Protein AF-0000000078945580 (afdb_homodimer)

Solvent-accessible surface area (backbone atoms only — not comparable to full-atom values): 31959 Å² total; per-residue (Å²): 120,59,42,53,68,61,49,52,55,48,54,72,73,44,35,87,46,32,37,34,31,37,18,29,51,44,17,38,30,28,21,43,17,33,43,37,29,49,50,49,49,42,44,70,73,56,29,78,47,58,38,35,28,25,7,77,36,70,24,44,37,22,55,63,51,59,79,64,41,88,48,59,77,36,67,51,47,82,75,78,47,52,29,39,38,32,28,56,48,57,49,68,75,39,26,43,85,40,63,80,66,86,88,50,48,29,32,34,37,22,18,62,74,82,55,96,75,50,62,89,47,82,40,52,38,56,44,56,89,40,71,23,31,12,53,54,52,50,54,47,26,58,73,68,72,54,85,51,67,66,34,47,51,28,22,50,31,2,38,36,60,58,14,60,68,45,38,63,38,50,32,67,50,27,38,51,52,14,54,50,28,67,76,39,86,64,57,38,49,59,39,55,58,45,42,42,67,55,56,54,69,61,58,40,45,51,50,23,49,32,40,49,45,24,28,36,48,33,40,81,43,77,55,88,92,40,36,35,36,34,31,50,35,76,51,62,35,60,58,40,18,53,50,41,39,72,53,51,29,42,29,16,38,17,32,24,68,61,95,28,24,40,38,22,34,31,41,40,66,72,49,32,75,71,62,46,42,42,10,63,53,21,42,66,36,7,67,64,15,66,40,45,31,28,61,38,45,41,46,20,32,30,43,28,59,44,50,60,68,61,36,51,52,51,52,49,51,56,49,48,53,46,41,70,76,68,98,120,58,42,52,68,60,48,52,56,48,54,71,72,43,37,88,46,32,38,34,31,38,18,29,52,44,16,37,30,28,22,43,16,33,44,36,29,48,50,51,50,42,44,71,74,57,28,79,47,57,39,35,28,25,7,78,36,69,24,44,35,23,55,63,51,60,78,66,40,88,48,60,77,35,69,53,48,81,73,78,47,51,30,38,37,30,28,56,47,58,47,68,78,40,27,42,86,40,63,81,65,88,90,50,47,30,34,32,36,23,16,62,73,82,57,96,74,52,62,90,45,82,40,51,37,57,44,56,90,40,69,22,32,11,55,53,50,50,53,48,27,59,73,67,72,52,86,50,68,65,34,48,51,28,21,49,30,3,37,35,60,58,15,61,69,47,38,62,38,50,33,67,51,28,38,51,51,14,54,48,28,67,76,38,86,64,56,39,49,59,40,54,58,45,42,42,66,54,58,54,68,63,58,40,46,52,50,23,48,32,39,51,45,24,28,36,47,34,41,83,43,77,58,88,93,40,38,36,36,36,32,48,33,74,50,62,35,62,57,39,18,52,49,40,39,72,49,51,29,42,29,16,38,18,32,24,68,60,96,26,22,38,38,23,37,32,41,40,67,72,49,33,75,70,61,47,41,41,9,63,56,20,42,65,36,7,68,63,16,66,41,44,32,28,62,38,45,41,46,20,32,32,43,27,60,43,49,60,67,59,37,52,52,50,52,50,50,56,49,50,53,47,42,70,76,67,100

Organism: Thermococcus gammatolerans (strain DSM 15229 / JCM 11827 / EJ3) (NCBI:txid593117)

Sequence (654 aa):
MKGKLKLKRFLQRSRDKSYLLLCHHNADPDSLGSAIAFARYLRFIGVESVRIGVAQSVSSYAKRLLTLSPVPVEKNPTVEEDVVVIFDTSSLEQLEPIEIPRGKTVIVIDHHVEKEKPIKAEISVVDSSRTSTAEIVWELFKYFSFADEESARALLAGIVTDTANFRFANAKTFKAVSEILERFPLQMGEIFSLVAPVSDENTDNAKRMAVLKACQRLEIRKFRRYIIAISKVSAYESYACKVFLQLGADIAIVGSEKKGVRISARAKESLVKKGLHLGKIMEKVGPVIEGSGGGHAGAAGANGKANLDKAIKLILKEIENFLRENGMKGKLKLKRFLQRSRDKSYLLLCHHNADPDSLGSAIAFARYLRFIGVESVRIGVAQSVSSYAKRLLTLSPVPVEKNPTVEEDVVVIFDTSSLEQLEPIEIPRGKTVIVIDHHVEKEKPIKAEISVVDSSRTSTAEIVWELFKYFSFADEESARALLAGIVTDTANFRFANAKTFKAVSEILERFPLQMGEIFSLVAPVSDENTDNAKRMAVLKACQRLEIRKFRRYIIAISKVSAYESYACKVFLQLGADIAIVGSEKKGVRISARAKESLVKKGLHLGKIMEKVGPVIEGSGGGHAGAAGANGKANLDKAIKLILKEIENFLRENG

Secondary structure (DSSP, 8-state):
-TTHHHHHHHHHH-TTS-EEEEE-TTB-HHHHHHHHHHHHHHHHTT---EEEEESS-B-TTTGGGGGG-SS-EEES----SSEEEEES---GGGGTT----TT-EEEEEE-SPPPSS----SEEEE-TTSS-HHHHHHHHHHHHT---HHHHHHHHHHHHHHTTTTTT--HHHHHHHHHHHHHS---HHHHHHHTS----HHHHHHHHHHHHHHHHT-EEEEETTEEEEEEE-SS-HHHHHHHHHHHT-SEEEEEE-TTSEEEEEEE-HHHHHTT--HHHHHHHHHHHTTSEEEE-SSEEEEEESS-HHHHHHHHHHHHHHHHHHH-/-TTHHHHHHHHHH-TTS-EEEEE-TTB-HHHHHHHHHHHHHHHHTT---EEEEESS-B-TTTGGGGGG-SS-EEES----SSEEEEES---GGGGTT----TT-EEEEEE-SPPPSS----SEEEE-TTSS-HHHHHHHHHHHHT---HHHHHHHHHHHHHHTTTTTT--HHHHHHHHHHHHHS---HHHHHHHTS----HHHHHHHHHHHHHHHHT-EEEEETTEEEEEEE-SS-HHHHHHHHHHHT-SEEEEEE-TTSEEEEEEE-HHHHHTT--HHHHHHHHHHHTTSEEEE-SSEEEEEESS-HHHHHHHHHHHHHHHHHHH-

pLDDT: mean 92.55, std 7.7, range [52.72, 98.88]

Structure (mmCIF, N/CA/C/O backbone):
data_AF-0000000078945580-model_v1
#
loop_
_entity.id
_entity.type
_entity.pdbx_description
1 polymer 'Phosphoesterase, recJ-like, containing a DHHA1 domain'
#
loop_
_atom_site.group_PDB
_atom_site.id
_atom_site.type_symbol
_atom_site.label_atom_id
_atom_site.label_alt_id
_atom_site.label_comp_id
_atom_site.label_asym_id
_atom_site.label_entity_id
_atom_site.label_seq_id
_atom_site.pdbx_PDB_ins_code
_atom_site.Cartn_x
_atom_site.Cartn_y
_atom_site.Cartn_z
_atom_site.occupancy
_atom_site.B_iso_or_equiv
_atom_site.auth_seq_id
_atom_site.auth_comp_id
_atom_site.auth_asym_id
_atom_site.auth_atom_id
_atom_site.pdbx_PDB_model_num
ATOM 1 N N . MET A 1 1 ? -27.469 9.57 8.766 1 83.56 1 MET A N 1
ATOM 2 C CA . MET A 1 1 ? -26.422 10.438 9.281 1 83.56 1 MET A CA 1
ATOM 3 C C . MET A 1 1 ? -27.016 11.594 10.078 1 83.56 1 MET A C 1
ATOM 5 O O . MET A 1 1 ? -27.688 12.461 9.508 1 83.56 1 MET A O 1
ATOM 9 N N . LYS A 1 2 ? -26.828 11.531 11.398 1 86.88 2 LYS A N 1
ATOM 10 C CA . LYS A 1 2 ? -27.406 12.523 12.305 1 86.88 2 LYS A CA 1
ATOM 11 C C . LYS A 1 2 ? -26.844 13.914 12.023 1 86.88 2 LYS A C 1
ATOM 13 O O . LYS A 1 2 ? -25.641 14.07 11.789 1 86.88 2 LYS A O 1
ATOM 18 N N . GLY A 1 3 ? -27.688 14.891 11.812 1 93.62 3 GLY A N 1
ATOM 19 C CA . GLY A 1 3 ? -27.281 16.281 11.703 1 93.62 3 GLY A CA 1
ATOM 20 C C . GLY A 1 3 ? -27.266 16.797 10.281 1 93.62 3 GLY A C 1
ATOM 21 O O . GLY A 1 3 ? -27.141 18 10.047 1 93.62 3 GLY A O 1
ATOM 22 N N . LYS A 1 4 ? -27.438 15.914 9.289 1 95.25 4 LYS A N 1
ATOM 23 C CA . LYS A 1 4 ? -27.266 16.297 7.895 1 95.25 4 LYS A CA 1
ATOM 24 C C . LYS A 1 4 ? -28.359 17.266 7.461 1 95.25 4 LYS A C 1
ATOM 26 O O . LYS A 1 4 ? -28.109 18.219 6.723 1 95.25 4 LYS A O 1
ATOM 31 N N . LEU A 1 5 ? -29.609 17.031 7.93 1 96.19 5 LEU A N 1
ATOM 32 C CA . LEU A 1 5 ? -30.719 17.906 7.559 1 96.19 5 LEU A CA 1
ATOM 33 C C . LEU A 1 5 ? -30.547 19.297 8.18 1 96.19 5 LEU A C 1
ATOM 35 O O . LEU A 1 5 ? -30.75 20.312 7.512 1 96.19 5 LEU A O 1
ATOM 39 N N . LYS A 1 6 ? -30.203 19.297 9.406 1 97.19 6 LYS A N 1
ATOM 40 C CA . LYS A 1 6 ? -29.969 20.547 10.109 1 97.19 6 LYS A CA 1
ATOM 41 C C . LYS A 1 6 ? -28.844 21.344 9.445 1 97.19 6 LYS A C 1
ATOM 43 O O . LYS A 1 6 ? -28.922 22.562 9.312 1 97.19 6 LYS A O 1
ATOM 48 N N . LEU A 1 7 ? -27.781 20.672 9.078 1 98.25 7 LEU A N 1
ATOM 49 C CA . LEU A 1 7 ? -26.656 21.297 8.414 1 98.25 7 LEU A CA 1
ATOM 50 C C . LEU A 1 7 ? -27.062 21.922 7.09 1 98.25 7 LEU A C 1
ATOM 52 O O . LEU A 1 7 ? -26.734 23.078 6.805 1 98.25 7 LEU A O 1
ATOM 56 N N . LYS A 1 8 ? -27.828 21.188 6.289 1 97.06 8 LYS A N 1
ATOM 57 C CA . LYS A 1 8 ? -28.266 21.688 4.992 1 97.06 8 LYS A CA 1
ATOM 58 C C . LYS A 1 8 ? -29.078 22.969 5.145 1 97.06 8 LYS A C 1
ATOM 60 O O . LYS A 1 8 ? -28.859 23.938 4.43 1 97.06 8 LYS A O 1
ATOM 65 N N . ARG A 1 9 ? -30.016 22.969 6.055 1 97.12 9 ARG A N 1
ATOM 66 C CA . ARG A 1 9 ? -30.875 24.125 6.285 1 97.12 9 ARG A CA 1
ATOM 67 C C . ARG A 1 9 ? -30.062 25.328 6.742 1 97.12 9 ARG A C 1
ATOM 69 O O . ARG A 1 9 ? -30.297 26.453 6.281 1 97.12 9 ARG A O 1
ATOM 76 N N . PHE A 1 10 ? -29.172 25.031 7.613 1 98 10 PHE A N 1
ATOM 77 C CA . PHE A 1 10 ? -28.344 26.109 8.133 1 98 10 PHE A CA 1
ATOM 78 C C . PHE A 1 10 ? -27.531 26.75 7.016 1 98 10 PHE A C 1
ATOM 80 O O . PHE A 1 10 ? -27.484 27.984 6.895 1 98 10 PHE A O 1
ATOM 87 N N . LEU A 1 11 ? -26.859 25.938 6.207 1 97.81 11 LEU A N 1
ATOM 88 C CA . LEU A 1 11 ? -25.984 26.438 5.152 1 97.81 11 LEU A CA 1
ATOM 89 C C . LEU A 1 11 ? -26.766 27.234 4.121 1 97.81 11 LEU A C 1
ATOM 91 O O . LEU A 1 11 ? -26.281 28.234 3.594 1 97.81 11 LEU A O 1
ATOM 95 N N . GLN A 1 12 ? -27.984 26.828 3.879 1 95.12 12 GLN A N 1
ATOM 96 C CA . GLN A 1 12 ? -28.828 27.5 2.908 1 95.12 12 GLN A CA 1
ATOM 97 C C . GLN A 1 12 ? -29.25 28.891 3.414 1 95.12 12 GLN A C 1
ATOM 99 O O . GLN A 1 12 ? -29.406 29.828 2.629 1 95.12 12 GLN A O 1
ATOM 104 N N . ARG A 1 13 ? -29.266 29.016 4.703 1 96.44 13 ARG A N 1
ATOM 105 C CA . ARG A 1 13 ? -29.766 30.25 5.301 1 96.44 13 ARG A CA 1
ATOM 106 C C . ARG A 1 13 ? -28.609 31.156 5.699 1 96.44 13 ARG A C 1
ATOM 108 O O . ARG A 1 13 ? -28.828 32.312 6.102 1 96.44 13 ARG A O 1
ATOM 115 N N . SER A 1 14 ? -27.406 30.656 5.574 1 97 14 SER A N 1
ATOM 116 C CA . SER A 1 14 ? -26.281 31.406 6.141 1 97 14 SER A CA 1
ATOM 117 C C . SER A 1 14 ? -25.203 31.656 5.094 1 97 14 SER A C 1
ATOM 119 O O . SER A 1 14 ? -24.016 31.609 5.406 1 97 14 SER A O 1
ATOM 121 N N . ARG A 1 15 ? -25.609 31.891 3.896 1 96.19 15 ARG A N 1
ATOM 122 C CA . ARG A 1 15 ? -24.688 32.094 2.795 1 96.19 15 ARG A CA 1
ATOM 123 C C . ARG A 1 15 ? -24 33.438 2.895 1 96.19 15 ARG A C 1
ATOM 125 O O . ARG A 1 15 ? -22.953 33.656 2.283 1 96.19 15 ARG A O 1
ATOM 132 N N . ASP A 1 16 ? -24.578 34.312 3.625 1 96.56 16 ASP A N 1
ATOM 133 C CA . ASP A 1 16 ? -24.047 35.656 3.777 1 96.56 16 ASP A CA 1
ATOM 134 C C . ASP A 1 16 ? -23.062 35.719 4.934 1 96.56 16 ASP A C 1
ATOM 136 O O . ASP A 1 16 ? -22.391 36.75 5.117 1 96.56 16 ASP A O 1
ATOM 140 N N . LYS A 1 17 ? -22.891 34.656 5.637 1 97.38 17 LYS A N 1
ATOM 141 C CA . LYS A 1 17 ? -21.984 34.594 6.785 1 97.38 17 LYS A CA 1
ATOM 142 C C . LYS A 1 17 ? -20.562 34.25 6.352 1 97.38 17 LYS A C 1
ATOM 144 O O . LYS A 1 17 ? -20.344 33.781 5.23 1 97.38 17 LYS A O 1
ATOM 149 N N . SER A 1 18 ? -19.641 34.594 7.262 1 98.19 18 SER A N 1
ATOM 150 C CA . SER A 1 18 ? -18.25 34.188 7.055 1 98.19 18 SER A CA 1
ATOM 151 C C . SER A 1 18 ? -17.922 32.875 7.738 1 98.19 18 SER A C 1
ATOM 153 O O . SER A 1 18 ? -18.453 32.594 8.812 1 98.19 18 SER A O 1
ATOM 155 N N . TYR A 1 19 ? -17.109 32.062 7.043 1 98.69 19 TYR A N 1
ATOM 156 C CA . TYR A 1 19 ? -16.828 30.719 7.523 1 98.69 19 TYR A CA 1
ATOM 157 C C . TYR A 1 19 ? -15.328 30.5 7.711 1 98.69 19 TYR A C 1
ATOM 159 O O . TYR A 1 19 ? -14.523 30.922 6.875 1 98.69 19 TYR A O 1
ATOM 167 N N . LEU A 1 20 ? -14.922 29.922 8.82 1 98.75 20 LEU A N 1
ATOM 168 C CA . LEU A 1 20 ? -13.594 29.359 9.039 1 98.75 20 LEU A CA 1
ATOM 169 C C . LEU A 1 20 ? -13.648 27.859 9.219 1 98.75 20 LEU A C 1
ATOM 171 O O . LEU A 1 20 ? -14.359 27.359 10.094 1 98.75 20 LEU A O 1
ATOM 175 N N . LEU A 1 21 ? -12.984 27.172 8.312 1 98.81 21 LEU A N 1
ATOM 176 C CA . LEU A 1 21 ? -12.891 25.719 8.398 1 98.81 21 LEU A CA 1
ATOM 177 C C . LEU A 1 21 ? -11.609 25.297 9.094 1 98.81 21 LEU A C 1
ATOM 179 O O . LEU A 1 21 ? -10.508 25.625 8.641 1 98.81 21 LEU A O 1
ATOM 183 N N . LEU A 1 22 ? -11.734 24.547 10.195 1 98.38 22 LEU A N 1
ATOM 184 C CA . LEU A 1 22 ? -10.562 24.25 11.023 1 98.38 22 LEU A CA 1
ATOM 185 C C . LEU A 1 22 ? -10.172 22.781 10.922 1 98.38 22 LEU A C 1
ATOM 187 O O . LEU A 1 22 ? -11.039 21.906 10.914 1 98.38 22 LEU A O 1
ATOM 191 N N . CYS A 1 23 ? -8.898 22.609 10.836 1 97.31 23 CYS A N 1
ATOM 192 C CA . CYS A 1 23 ? -8.281 21.281 10.859 1 97.31 23 CYS A CA 1
ATOM 193 C C . CYS A 1 23 ? -7.449 21.094 12.117 1 97.31 23 CYS A C 1
ATOM 195 O O . CYS A 1 23 ? -6.914 22.062 12.664 1 97.31 23 CYS A O 1
ATOM 197 N N . HIS A 1 24 ? -7.316 19.875 12.539 1 89.94 24 HIS A N 1
ATOM 198 C CA . HIS A 1 24 ? -6.594 19.562 13.773 1 89.94 24 HIS A CA 1
ATOM 199 C C . HIS A 1 24 ? -5.09 19.719 13.578 1 89.94 24 HIS A C 1
ATOM 201 O O . HIS A 1 24 ? -4.625 19.984 12.469 1 89.94 24 HIS A O 1
ATOM 207 N N . HIS A 1 25 ? -4.375 19.5 14.695 1 85.31 25 HIS A N 1
ATOM 208 C CA . HIS A 1 25 ? -2.916 19.547 14.711 1 85.31 25 HIS A CA 1
ATOM 209 C C . HIS A 1 25 ? -2.318 18.594 13.688 1 85.31 25 HIS A C 1
ATOM 211 O O . HIS A 1 25 ? -2.732 17.438 13.602 1 85.31 25 HIS A O 1
ATOM 217 N N . ASN A 1 26 ? -1.326 19.156 12.898 1 83.38 26 ASN A N 1
ATOM 218 C CA . ASN A 1 26 ? -0.699 18.312 11.883 1 83.38 26 ASN A CA 1
ATOM 219 C C . ASN A 1 26 ? -1.732 17.719 10.938 1 83.38 26 ASN A C 1
ATOM 221 O O . ASN A 1 26 ? -1.789 16.5 10.766 1 83.38 26 ASN A O 1
ATOM 225 N N . ALA A 1 27 ? -2.449 18.672 10.391 1 92.75 27 ALA A N 1
ATOM 226 C CA . ALA A 1 27 ? -3.596 18.328 9.555 1 92.75 27 ALA A CA 1
ATOM 227 C C . ALA A 1 27 ? -3.225 17.25 8.531 1 92.75 27 ALA A C 1
ATOM 229 O O . ALA A 1 27 ? -2.342 17.469 7.695 1 92.75 27 ALA A O 1
ATOM 230 N N . ASP A 1 28 ? -3.871 16.109 8.695 1 91.56 28 ASP A N 1
ATOM 231 C CA . ASP A 1 28 ? -3.635 15.023 7.754 1 91.56 28 ASP A CA 1
ATOM 232 C C . ASP A 1 28 ? -4.578 15.117 6.555 1 91.56 28 ASP A C 1
ATOM 234 O O . ASP A 1 28 ? -5.398 16.031 6.473 1 91.56 28 ASP A O 1
ATOM 238 N N . PRO A 1 29 ? -4.441 14.25 5.609 1 97.62 29 PRO A N 1
ATOM 239 C CA . PRO A 1 29 ? -5.25 14.367 4.391 1 97.62 29 PRO A CA 1
ATOM 240 C C . PRO A 1 29 ? -6.746 14.242 4.664 1 97.62 29 PRO A C 1
ATOM 242 O O . PRO A 1 29 ? -7.559 14.836 3.955 1 97.62 29 PRO A O 1
ATOM 245 N N . ASP A 1 30 ? -7.121 13.5 5.676 1 97.62 30 ASP A N 1
ATOM 246 C CA . ASP A 1 30 ? -8.539 13.375 5.984 1 97.62 30 ASP A CA 1
ATOM 247 C C . ASP A 1 30 ? -9.117 14.695 6.484 1 97.62 30 ASP A C 1
ATOM 249 O O . ASP A 1 30 ? -10.164 15.148 6.008 1 97.62 30 ASP A O 1
ATOM 253 N N . SER A 1 31 ? -8.406 15.297 7.383 1 97.75 31 SER A N 1
ATOM 254 C CA . SER A 1 31 ? -8.836 16.578 7.93 1 97.75 31 SER A CA 1
ATOM 255 C C . SER A 1 31 ? -8.773 17.688 6.879 1 97.75 31 SER A C 1
ATOM 257 O O . SER A 1 31 ? -9.781 18.328 6.578 1 97.75 31 SER A O 1
ATOM 259 N N . LEU A 1 32 ? -7.641 17.875 6.289 1 98.56 32 LEU A N 1
ATOM 260 C CA . LEU A 1 32 ? -7.418 18.953 5.324 1 98.56 32 LEU A CA 1
ATOM 261 C C . LEU A 1 32 ? -8.227 18.703 4.055 1 98.56 32 LEU A C 1
ATOM 263 O O . LEU A 1 32 ? -8.797 19.641 3.492 1 98.56 32 LEU A O 1
ATOM 267 N N . GLY A 1 33 ? -8.227 17.453 3.611 1 98.81 33 GLY A N 1
ATOM 268 C CA . GLY A 1 33 ? -9.008 17.141 2.428 1 98.81 33 GLY A CA 1
ATOM 269 C C . GLY A 1 33 ? -10.492 17.406 2.602 1 98.81 33 GLY A C 1
ATOM 270 O O . GLY A 1 33 ? -11.141 17.938 1.692 1 98.81 33 GLY A O 1
ATOM 271 N N . SER A 1 34 ? -11.008 17.078 3.711 1 98.81 34 SER A N 1
ATOM 272 C CA . SER A 1 34 ? -12.414 17.344 4.016 1 98.81 34 SER A CA 1
ATOM 273 C C . SER A 1 34 ? -12.695 18.844 4.055 1 98.81 34 SER A C 1
ATOM 275 O O . SER A 1 34 ? -13.703 19.297 3.506 1 98.81 34 SER A O 1
ATOM 277 N N . ALA A 1 35 ? -11.812 19.594 4.672 1 98.88 35 ALA A N 1
ATOM 278 C CA . ALA A 1 35 ? -11.969 21.047 4.75 1 98.88 35 ALA A CA 1
ATOM 279 C C . ALA A 1 35 ? -11.922 21.672 3.363 1 98.88 35 ALA A C 1
ATOM 281 O O . ALA A 1 35 ? -12.742 22.547 3.039 1 98.88 35 ALA A O 1
ATOM 282 N N . ILE A 1 36 ? -10.984 21.234 2.564 1 98.88 36 ILE A N 1
ATOM 283 C CA . ILE A 1 36 ? -10.82 21.766 1.214 1 98.88 36 ILE A CA 1
ATOM 284 C C . ILE A 1 36 ? -12.07 21.484 0.388 1 98.88 36 ILE A C 1
ATOM 286 O O . ILE A 1 36 ? -12.602 22.375 -0.269 1 98.88 36 ILE A O 1
ATOM 290 N N . ALA A 1 37 ? -12.547 20.25 0.438 1 98.88 37 ALA A N 1
ATOM 291 C CA . ALA A 1 37 ? -13.758 19.891 -0.294 1 98.88 37 ALA A CA 1
ATOM 292 C C . ALA A 1 37 ? -14.953 20.719 0.163 1 98.88 37 ALA A C 1
ATOM 294 O O . ALA A 1 37 ? -15.727 21.203 -0.662 1 98.88 37 ALA A O 1
ATOM 295 N N . PHE A 1 38 ? -15.055 20.906 1.439 1 98.88 38 PHE A N 1
ATOM 296 C CA . PHE A 1 38 ? -16.188 21.656 1.988 1 98.88 38 PHE A CA 1
ATOM 297 C C . PHE A 1 38 ? -16.094 23.125 1.605 1 98.88 38 PHE A C 1
ATOM 299 O O . PHE A 1 38 ? -17.125 23.766 1.336 1 98.88 38 PHE A O 1
ATOM 306 N N . ALA A 1 39 ? -14.891 23.672 1.593 1 98.88 39 ALA A N 1
ATOM 307 C CA . ALA A 1 39 ? -14.695 25.047 1.136 1 98.88 39 ALA A CA 1
ATOM 308 C C . ALA A 1 39 ? -15.188 25.234 -0.298 1 98.88 39 ALA A C 1
ATOM 310 O O . ALA A 1 39 ? -15.805 26.234 -0.627 1 98.88 39 ALA A O 1
ATOM 311 N N . ARG A 1 40 ? -14.922 24.266 -1.087 1 98.62 40 ARG A N 1
ATOM 312 C CA . ARG A 1 40 ? -15.359 24.312 -2.479 1 98.62 40 ARG A CA 1
ATOM 313 C C . ARG A 1 40 ? -16.875 24.297 -2.578 1 98.62 40 ARG A C 1
ATOM 315 O O . ARG A 1 40 ? -17.469 25.016 -3.402 1 98.62 40 ARG A O 1
ATOM 322 N N . TYR A 1 41 ? -17.484 23.516 -1.721 1 98.62 41 TYR A N 1
ATOM 323 C CA . TYR A 1 41 ? -18.938 23.5 -1.684 1 98.62 41 TYR A CA 1
ATOM 324 C C . TYR A 1 41 ? -19.5 24.844 -1.25 1 98.62 41 TYR A C 1
ATOM 326 O O . TYR A 1 41 ? -20.438 25.359 -1.86 1 98.62 41 TYR A O 1
ATOM 334 N N . LEU A 1 42 ? -18.906 25.422 -0.181 1 98.69 42 LEU A N 1
ATOM 335 C CA . LEU A 1 42 ? -19.375 26.719 0.311 1 98.69 42 LEU A CA 1
ATOM 336 C C . LEU A 1 42 ? -19.266 27.781 -0.773 1 98.69 42 LEU A C 1
ATOM 338 O O . LEU A 1 42 ? -20.203 28.562 -0.969 1 98.69 42 LEU A O 1
ATOM 342 N N . ARG A 1 43 ? -18.172 27.766 -1.458 1 98.06 43 ARG A N 1
ATOM 343 C CA . ARG A 1 43 ? -18.016 28.703 -2.559 1 98.06 43 ARG A CA 1
ATOM 344 C C . ARG A 1 43 ? -19.047 28.453 -3.646 1 98.06 43 ARG A C 1
ATOM 346 O O . ARG A 1 43 ? -19.578 29.406 -4.234 1 98.06 43 ARG A O 1
ATOM 353 N N . PHE A 1 44 ? -19.344 27.25 -3.916 1 97.62 44 PHE A N 1
ATOM 354 C CA . PHE A 1 44 ? -20.312 26.859 -4.938 1 97.62 44 PHE A CA 1
ATOM 355 C C . PHE A 1 44 ? -21.688 27.422 -4.625 1 97.62 44 PHE A C 1
ATOM 357 O O . PHE A 1 44 ? -22.406 27.859 -5.523 1 97.62 44 PHE A O 1
ATOM 364 N N . ILE A 1 45 ? -22.062 27.422 -3.355 1 97.44 45 ILE A N 1
ATOM 365 C CA . ILE A 1 45 ? -23.422 27.844 -3.008 1 97.44 45 ILE A CA 1
ATOM 366 C C . ILE A 1 45 ? -23.438 29.359 -2.783 1 97.44 45 ILE A C 1
ATOM 368 O O . ILE A 1 45 ? -24.469 29.922 -2.396 1 97.44 45 ILE A O 1
ATOM 372 N N . GLY A 1 46 ? -22.25 30.016 -2.908 1 97.19 46 GLY A N 1
ATOM 373 C CA . GLY A 1 46 ? -22.266 31.469 -2.963 1 97.19 46 GLY A CA 1
ATOM 374 C C . GLY A 1 46 ? -21.656 32.125 -1.729 1 97.19 46 GLY A C 1
ATOM 375 O O . GLY A 1 46 ? -21.734 33.344 -1.562 1 97.19 46 GLY A O 1
ATOM 376 N N . VAL A 1 47 ? -21.062 31.312 -0.857 1 97.75 47 VAL A N 1
ATOM 377 C CA . VAL A 1 47 ? -20.391 31.906 0.297 1 97.75 47 VAL A CA 1
ATOM 378 C C . VAL A 1 47 ? -19.094 32.594 -0.15 1 97.75 47 VAL A C 1
ATOM 380 O O . VAL A 1 47 ? -18.234 31.953 -0.768 1 97.75 47 VAL A O 1
ATOM 383 N N . GLU A 1 48 ? -18.906 33.781 0.16 1 95.69 48 GLU A N 1
ATOM 384 C CA . GLU A 1 48 ? -17.781 34.562 -0.344 1 95.69 48 GLU A CA 1
ATOM 385 C C . GLU A 1 48 ? -16.594 34.5 0.612 1 95.69 48 GLU A C 1
ATOM 387 O O . GLU A 1 48 ? -15.445 34.469 0.176 1 95.69 48 GLU A O 1
ATOM 392 N N . SER A 1 49 ? -16.922 34.531 1.902 1 97.44 49 SER A N 1
ATOM 393 C CA . SER A 1 49 ? -15.867 34.594 2.904 1 97.44 49 SER A CA 1
ATOM 394 C C . SER A 1 49 ? -15.625 33.25 3.547 1 97.44 49 SER A C 1
ATOM 396 O O . SER A 1 49 ? -16.281 32.875 4.531 1 97.44 49 SER A O 1
ATOM 398 N N . VAL A 1 50 ? -14.695 32.562 3.006 1 98.31 50 VAL A N 1
ATOM 399 C CA . VAL A 1 50 ? -14.312 31.25 3.514 1 98.31 50 VAL A CA 1
ATOM 400 C C . VAL A 1 50 ? -12.797 31.172 3.645 1 98.31 50 VAL A C 1
ATOM 402 O O . VAL A 1 50 ? -12.062 31.562 2.738 1 98.31 50 VAL A O 1
ATOM 405 N N . ARG A 1 51 ? -12.297 30.688 4.82 1 98.12 51 ARG A N 1
ATOM 406 C CA . ARG A 1 51 ? -10.891 30.391 5.047 1 98.12 51 ARG A CA 1
ATOM 407 C C . ARG A 1 51 ? -10.719 29 5.668 1 98.12 51 ARG A C 1
ATOM 409 O O . ARG A 1 51 ? -11.648 28.469 6.27 1 98.12 51 ARG A O 1
ATOM 416 N N . ILE A 1 52 ? -9.562 28.484 5.395 1 98.69 52 ILE A N 1
ATOM 417 C CA . ILE A 1 52 ? -9.195 27.234 6.059 1 98.69 52 ILE A CA 1
ATOM 418 C C . ILE A 1 52 ? -8.062 27.484 7.047 1 98.69 52 ILE A C 1
ATOM 420 O O . ILE A 1 52 ? -7.102 28.203 6.734 1 98.69 52 ILE A O 1
ATOM 424 N N . GLY A 1 53 ? -8.219 27.031 8.266 1 98.44 53 GLY A N 1
ATOM 425 C CA . GLY A 1 53 ? -7.191 27.125 9.289 1 98.44 53 GLY A CA 1
ATOM 426 C C . GLY A 1 53 ? -6.66 25.781 9.734 1 98.44 53 GLY A C 1
ATOM 427 O O . GLY A 1 53 ? -7.438 24.844 9.969 1 98.44 53 GLY A O 1
ATOM 428 N N . VAL A 1 54 ? -5.359 25.672 9.812 1 96.88 54 VAL A N 1
ATOM 429 C CA . VAL A 1 54 ? -4.723 24.469 10.32 1 96.88 54 VAL A CA 1
ATOM 430 C C . VAL A 1 54 ? -4.016 24.766 11.641 1 96.88 54 VAL A C 1
ATOM 432 O O . VAL A 1 54 ? -3.344 25.797 11.773 1 96.88 54 VAL A O 1
ATOM 435 N N . ALA A 1 55 ? -4.289 23.906 12.648 1 92.12 55 ALA A N 1
ATOM 436 C CA . ALA A 1 55 ? -3.613 24.062 13.93 1 92.12 55 ALA A CA 1
ATOM 437 C C . ALA A 1 55 ? -2.174 23.562 13.859 1 92.12 55 ALA A C 1
ATOM 439 O O . ALA A 1 55 ? -1.933 22.391 13.539 1 92.12 55 ALA A O 1
ATOM 440 N N . GLN A 1 56 ? -1.216 24.359 14.031 1 86.25 56 GLN A N 1
ATOM 441 C CA . GLN A 1 56 ? 0.216 24.094 14.156 1 86.25 56 GLN A CA 1
ATOM 442 C C . GLN A 1 56 ? 0.851 23.828 12.797 1 86.25 56 GLN A C 1
ATOM 444 O O . GLN A 1 56 ? 1.765 24.547 12.383 1 86.25 56 GLN A O 1
ATOM 449 N N . SER A 1 57 ? 0.414 22.703 12.062 1 88.12 57 SER A N 1
ATOM 450 C CA . SER A 1 57 ? 1.099 22.391 10.812 1 88.12 57 SER A CA 1
ATOM 451 C C . SER A 1 57 ? 0.252 21.484 9.93 1 88.12 57 SER A C 1
ATOM 453 O O . SER A 1 57 ? -0.779 20.969 10.367 1 88.12 57 SER A O 1
ATOM 455 N N . VAL A 1 58 ? 0.699 21.469 8.688 1 91.88 58 VAL A N 1
ATOM 456 C CA . VAL A 1 58 ? 0.174 20.5 7.734 1 91.88 58 VAL A CA 1
ATOM 457 C C . VAL A 1 58 ? 1.108 19.297 7.652 1 91.88 58 VAL A C 1
ATOM 459 O O . VAL A 1 58 ? 2.326 19.453 7.539 1 91.88 58 VAL A O 1
ATOM 462 N N . SER A 1 59 ? 0.51 18.109 7.824 1 86.25 59 SER A N 1
ATOM 463 C CA . SER A 1 59 ? 1.332 16.906 7.762 1 86.25 59 SER A CA 1
ATOM 464 C C . SER A 1 59 ? 2.012 16.781 6.402 1 86.25 59 SER A C 1
ATOM 466 O O . SER A 1 59 ? 1.52 17.297 5.402 1 86.25 59 SER A O 1
ATOM 468 N N . SER A 1 60 ? 3.117 16.031 6.34 1 83.75 60 SER A N 1
ATOM 469 C CA . SER A 1 60 ? 3.871 15.828 5.105 1 83.75 60 SER A CA 1
ATOM 470 C C . SER A 1 60 ? 3.027 15.109 4.059 1 83.75 60 SER A C 1
ATOM 472 O O . SER A 1 60 ? 3.221 15.305 2.857 1 83.75 60 SER A O 1
ATOM 474 N N . TYR A 1 61 ? 2.09 14.336 4.523 1 87.38 61 TYR A N 1
ATOM 475 C CA . TYR A 1 61 ? 1.233 13.555 3.637 1 87.38 61 TYR A CA 1
ATOM 476 C C . TYR A 1 61 ? 0.14 14.43 3.031 1 87.38 61 TYR A C 1
ATOM 478 O O . TYR A 1 61 ? -0.498 14.039 2.049 1 87.38 61 TYR A O 1
ATOM 486 N N . ALA A 1 62 ? -0.069 15.656 3.594 1 94.88 62 ALA A N 1
ATOM 487 C CA . ALA A 1 62 ? -1.209 16.484 3.186 1 94.88 62 ALA A CA 1
ATOM 488 C C . ALA A 1 62 ? -0.752 17.703 2.398 1 94.88 62 ALA A C 1
ATOM 490 O O . ALA A 1 62 ? -1.575 18.438 1.85 1 94.88 62 ALA A O 1
ATOM 491 N N . LYS A 1 63 ? 0.559 17.859 2.266 1 92.88 63 LYS A N 1
ATOM 492 C CA . LYS A 1 63 ? 1.102 19.094 1.714 1 92.88 63 LYS A CA 1
ATOM 493 C C . LYS A 1 63 ? 0.658 19.297 0.267 1 92.88 63 LYS A C 1
ATOM 495 O O . LYS A 1 63 ? 0.35 20.406 -0.146 1 92.88 63 LYS A O 1
ATOM 500 N N . ARG A 1 64 ? 0.595 18.266 -0.495 1 93.31 64 ARG A N 1
ATOM 501 C CA . ARG A 1 64 ? 0.232 18.375 -1.904 1 93.31 64 ARG A CA 1
ATOM 502 C C . ARG A 1 64 ? -1.24 18.734 -2.064 1 93.31 64 ARG A C 1
ATOM 504 O O . ARG A 1 64 ? -1.65 19.25 -3.107 1 93.31 64 ARG A O 1
ATOM 511 N N . LEU A 1 65 ? -2.053 18.516 -1.053 1 97.31 65 LEU A N 1
ATOM 512 C CA . LEU A 1 65 ? -3.477 18.828 -1.107 1 97.31 65 LEU A CA 1
ATOM 513 C C . LEU A 1 65 ? -3.695 20.344 -1.129 1 97.31 65 LEU A C 1
ATOM 515 O O . LEU A 1 65 ? -4.754 20.812 -1.554 1 97.31 65 LEU A O 1
ATOM 519 N N . LEU A 1 66 ? -2.668 21.047 -0.666 1 96.81 66 LEU A N 1
ATOM 520 C CA . LEU A 1 66 ? -2.789 22.5 -0.581 1 96.81 66 LEU A CA 1
ATOM 521 C C . LEU A 1 66 ? -3.07 23.109 -1.953 1 96.81 66 LEU A C 1
ATOM 523 O O . LEU A 1 66 ? -3.76 24.125 -2.059 1 96.81 66 LEU A O 1
ATOM 527 N N . THR A 1 67 ? -2.617 22.422 -2.988 1 95.81 67 THR A N 1
ATOM 528 C CA . THR A 1 67 ? -2.793 22.922 -4.348 1 95.81 67 THR A CA 1
ATOM 529 C C . THR A 1 67 ? -4.254 22.828 -4.773 1 95.81 67 THR A C 1
ATOM 531 O O . THR A 1 67 ? -4.672 23.5 -5.73 1 95.81 67 THR A O 1
ATOM 534 N N . LEU A 1 68 ? -5.09 22.125 -4.035 1 97.5 68 LEU A N 1
ATOM 535 C CA . LEU A 1 68 ? -6.488 21.906 -4.398 1 97.5 68 LEU A CA 1
ATOM 536 C C . LEU A 1 68 ? -7.391 22.922 -3.723 1 97.5 68 LEU A C 1
ATOM 538 O O . LEU A 1 68 ? -8.57 23.031 -4.062 1 97.5 68 LEU A O 1
ATOM 542 N N . SER A 1 69 ? -6.855 23.703 -2.789 1 98.31 69 SER A N 1
ATOM 543 C CA . SER A 1 69 ? -7.684 24.609 -2.012 1 98.31 69 SER A CA 1
ATOM 544 C C . SER A 1 69 ? -8.094 25.828 -2.836 1 98.31 69 SER A C 1
ATOM 546 O O . SER A 1 69 ? -7.25 26.469 -3.475 1 98.31 69 SER A O 1
ATOM 548 N N . PRO A 1 70 ? -9.414 26.141 -2.775 1 97.19 70 PRO A N 1
ATOM 549 C CA . PRO A 1 70 ? -9.883 27.344 -3.479 1 97.19 70 PRO A CA 1
ATOM 550 C C . PRO A 1 70 ? -9.742 28.609 -2.637 1 97.19 70 PRO A C 1
ATOM 552 O O . PRO A 1 70 ? -10.047 29.703 -3.111 1 97.19 70 PRO A O 1
ATOM 555 N N . VAL A 1 71 ? -9.32 28.453 -1.389 1 97.44 71 VAL A N 1
ATOM 556 C CA . VAL A 1 71 ? -9.266 29.562 -0.444 1 97.44 71 VAL A CA 1
ATOM 557 C C . VAL A 1 71 ? -7.941 29.531 0.318 1 97.44 71 VAL A C 1
ATOM 559 O O . VAL A 1 71 ? -7.215 28.531 0.266 1 97.44 71 VAL A O 1
ATOM 562 N N . PRO A 1 72 ? -7.609 30.531 1.009 1 95.31 72 PRO A N 1
ATOM 563 C CA . PRO A 1 72 ? -6.367 30.531 1.785 1 95.31 72 PRO A CA 1
ATOM 564 C C . PRO A 1 72 ? -6.363 29.5 2.904 1 95.31 72 PRO A C 1
ATOM 566 O O . PRO A 1 72 ? -7.387 29.297 3.566 1 95.31 72 PRO A O 1
ATOM 569 N N . VAL A 1 73 ? -5.266 28.844 2.988 1 97.69 73 VAL A N 1
ATOM 570 C CA . VAL A 1 73 ? -5.008 27.953 4.117 1 97.69 73 VAL A CA 1
ATOM 571 C C . VAL A 1 73 ? -3.994 28.594 5.059 1 97.69 73 VAL A C 1
ATOM 573 O O . VAL A 1 73 ? -2.859 28.875 4.664 1 97.69 73 VAL A O 1
ATOM 576 N N . GLU A 1 74 ? -4.445 28.812 6.316 1 97.44 74 GLU A N 1
ATOM 577 C CA . GLU A 1 74 ? -3.605 29.578 7.238 1 97.44 74 GLU A CA 1
ATOM 578 C C . GLU A 1 74 ? -3.23 28.734 8.461 1 97.44 74 GLU A C 1
ATOM 580 O O . GLU A 1 74 ? -4.055 27.984 8.984 1 97.44 74 GLU A O 1
ATOM 585 N N . LYS A 1 75 ? -1.997 28.922 8.898 1 96.75 75 LYS A N 1
ATOM 586 C CA . LYS A 1 75 ? -1.522 28.297 10.133 1 96.75 75 LYS A CA 1
ATOM 587 C C . LYS A 1 75 ? -1.917 29.109 11.352 1 96.75 75 LYS A C 1
ATOM 589 O O . LYS A 1 75 ? -1.662 30.312 11.406 1 96.75 75 LYS A O 1
ATOM 594 N N . ASN A 1 76 ? -2.535 28.484 12.273 1 97.31 76 ASN A N 1
ATOM 595 C CA . ASN A 1 76 ? -2.898 29.078 13.562 1 97.31 76 ASN A CA 1
ATOM 596 C C . ASN A 1 76 ? -3.613 30.406 13.383 1 97.31 76 ASN A C 1
ATOM 598 O O . ASN A 1 76 ? -3.223 31.406 13.977 1 97.31 76 ASN A O 1
ATOM 602 N N . PRO A 1 77 ? -4.707 30.406 12.656 1 97.06 77 PRO A N 1
ATOM 603 C CA . PRO A 1 77 ? -5.395 31.688 12.438 1 97.06 77 PRO A CA 1
ATOM 604 C C . PRO A 1 77 ? -6.164 32.156 13.664 1 97.06 77 PRO A C 1
ATOM 606 O O . PRO A 1 77 ? -6.547 31.344 14.508 1 97.06 77 PRO A O 1
ATOM 609 N N . THR A 1 78 ? -6.371 33.469 13.672 1 97.19 78 THR A N 1
ATOM 610 C CA . THR A 1 78 ? -7.367 34 14.594 1 97.19 78 THR A CA 1
ATOM 611 C C . THR A 1 78 ? -8.773 33.781 14.047 1 97.19 78 THR A C 1
ATOM 613 O O . THR A 1 78 ? -9.016 33.938 12.844 1 97.19 78 THR A O 1
ATOM 616 N N . VAL A 1 79 ? -9.695 33.5 14.969 1 97.06 79 VAL A N 1
ATOM 617 C CA . VAL A 1 79 ? -11.07 33.25 14.562 1 97.06 79 VAL A CA 1
ATOM 618 C C . VAL A 1 79 ? -11.844 34.562 14.523 1 97.06 79 VAL A C 1
ATOM 620 O O . VAL A 1 79 ? -12.164 35.156 15.562 1 97.06 79 VAL A O 1
ATOM 623 N N . GLU A 1 80 ? -12.219 34.969 13.352 1 96.25 80 GLU A N 1
ATOM 624 C CA . GLU A 1 80 ? -12.977 36.188 13.164 1 96.25 80 GLU A CA 1
ATOM 625 C C . GLU A 1 80 ? -14.336 35.906 12.523 1 96.25 80 GLU A C 1
ATOM 627 O O . GLU A 1 80 ? -15.242 36.75 12.609 1 96.25 80 GLU A O 1
ATOM 632 N N . GLU A 1 81 ? -14.508 34.75 12.023 1 96.81 81 GLU A N 1
ATOM 633 C CA . GLU A 1 81 ? -15.672 34.375 11.219 1 96.81 81 GLU A CA 1
ATOM 634 C C . GLU A 1 81 ? -16.891 34.125 12.102 1 96.81 81 GLU A C 1
ATOM 636 O O . GLU A 1 81 ? -16.75 33.812 13.289 1 96.81 81 GLU A O 1
ATOM 641 N N . ASP A 1 82 ? -18.062 34.188 11.477 1 97.62 82 ASP A N 1
ATOM 642 C CA . ASP A 1 82 ? -19.328 33.938 12.164 1 97.62 82 ASP A CA 1
ATOM 643 C C . ASP A 1 82 ? -19.484 32.438 12.484 1 97.62 82 ASP A C 1
ATOM 645 O O . ASP A 1 82 ? -20.062 32.094 13.516 1 97.62 82 ASP A O 1
ATOM 649 N N . VAL A 1 83 ? -19.047 31.672 11.547 1 98.44 83 VAL A N 1
ATOM 650 C CA . VAL A 1 83 ? -19.266 30.234 11.633 1 98.44 83 VAL A CA 1
ATOM 651 C C . VAL A 1 83 ? -17.922 29.5 11.594 1 98.44 83 VAL A C 1
ATOM 653 O O . VAL A 1 83 ? -17.062 29.812 10.766 1 98.44 83 VAL A O 1
ATOM 656 N N . VAL A 1 84 ? -17.734 28.594 12.539 1 98.44 84 VAL A N 1
ATOM 657 C CA . VAL A 1 84 ? -16.562 27.734 12.578 1 98.44 84 VAL A CA 1
ATOM 658 C C . VAL A 1 84 ? -16.953 26.281 12.328 1 98.44 84 VAL A C 1
ATOM 660 O O . VAL A 1 84 ? -17.812 25.75 13.023 1 98.44 84 VAL A O 1
ATOM 663 N N . VAL A 1 85 ? -16.406 25.719 11.281 1 98.69 85 VAL A N 1
ATOM 664 C CA . VAL A 1 85 ? -16.625 24.297 10.992 1 98.69 85 VAL A CA 1
ATOM 665 C C . VAL A 1 85 ? -15.359 23.5 11.305 1 98.69 85 VAL A C 1
ATOM 667 O O . VAL A 1 85 ? -14.281 23.797 10.789 1 98.69 85 VAL A O 1
ATOM 670 N N . ILE A 1 86 ? -15.5 22.5 12.125 1 97.75 86 ILE A N 1
ATOM 671 C CA . ILE A 1 86 ? -14.367 21.703 12.562 1 97.75 86 ILE A CA 1
ATOM 672 C C . ILE A 1 86 ? -14.43 20.312 11.914 1 97.75 86 ILE A C 1
ATOM 674 O O . ILE A 1 86 ? -15.461 19.641 11.969 1 97.75 86 ILE A O 1
ATOM 678 N N . PHE A 1 87 ? -13.297 19.969 11.352 1 97.75 87 PHE A N 1
ATOM 679 C CA . PHE A 1 87 ? -13.234 18.688 10.648 1 97.75 87 PHE A CA 1
ATOM 680 C C . PHE A 1 87 ? -12.328 17.703 11.383 1 97.75 87 PHE A C 1
ATOM 682 O O . PHE A 1 87 ? -11.219 18.062 11.781 1 97.75 87 PHE A O 1
ATOM 689 N N . ASP A 1 88 ? -12.758 16.469 11.555 1 95.44 88 ASP A N 1
ATOM 690 C CA . ASP A 1 88 ? -11.961 15.273 11.859 1 95.44 88 ASP A CA 1
ATOM 691 C C . ASP A 1 88 ? -11.43 15.328 13.297 1 95.44 88 ASP A C 1
ATOM 693 O O . ASP A 1 88 ? -10.352 14.805 13.578 1 95.44 88 ASP A O 1
ATOM 697 N N . THR A 1 89 ? -12.039 16.094 14.102 1 89.19 89 THR A N 1
ATOM 698 C CA . THR A 1 89 ? -11.742 16.094 15.531 1 89.19 89 THR A CA 1
ATOM 699 C C . THR A 1 89 ? -12.898 16.688 16.328 1 89.19 89 THR A C 1
ATOM 701 O O . THR A 1 89 ? -13.625 17.547 15.836 1 89.19 89 THR A O 1
ATOM 704 N N . SER A 1 90 ? -13.031 16.094 17.5 1 83.94 90 SER A N 1
ATOM 705 C CA . SER A 1 90 ? -14.016 16.641 18.438 1 83.94 90 SER A CA 1
ATOM 706 C C . SER A 1 90 ? -13.359 17.109 19.719 1 83.94 90 SER A C 1
ATOM 708 O O . SER A 1 90 ? -14.016 17.234 20.75 1 83.94 90 SER A O 1
ATOM 710 N N . SER A 1 91 ? -12.07 17.312 19.609 1 82.31 91 SER A N 1
ATOM 711 C CA . SER A 1 91 ? -11.297 17.75 20.766 1 82.31 91 SER A CA 1
ATOM 712 C C . SER A 1 91 ? -10.688 19.125 20.547 1 82.31 91 SER A C 1
ATOM 714 O O . SER A 1 91 ? -9.93 19.328 19.594 1 82.31 91 SER A O 1
ATOM 716 N N . LEU A 1 92 ? -10.977 20.031 21.484 1 86.56 92 LEU A N 1
ATOM 717 C CA . LEU A 1 92 ? -10.438 21.375 21.375 1 86.56 92 LEU A CA 1
ATOM 718 C C . LEU A 1 92 ? -8.922 21.375 21.531 1 86.56 92 LEU A C 1
ATOM 720 O O . LEU A 1 92 ? -8.234 22.219 20.938 1 86.56 92 LEU A O 1
ATOM 724 N N . GLU A 1 93 ? -8.391 20.359 22.203 1 82.12 93 GLU A N 1
ATOM 725 C CA . GLU A 1 93 ? -6.953 20.234 22.391 1 82.12 93 GLU A CA 1
ATOM 726 C C . GLU A 1 93 ? -6.23 20.062 21.062 1 82.12 93 GLU A C 1
ATOM 728 O O . GLU A 1 93 ? -5.105 20.531 20.891 1 82.12 93 GLU A O 1
ATOM 733 N N . GLN A 1 94 ? -6.859 19.469 20.141 1 86 94 GLN A N 1
ATOM 734 C CA . GLN A 1 94 ? -6.266 19.188 18.844 1 86 94 GLN A CA 1
ATOM 735 C C . GLN A 1 94 ? -6.293 20.422 17.953 1 86 94 GLN A C 1
ATOM 737 O O . GLN A 1 94 ? -5.684 20.422 16.875 1 86 94 GLN A O 1
ATOM 742 N N . LEU A 1 95 ? -6.969 21.5 18.484 1 91.88 95 LEU A N 1
ATOM 743 C CA . LEU A 1 95 ? -7.051 22.719 17.703 1 91.88 95 LEU A CA 1
ATOM 744 C C . LEU A 1 95 ? -6.105 23.781 18.25 1 91.88 95 LEU A C 1
ATOM 746 O O . LEU A 1 95 ? -5.941 24.844 17.656 1 91.88 95 LEU A O 1
ATOM 750 N N . GLU A 1 96 ? -5.465 23.406 19.375 1 89.06 96 GLU A N 1
ATOM 751 C CA . GLU A 1 96 ? -4.516 24.359 19.953 1 89.06 96 GLU A CA 1
ATOM 752 C C . GLU A 1 96 ? -3.432 24.719 18.938 1 89.06 96 GLU A C 1
ATOM 754 O O . GLU A 1 96 ? -2.969 23.875 18.172 1 89.06 96 GLU A O 1
ATOM 759 N N . PRO A 1 97 ? -3.068 26.031 18.875 1 93.75 97 PRO A N 1
ATOM 760 C CA . PRO A 1 97 ? -3.352 27.125 19.812 1 93.75 97 PRO A CA 1
ATOM 761 C C . PRO A 1 97 ? -4.57 27.938 19.406 1 93.75 97 PRO A C 1
ATOM 763 O O . PRO A 1 97 ? -4.797 29.031 19.953 1 93.75 97 PRO A O 1
ATOM 766 N N . ILE A 1 98 ? -5.328 27.484 18.438 1 94.31 98 ILE A N 1
ATOM 767 C CA . ILE A 1 98 ? -6.48 28.234 17.953 1 94.31 98 ILE A CA 1
ATOM 768 C C . ILE A 1 98 ? -7.578 28.25 19.016 1 94.31 98 ILE A C 1
ATOM 770 O O . ILE A 1 98 ? -7.992 27.188 19.484 1 94.31 98 ILE A O 1
ATOM 774 N N . GLU A 1 99 ? -8.055 29.406 19.328 1 94.31 99 GLU A N 1
ATOM 775 C CA . GLU A 1 99 ? -9.148 29.562 20.281 1 94.31 99 GLU A CA 1
ATOM 776 C C . GLU A 1 99 ? -10.43 30.016 19.594 1 94.31 99 GLU A C 1
ATOM 778 O O . GLU A 1 99 ? -10.414 30.953 18.797 1 94.31 99 GLU A O 1
ATOM 783 N N . ILE A 1 100 ? -11.484 29.359 19.922 1 94.94 100 ILE A N 1
ATOM 784 C CA . ILE A 1 100 ? -12.781 29.719 19.375 1 94.94 100 ILE A CA 1
ATOM 785 C C . ILE A 1 100 ? -13.531 30.609 20.359 1 94.94 100 ILE A C 1
ATOM 787 O O . ILE A 1 100 ? -13.969 30.141 21.422 1 94.94 100 ILE A O 1
ATOM 791 N N . PRO A 1 101 ? -13.688 31.844 20 1 94.69 101 PRO A N 1
ATOM 792 C CA . PRO A 1 101 ? -14.406 32.75 20.906 1 94.69 101 PRO A CA 1
ATOM 793 C C . PRO A 1 101 ? -15.844 32.312 21.156 1 94.69 101 PRO A C 1
ATOM 795 O O . PRO A 1 101 ? -16.438 31.625 20.312 1 94.69 101 PRO A O 1
ATOM 798 N N . ARG A 1 102 ? -16.453 32.781 22.266 1 91.62 102 ARG A N 1
ATOM 799 C CA . ARG A 1 102 ? -17.859 32.531 22.562 1 91.62 102 ARG A CA 1
ATOM 800 C C . ARG A 1 102 ? -18.781 33.25 21.578 1 91.62 102 ARG A C 1
ATOM 802 O O . ARG A 1 102 ? -18.438 34.312 21.078 1 91.62 102 ARG A O 1
ATOM 809 N N . GLY A 1 103 ? -19.859 32.656 21.281 1 91.94 103 GLY A N 1
ATOM 810 C CA . GLY A 1 103 ? -20.859 33.312 20.469 1 91.94 103 GLY A CA 1
ATOM 811 C C . GLY A 1 103 ? -20.781 32.906 19 1 91.94 103 GLY A C 1
ATOM 812 O O . GLY A 1 103 ? -21.672 33.25 18.219 1 91.94 103 GLY A O 1
ATOM 813 N N . LYS A 1 104 ? -19.781 32.188 18.641 1 94.44 104 LYS A N 1
ATOM 814 C CA . LYS A 1 104 ? -19.672 31.703 17.266 1 94.44 104 LYS A CA 1
ATOM 815 C C . LYS A 1 104 ? -20.531 30.469 17.047 1 94.44 104 LYS A C 1
ATOM 817 O O . LYS A 1 104 ? -20.781 29.703 17.984 1 94.44 104 LYS A O 1
ATOM 822 N N . THR A 1 105 ? -21.047 30.328 15.852 1 97.25 105 THR A N 1
ATOM 823 C CA . THR A 1 105 ? -21.703 29.078 15.492 1 97.25 105 THR A CA 1
ATOM 824 C C . THR A 1 105 ? -20.672 28 15.164 1 97.25 105 THR A C 1
ATOM 826 O O . THR A 1 105 ? -19.859 28.172 14.25 1 97.25 105 THR A O 1
ATOM 829 N N . VAL A 1 106 ? -20.75 26.922 15.93 1 97.56 106 VAL A N 1
ATOM 830 C CA . VAL A 1 106 ? -19.766 25.859 15.75 1 97.56 106 VAL A CA 1
ATOM 831 C C . VAL A 1 106 ? -20.438 24.641 15.133 1 97.56 106 VAL A C 1
ATOM 833 O O . VAL A 1 106 ? -21.5 24.203 15.594 1 97.56 106 VAL A O 1
ATOM 836 N N . ILE A 1 107 ? -19.859 24.141 14.047 1 98.12 107 ILE A N 1
ATOM 837 C CA . ILE A 1 107 ? -20.281 22.906 13.375 1 98.12 107 ILE A CA 1
ATOM 838 C C . ILE A 1 107 ? -19.141 21.891 13.422 1 98.12 107 ILE A C 1
ATOM 840 O O . ILE A 1 107 ? -17.984 22.219 13.164 1 98.12 107 ILE A O 1
ATOM 844 N N . VAL A 1 108 ? -19.484 20.625 13.75 1 97.06 108 VAL A N 1
ATOM 845 C CA . VAL A 1 108 ? -18.469 19.578 13.82 1 97.06 108 VAL A CA 1
ATOM 846 C C . VAL A 1 108 ? -18.812 18.453 12.844 1 97.06 108 VAL A C 1
ATOM 848 O O . VAL A 1 108 ? -19.953 17.984 12.805 1 97.06 108 VAL A O 1
ATOM 851 N N . ILE A 1 109 ? -17.891 18.094 12.016 1 97.81 109 ILE A N 1
ATOM 852 C CA . ILE A 1 109 ? -17.953 16.922 11.141 1 97.81 109 ILE A CA 1
ATOM 853 C C . ILE A 1 109 ? -16.812 15.977 11.445 1 97.81 109 ILE A C 1
ATOM 855 O O . ILE A 1 109 ? -15.641 16.328 11.258 1 97.81 109 ILE A O 1
ATOM 859 N N . ASP A 1 110 ? -17.125 14.805 11.938 1 94.31 110 ASP A N 1
ATOM 860 C CA . ASP A 1 110 ? -16.094 13.914 12.477 1 94.31 110 ASP A CA 1
ATOM 861 C C . ASP A 1 110 ? -16.531 12.453 12.398 1 94.31 110 ASP A C 1
ATOM 863 O O . ASP A 1 110 ? -17.734 12.164 12.367 1 94.31 110 ASP A O 1
ATOM 867 N N . HIS A 1 111 ? -15.5 11.617 12.289 1 94.25 111 HIS A N 1
ATOM 868 C CA . HIS A 1 111 ? -15.844 10.203 12.242 1 94.25 111 HIS A CA 1
ATOM 869 C C . HIS A 1 111 ? -15.391 9.484 13.508 1 94.25 111 HIS A C 1
ATOM 871 O O . HIS A 1 111 ? -15.719 8.312 13.711 1 94.25 111 HIS A O 1
ATOM 877 N N . HIS A 1 112 ? -14.789 10.141 14.367 1 85.56 112 HIS A N 1
ATOM 878 C CA . HIS A 1 112 ? -14.305 9.516 15.594 1 85.56 112 HIS A CA 1
ATOM 879 C C . HIS A 1 112 ? -15.438 9.32 16.594 1 85.56 112 HIS A C 1
ATOM 881 O O . HIS A 1 112 ? -16.438 10.047 16.562 1 85.56 112 HIS A O 1
ATOM 887 N N . VAL A 1 113 ? -15.156 8.375 17.422 1 78.12 113 VAL A N 1
ATOM 888 C CA . VAL A 1 113 ? -16.109 8.172 18.5 1 78.12 113 VAL A CA 1
ATOM 889 C C . VAL A 1 113 ? -16.125 9.383 19.438 1 78.12 113 VAL A C 1
ATOM 891 O O . VAL A 1 113 ? -15.07 9.945 19.734 1 78.12 113 VAL A O 1
ATOM 894 N N . GLU A 1 114 ? -17.312 9.797 19.734 1 70.38 114 GLU A N 1
ATOM 895 C CA . GLU A 1 114 ? -17.453 10.977 20.578 1 70.38 114 GLU A CA 1
ATOM 896 C C . GLU A 1 114 ? -16.766 10.773 21.922 1 70.38 114 GLU A C 1
ATOM 898 O O . GLU A 1 114 ? -16.797 9.68 22.484 1 70.38 114 GLU A O 1
ATOM 903 N N . LYS A 1 115 ? -16.094 11.773 22.25 1 67.88 115 LYS A N 1
ATOM 904 C CA . LYS A 1 115 ? -15.391 11.75 23.531 1 67.88 115 LYS A CA 1
ATOM 905 C C . LYS A 1 115 ? -16.297 12.172 24.672 1 67.88 115 LYS A C 1
ATOM 907 O O . LYS A 1 115 ? -17.438 12.594 24.453 1 67.88 115 LYS A O 1
ATOM 912 N N . GLU A 1 116 ? -15.75 11.898 25.828 1 60.81 116 GLU A N 1
ATOM 913 C CA . GLU A 1 116 ? -16.484 12.25 27.047 1 60.81 116 GLU A CA 1
ATOM 914 C C . GLU A 1 116 ? -16.797 13.742 27.078 1 60.81 116 GLU A C 1
ATOM 916 O O . GLU A 1 116 ? -17.891 14.141 27.484 1 60.81 116 GLU A O 1
ATOM 921 N N . LYS A 1 117 ? -15.906 14.648 26.719 1 69.06 117 LYS A N 1
ATOM 922 C CA . LYS A 1 117 ? -16.141 16.094 26.656 1 69.06 117 LYS A CA 1
ATOM 923 C C . LYS A 1 117 ? -16.094 16.594 25.234 1 69.06 117 LYS A C 1
ATOM 925 O O . LYS A 1 117 ? -15.102 17.203 24.797 1 69.06 117 LYS A O 1
ATOM 930 N N . PRO A 1 118 ? -17.188 16.422 24.516 1 73.06 118 PRO A N 1
ATOM 931 C CA . PRO A 1 118 ? -17.172 16.844 23.109 1 73.06 118 PRO A CA 1
ATOM 932 C C . PRO A 1 118 ? -17.25 18.359 22.953 1 73.06 118 PRO A C 1
ATOM 934 O O . PRO A 1 118 ? -17.656 19.062 23.891 1 73.06 118 PRO A O 1
ATOM 937 N N . ILE A 1 119 ? -16.766 18.844 21.875 1 82.31 119 ILE A N 1
ATOM 938 C CA . ILE A 1 119 ? -16.906 20.25 21.516 1 82.31 119 ILE A CA 1
ATOM 939 C C . ILE A 1 119 ? -18.391 20.625 21.5 1 82.31 119 ILE A C 1
ATOM 941 O O . ILE A 1 119 ? -19.219 19.875 20.953 1 82.31 119 ILE A O 1
ATOM 945 N N . LYS A 1 120 ? -18.781 21.656 22.234 1 87.81 120 LYS A N 1
ATOM 946 C CA . LYS A 1 120 ? -20.156 22.156 22.172 1 87.81 120 LYS A CA 1
ATOM 947 C C . LYS A 1 120 ? -20.453 22.75 20.797 1 87.81 120 LYS A C 1
ATOM 949 O O . LYS A 1 120 ? -20.094 23.906 20.531 1 87.81 120 LYS A O 1
ATOM 954 N N . ALA A 1 121 ? -21.078 22.031 19.969 1 93.56 121 ALA A N 1
ATOM 955 C CA . ALA A 1 121 ? -21.375 22.453 18.594 1 93.56 121 ALA A CA 1
ATOM 956 C C . ALA A 1 121 ? -22.891 22.656 18.406 1 93.56 121 ALA A C 1
ATOM 958 O O . ALA A 1 121 ? -23.688 21.922 19 1 93.56 121 ALA A O 1
ATOM 959 N N . GLU A 1 122 ? -23.25 23.625 17.656 1 95.38 122 GLU A N 1
ATOM 960 C CA . GLU A 1 122 ? -24.641 23.812 17.281 1 95.38 122 GLU A CA 1
ATOM 961 C C . GLU A 1 122 ? -25.125 22.703 16.359 1 95.38 122 GLU A C 1
ATOM 963 O O . GLU A 1 122 ? -26.281 22.281 16.438 1 95.38 122 GLU A O 1
ATOM 968 N N . ILE A 1 123 ? -24.266 22.281 15.477 1 96.94 123 ILE A N 1
ATOM 969 C CA . ILE A 1 123 ? -24.547 21.188 14.562 1 96.94 123 ILE A CA 1
ATOM 970 C C . ILE A 1 123 ? -23.391 20.188 14.586 1 96.94 123 ILE A C 1
ATOM 972 O O . ILE A 1 123 ? -22.234 20.578 14.469 1 96.94 123 ILE A O 1
ATOM 976 N N . SER A 1 124 ? -23.719 18.953 14.82 1 95.44 124 SER A N 1
ATOM 977 C CA . SER A 1 124 ? -22.719 17.891 14.781 1 95.44 124 SER A CA 1
ATOM 978 C C . SER A 1 124 ? -23.125 16.797 13.797 1 95.44 124 SER A C 1
ATOM 980 O O . SER A 1 124 ? -24.203 16.219 13.906 1 95.44 124 SER A O 1
ATOM 982 N N . VAL A 1 125 ? -22.312 16.562 12.828 1 96.88 125 VAL A N 1
ATOM 983 C CA . VAL A 1 125 ? -22.453 15.43 11.914 1 96.88 125 VAL A CA 1
ATOM 984 C C . VAL A 1 125 ? -21.344 14.414 12.195 1 96.88 125 VAL A C 1
ATOM 986 O O . VAL A 1 125 ? -20.266 14.477 11.594 1 96.88 125 VAL A O 1
ATOM 989 N N . VAL A 1 126 ? -21.656 13.523 13.102 1 93.94 126 VAL A N 1
ATOM 990 C CA . VAL A 1 126 ? -20.688 12.539 13.547 1 93.94 126 VAL A CA 1
ATOM 991 C C . VAL A 1 126 ? -21.188 11.133 13.219 1 93.94 126 VAL A C 1
ATOM 993 O O . VAL A 1 126 ? -22.344 10.797 13.492 1 93.94 126 VAL A O 1
ATOM 996 N N . ASP A 1 127 ? -20.359 10.344 12.539 1 95 127 ASP A N 1
ATOM 997 C CA . ASP A 1 127 ? -20.688 8.961 12.195 1 95 127 ASP A CA 1
ATOM 998 C C . ASP A 1 127 ? -19.453 8.062 12.336 1 95 127 ASP A C 1
ATOM 1000 O O . ASP A 1 127 ? -18.656 7.938 11.398 1 95 127 ASP A O 1
ATOM 1004 N N . SER A 1 128 ? -19.344 7.387 13.453 1 90.81 128 SER A N 1
ATOM 1005 C CA . SER A 1 128 ? -18.156 6.605 13.773 1 90.81 128 SER A CA 1
ATOM 1006 C C . SER A 1 128 ? -18.109 5.301 12.984 1 90.81 128 SER A C 1
ATOM 1008 O O . SER A 1 128 ? -17.109 4.578 13.016 1 90.81 128 SER A O 1
ATOM 1010 N N . SER A 1 129 ? -19.172 5.016 12.211 1 91.5 129 SER A N 1
ATOM 1011 C CA . SER A 1 129 ? -19.172 3.826 11.359 1 91.5 129 SER A CA 1
ATOM 1012 C C . SER A 1 129 ? -18.391 4.059 10.078 1 91.5 129 SER A C 1
ATOM 1014 O O . SER A 1 129 ? -18.062 3.109 9.359 1 91.5 129 SER A O 1
ATOM 1016 N N . ARG A 1 130 ? -18.125 5.344 9.852 1 95.06 130 ARG A N 1
ATOM 1017 C CA . ARG A 1 130 ? -17.297 5.688 8.703 1 95.06 130 ARG A CA 1
ATOM 1018 C C . ARG A 1 130 ? -15.812 5.656 9.062 1 95.06 130 ARG A C 1
ATOM 1020 O O . ARG A 1 130 ? -15.438 5.98 10.188 1 95.06 130 ARG A O 1
ATOM 1027 N N . THR A 1 131 ? -15.016 5.301 8.117 1 92.81 131 THR A N 1
ATOM 1028 C CA . THR A 1 131 ? -13.594 5.105 8.398 1 92.81 131 THR A CA 1
ATOM 1029 C C . THR A 1 131 ? -12.836 6.43 8.305 1 92.81 131 THR A C 1
ATOM 1031 O O . THR A 1 131 ? -11.695 6.527 8.742 1 92.81 131 THR A O 1
ATOM 1034 N N . SER A 1 132 ? -13.484 7.434 7.758 1 95.75 132 SER A N 1
ATOM 1035 C CA . SER A 1 132 ? -12.852 8.734 7.594 1 95.75 132 SER A CA 1
ATOM 1036 C C . SER A 1 132 ? -13.891 9.852 7.562 1 95.75 132 SER A C 1
ATOM 1038 O O . SER A 1 132 ? -15.062 9.617 7.254 1 95.75 132 SER A O 1
ATOM 1040 N N . THR A 1 133 ? -13.492 11.023 7.934 1 98 133 THR A N 1
ATOM 1041 C CA . THR A 1 133 ? -14.344 12.203 7.812 1 98 133 THR A CA 1
ATOM 1042 C C . THR A 1 133 ? -14.656 12.5 6.348 1 98 133 THR A C 1
ATOM 1044 O O . THR A 1 133 ? -15.758 12.945 6.02 1 98 133 THR A O 1
ATOM 1047 N N . ALA A 1 134 ? -13.719 12.188 5.48 1 98.69 134 ALA A N 1
ATOM 1048 C CA . ALA A 1 134 ? -13.883 12.367 4.043 1 98.69 134 ALA A CA 1
ATOM 1049 C C . ALA A 1 134 ? -15.109 11.609 3.535 1 98.69 134 ALA A C 1
ATOM 1051 O O . ALA A 1 134 ? -15.836 12.102 2.666 1 98.69 134 ALA A O 1
ATOM 1052 N N . GLU A 1 135 ? -15.375 10.453 4.082 1 98.31 135 GLU A N 1
ATOM 1053 C CA . GLU A 1 135 ? -16.547 9.688 3.695 1 98.31 135 GLU A CA 1
ATOM 1054 C C . GLU A 1 135 ? -17.844 10.398 4.105 1 98.31 135 GLU A C 1
ATOM 1056 O O . GLU A 1 135 ? -18.828 10.359 3.383 1 98.31 135 GLU A O 1
ATOM 1061 N N . ILE A 1 136 ? -17.797 10.969 5.262 1 98.38 136 ILE A N 1
ATOM 1062 C CA . ILE A 1 136 ? -18.953 11.711 5.754 1 98.38 136 ILE A CA 1
ATOM 1063 C C . ILE A 1 136 ? -19.219 12.906 4.848 1 98.38 136 ILE A C 1
ATOM 1065 O O . ILE A 1 136 ? -20.375 13.164 4.457 1 98.38 136 ILE A O 1
ATOM 1069 N N . VAL A 1 137 ? -18.188 13.609 4.469 1 98.75 137 VAL A N 1
ATOM 1070 C CA . VAL A 1 137 ? -18.328 14.773 3.592 1 98.75 137 VAL A CA 1
ATOM 1071 C C . VAL A 1 137 ? -18.875 14.336 2.236 1 98.75 137 VAL A C 1
ATOM 1073 O O . VAL A 1 137 ? -19.734 15.008 1.659 1 98.75 137 VAL A O 1
ATOM 1076 N N . TRP A 1 138 ? -18.422 13.188 1.735 1 98.5 138 TRP A N 1
ATOM 1077 C CA . TRP A 1 138 ? -18.938 12.672 0.471 1 98.5 138 TRP A CA 1
ATOM 1078 C C . TRP A 1 138 ? -20.438 12.406 0.568 1 98.5 138 TRP A C 1
ATOM 1080 O O . TRP A 1 138 ? -21.203 12.758 -0.338 1 98.5 138 TRP A O 1
ATOM 1090 N N . GLU A 1 139 ? -20.828 11.797 1.633 1 98 139 GLU A N 1
ATOM 1091 C CA . GLU A 1 139 ? -22.25 11.531 1.838 1 98 139 GLU A CA 1
ATOM 1092 C C . GLU A 1 139 ? -23.047 12.828 1.886 1 98 139 GLU A C 1
ATOM 1094 O O . GLU A 1 139 ? -24.172 12.891 1.359 1 98 139 GLU A O 1
ATOM 1099 N N . LEU A 1 140 ? -22.531 13.789 2.561 1 98.5 140 LEU A N 1
ATOM 1100 C CA . LEU A 1 140 ? -23.188 15.102 2.604 1 98.5 140 LEU A CA 1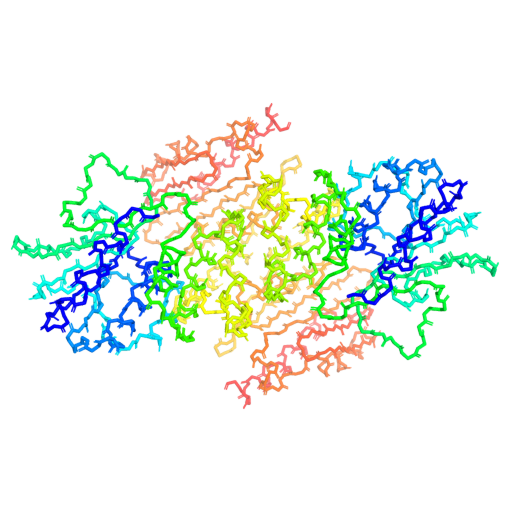
ATOM 1101 C C . LEU A 1 140 ? -23.312 15.688 1.202 1 98.5 140 LEU A C 1
ATOM 1103 O O . LEU A 1 140 ? -24.359 16.234 0.851 1 98.5 140 LEU A O 1
ATOM 1107 N N . PHE A 1 141 ? -22.25 15.578 0.421 1 98.38 141 PHE A N 1
ATOM 1108 C CA . PHE A 1 141 ? -22.266 16.141 -0.926 1 98.38 141 PHE A CA 1
ATOM 1109 C C . PHE A 1 141 ? -23.312 15.453 -1.789 1 98.38 141 PHE A C 1
ATOM 1111 O O . PHE A 1 141 ? -23.984 16.109 -2.598 1 98.38 141 PHE A O 1
ATOM 1118 N N . LYS A 1 142 ? -23.484 14.195 -1.613 1 97.25 142 LYS A N 1
ATOM 1119 C CA . LYS A 1 142 ? -24.562 13.5 -2.311 1 97.25 142 LYS A CA 1
ATOM 1120 C C . LYS A 1 142 ? -25.922 14.055 -1.916 1 97.25 142 LYS A C 1
ATOM 1122 O O . LYS A 1 142 ? -26.766 14.297 -2.775 1 97.25 142 LYS A O 1
ATOM 1127 N N . TYR A 1 143 ? -26 14.242 -0.656 1 97 143 TYR A N 1
ATOM 1128 C CA . TYR A 1 143 ? -27.25 14.781 -0.129 1 97 143 TYR A CA 1
ATOM 1129 C C . TYR A 1 143 ? -27.5 16.203 -0.624 1 97 143 TYR A C 1
ATOM 1131 O O . TYR A 1 143 ? -28.641 16.578 -0.9 1 97 143 TYR A O 1
ATOM 1139 N N . PHE A 1 144 ? -26.422 16.953 -0.744 1 97.5 144 PHE A N 1
ATOM 1140 C CA . PHE A 1 144 ? -26.484 18.344 -1.188 1 97.5 144 PHE A CA 1
ATOM 1141 C C . PHE A 1 144 ? -26.531 18.422 -2.709 1 97.5 144 PHE A C 1
ATOM 1143 O O . PHE A 1 144 ? -26.688 19.5 -3.275 1 97.5 144 PHE A O 1
ATOM 1150 N N . SER A 1 145 ? -26.391 17.297 -3.451 1 97.06 145 SER A N 1
ATOM 1151 C CA . SER A 1 145 ? -26.312 17.234 -4.906 1 97.06 145 SER A CA 1
ATOM 1152 C C . SER A 1 145 ? -25.156 18.062 -5.438 1 97.06 145 SER A C 1
ATOM 1154 O O . SER A 1 145 ? -25.312 18.844 -6.387 1 97.06 145 SER A O 1
ATOM 1156 N N . PHE A 1 146 ? -24.031 17.922 -4.727 1 97.56 146 PHE A N 1
ATOM 1157 C CA . PHE A 1 146 ? -22.812 18.625 -5.109 1 97.56 146 PHE A CA 1
ATOM 1158 C C . PHE A 1 146 ? -21.75 17.641 -5.594 1 97.56 146 PHE A C 1
ATOM 1160 O O . PHE A 1 146 ? -21.594 16.562 -5.02 1 97.56 146 PHE A O 1
ATOM 1167 N N . ALA A 1 147 ? -21.156 17.922 -6.75 1 94.56 147 ALA A N 1
ATOM 1168 C CA . ALA A 1 147 ? -20.078 17.109 -7.312 1 94.56 147 ALA A CA 1
ATOM 1169 C C . ALA A 1 147 ? -19 17.969 -7.945 1 94.56 147 ALA A C 1
ATOM 1171 O O . ALA A 1 147 ? -19.297 18.828 -8.781 1 94.56 147 ALA A O 1
ATOM 1172 N N . ASP A 1 148 ? -17.828 17.781 -7.52 1 97.69 148 ASP A N 1
ATOM 1173 C CA . ASP A 1 148 ? -16.656 18.516 -7.98 1 97.69 148 ASP A CA 1
ATOM 1174 C C . ASP A 1 148 ? -15.414 17.641 -7.977 1 97.69 148 ASP A C 1
ATOM 1176 O O . ASP A 1 148 ? -15.156 16.922 -7.008 1 97.69 148 ASP A O 1
ATOM 1180 N N . GLU A 1 149 ? -14.742 17.672 -9.086 1 98 149 GLU A N 1
ATOM 1181 C CA . GLU A 1 149 ? -13.648 16.734 -9.289 1 98 149 GLU A CA 1
ATOM 1182 C C . GLU A 1 149 ? -12.523 16.969 -8.281 1 98 149 GLU A C 1
ATOM 1184 O O . GLU A 1 149 ? -11.977 16.016 -7.723 1 98 149 GLU A O 1
ATOM 1189 N N . GLU A 1 150 ? -12.164 18.219 -8.055 1 98.19 150 GLU A N 1
ATOM 1190 C CA . GLU A 1 150 ? -11.094 18.516 -7.109 1 98.19 150 GLU A CA 1
ATOM 1191 C C . GLU A 1 150 ? -11.484 18.125 -5.688 1 98.19 150 GLU A C 1
ATOM 1193 O O . GLU A 1 150 ? -10.648 17.656 -4.914 1 98.19 150 GLU A O 1
ATOM 1198 N N . SER A 1 151 ? -12.789 18.328 -5.371 1 98.69 151 SER A N 1
ATOM 1199 C CA . SER A 1 151 ? -13.289 17.844 -4.086 1 98.69 151 SER A CA 1
ATOM 1200 C C . SER A 1 151 ? -13.164 16.328 -3.967 1 98.69 151 SER A C 1
ATOM 1202 O O . SER A 1 151 ? -12.773 15.812 -2.918 1 98.69 151 SER A O 1
ATOM 1204 N N . ALA A 1 152 ? -13.492 15.703 -5.102 1 98.62 152 ALA A N 1
ATOM 1205 C CA . ALA A 1 152 ? -13.398 14.25 -5.133 1 98.62 152 ALA A CA 1
ATOM 1206 C C . ALA A 1 152 ? -11.969 13.781 -4.867 1 98.62 152 ALA A C 1
ATOM 1208 O O . ALA A 1 152 ? -11.742 12.859 -4.086 1 98.62 152 ALA A O 1
ATOM 1209 N N . ARG A 1 153 ? -10.992 14.438 -5.461 1 98.38 153 ARG A N 1
ATOM 1210 C CA . ARG A 1 153 ? -9.586 14.117 -5.25 1 98.38 153 ARG A CA 1
ATOM 1211 C C . ARG A 1 153 ? -9.203 14.273 -3.779 1 98.38 153 ARG A C 1
ATOM 1213 O O . ARG A 1 153 ? -8.539 13.406 -3.211 1 98.38 153 ARG A O 1
ATOM 1220 N N . ALA A 1 154 ? -9.609 15.352 -3.207 1 98.69 154 ALA A N 1
ATOM 1221 C CA . ALA A 1 154 ? -9.281 15.648 -1.812 1 98.69 154 ALA A CA 1
ATOM 1222 C C . ALA A 1 154 ? -9.898 14.609 -0.876 1 98.69 154 ALA A C 1
ATOM 1224 O O . ALA A 1 154 ? -9.25 14.156 0.069 1 98.69 154 ALA A O 1
ATOM 1225 N N . LEU A 1 155 ? -11.141 14.273 -1.172 1 98.81 155 LEU A N 1
ATOM 1226 C CA . LEU A 1 155 ? -11.836 13.32 -0.319 1 98.81 155 LEU A CA 1
ATOM 1227 C C . LEU A 1 155 ? -11.227 11.93 -0.452 1 98.81 155 LEU A C 1
ATOM 1229 O O . LEU A 1 155 ? -11.055 11.219 0.544 1 98.81 155 LEU A O 1
ATOM 1233 N N . LEU A 1 156 ? -10.898 11.531 -1.685 1 98.69 156 LEU A N 1
ATOM 1234 C CA . LEU A 1 156 ? -10.242 10.242 -1.882 1 98.69 156 LEU A CA 1
ATOM 1235 C C . LEU A 1 156 ? -8.922 10.18 -1.121 1 98.69 156 LEU A C 1
ATOM 1237 O O . LEU A 1 156 ? -8.578 9.148 -0.54 1 98.69 156 LEU A O 1
ATOM 1241 N N . ALA A 1 157 ? -8.172 11.297 -1.115 1 98.12 157 ALA A N 1
ATOM 1242 C CA . ALA A 1 157 ? -6.918 11.375 -0.37 1 98.12 157 ALA A CA 1
ATOM 1243 C C . ALA A 1 157 ? -7.141 11.102 1.113 1 98.12 157 ALA A C 1
ATOM 1245 O O . ALA A 1 157 ? -6.379 10.359 1.735 1 98.12 157 ALA A O 1
ATOM 1246 N N . GLY A 1 158 ? -8.188 11.688 1.652 1 98.31 158 GLY A N 1
ATOM 1247 C CA . GLY A 1 158 ? -8.523 11.461 3.049 1 98.31 158 GLY A CA 1
ATOM 1248 C C . GLY A 1 158 ? -8.891 10.016 3.344 1 98.31 158 GLY A C 1
ATOM 1249 O O . GLY A 1 158 ? -8.414 9.438 4.324 1 98.31 158 GLY A O 1
ATOM 1250 N N . ILE A 1 159 ? -9.672 9.406 2.463 1 98.06 159 ILE A N 1
ATOM 1251 C CA . ILE A 1 159 ? -10.117 8.031 2.641 1 98.06 159 ILE A CA 1
ATOM 1252 C C . ILE A 1 159 ? -8.922 7.09 2.609 1 98.06 159 ILE A C 1
ATOM 1254 O O . ILE A 1 159 ? -8.766 6.246 3.492 1 98.06 159 ILE A O 1
ATOM 1258 N N . VAL A 1 160 ? -8.078 7.277 1.634 1 97 160 VAL A N 1
ATOM 1259 C CA . VAL A 1 160 ? -6.926 6.41 1.434 1 97 160 VAL A CA 1
ATOM 1260 C C . VAL A 1 160 ? -6.027 6.449 2.668 1 97 160 VAL A C 1
ATOM 1262 O O . VAL A 1 160 ? -5.625 5.402 3.184 1 97 160 VAL A O 1
ATOM 1265 N N . THR A 1 161 ? -5.762 7.629 3.197 1 93 161 THR A N 1
ATOM 1266 C CA . THR A 1 161 ? -4.793 7.781 4.273 1 93 161 THR A CA 1
ATOM 1267 C C . THR A 1 161 ? -5.379 7.305 5.602 1 93 161 THR A C 1
ATOM 1269 O O . THR A 1 161 ? -4.715 6.598 6.363 1 93 161 THR A O 1
ATOM 1272 N N . ASP A 1 162 ? -6.633 7.609 5.836 1 91.31 162 ASP A N 1
ATOM 1273 C CA . ASP A 1 162 ? -7.223 7.277 7.129 1 91.31 162 ASP A CA 1
ATOM 1274 C C . ASP A 1 162 ? -7.516 5.781 7.234 1 91.31 162 ASP A C 1
ATOM 1276 O O . ASP A 1 162 ? -7.719 5.258 8.328 1 91.31 162 ASP A O 1
ATOM 1280 N N . THR A 1 163 ? -7.582 5.109 6.102 1 91.75 163 THR A N 1
ATOM 1281 C CA . THR A 1 163 ? -7.785 3.666 6.117 1 91.75 163 THR A CA 1
ATOM 1282 C C . THR A 1 163 ? -6.461 2.928 5.945 1 91.75 163 THR A C 1
ATOM 1284 O O . THR A 1 163 ? -6.445 1.715 5.73 1 91.75 163 THR A O 1
ATOM 1287 N N . ALA A 1 164 ? -5.398 3.65 6 1 87 164 ALA A N 1
ATOM 1288 C CA . ALA A 1 164 ? -4.09 3.053 5.758 1 87 164 ALA A CA 1
ATOM 1289 C C . ALA A 1 164 ? -4.078 2.275 4.441 1 87 164 ALA A C 1
ATOM 1291 O O . ALA A 1 164 ? -3.727 1.093 4.418 1 87 164 ALA A O 1
ATOM 1292 N N . ASN A 1 165 ? -4.371 3.023 3.352 1 91.75 165 ASN A N 1
ATOM 1293 C CA . ASN A 1 165 ? -4.426 2.443 2.014 1 91.75 165 ASN A CA 1
ATOM 1294 C C . ASN A 1 165 ? -5.375 1.25 1.96 1 91.75 165 ASN A C 1
ATOM 1296 O O . ASN A 1 165 ? -4.996 0.172 1.498 1 91.75 165 ASN A O 1
ATOM 1300 N N . PHE A 1 166 ? -6.535 1.336 2.59 1 94.31 166 PHE A N 1
ATOM 1301 C CA . PHE A 1 166 ? -7.703 0.466 2.545 1 94.31 166 PHE A CA 1
ATOM 1302 C C . PHE A 1 166 ? -7.52 -0.739 3.459 1 94.31 166 PHE A C 1
ATOM 1304 O O . PHE A 1 166 ? -8.375 -1.621 3.516 1 94.31 166 PHE A O 1
ATOM 1311 N N . ARG A 1 167 ? -6.445 -0.78 4.246 1 87.94 167 ARG A N 1
ATOM 1312 C CA . ARG A 1 167 ? -6.223 -1.866 5.191 1 87.94 167 ARG A CA 1
ATOM 1313 C C . ARG A 1 167 ? -7.344 -1.934 6.223 1 87.94 167 ARG A C 1
ATOM 1315 O O . ARG A 1 167 ? -7.746 -3.021 6.645 1 87.94 167 ARG A O 1
ATOM 1322 N N . PHE A 1 168 ? -7.898 -0.751 6.555 1 87.12 168 PHE A N 1
ATOM 1323 C CA . PHE A 1 168 ? -8.938 -0.68 7.578 1 87.12 168 PHE A CA 1
ATOM 1324 C C . PHE A 1 168 ? -10.258 -0.232 6.977 1 87.12 168 PHE A C 1
ATOM 1326 O O . PHE A 1 168 ? -11.156 0.218 7.695 1 87.12 168 PHE A O 1
ATOM 1333 N N . ALA A 1 169 ? -10.32 -0.318 5.656 1 93.88 169 ALA A N 1
ATOM 1334 C CA . ALA A 1 169 ? -11.547 0.055 4.965 1 93.88 169 ALA A CA 1
ATOM 1335 C C . ALA A 1 169 ? -12.641 -0.996 5.18 1 93.88 169 ALA A C 1
ATOM 1337 O O . ALA A 1 169 ? -12.344 -2.15 5.496 1 93.88 169 ALA A O 1
ATOM 1338 N N . ASN A 1 170 ? -13.859 -0.574 5.105 1 93.31 170 ASN A N 1
ATOM 1339 C CA . ASN A 1 170 ? -15.008 -1.471 5.164 1 93.31 170 ASN A CA 1
ATOM 1340 C C . ASN A 1 170 ? -15.898 -1.325 3.934 1 93.31 170 ASN A C 1
ATOM 1342 O O . ASN A 1 170 ? -15.531 -0.639 2.979 1 93.31 170 ASN A O 1
ATOM 1346 N N . ALA A 1 171 ? -17.031 -2.053 3.938 1 96.44 171 ALA A N 1
ATOM 1347 C CA . ALA A 1 171 ? -17.922 -2.088 2.777 1 96.44 171 ALA A CA 1
ATOM 1348 C C . ALA A 1 171 ? -18.375 -0.683 2.395 1 96.44 171 ALA A C 1
ATOM 1350 O O . ALA A 1 171 ? -18.422 -0.338 1.212 1 96.44 171 ALA A O 1
ATOM 1351 N N . LYS A 1 172 ? -18.672 0.142 3.383 1 96.81 172 LYS A N 1
ATOM 1352 C CA . LYS A 1 172 ? -19.125 1.506 3.131 1 96.81 172 LYS A CA 1
ATOM 1353 C C . LYS A 1 172 ? -18.016 2.34 2.479 1 96.81 172 LYS A C 1
ATOM 1355 O O . LYS A 1 172 ? -18.297 3.158 1.598 1 96.81 172 LYS A O 1
ATOM 1360 N N . THR A 1 173 ? -16.797 2.1 2.951 1 97.56 173 THR A N 1
ATOM 1361 C CA . THR A 1 173 ? -15.641 2.801 2.395 1 97.56 173 THR A CA 1
ATOM 1362 C C . THR A 1 173 ? -15.5 2.51 0.904 1 97.56 173 THR A C 1
ATOM 1364 O O . THR A 1 173 ? -15.406 3.434 0.093 1 97.56 173 THR A O 1
ATOM 1367 N N . PHE A 1 174 ? -15.547 1.243 0.586 1 98.38 174 PHE A N 1
ATOM 1368 C CA . PHE A 1 174 ? -15.352 0.847 -0.803 1 98.38 174 PHE A CA 1
ATOM 1369 C C . PHE A 1 174 ? -16.516 1.311 -1.667 1 98.38 174 PHE A C 1
ATOM 1371 O O . PHE A 1 174 ? -16.344 1.644 -2.84 1 98.38 174 PHE A O 1
ATOM 1378 N N . LYS A 1 175 ? -17.688 1.33 -1.127 1 98.19 175 LYS A N 1
ATOM 1379 C CA . LYS A 1 175 ? -18.844 1.874 -1.84 1 98.19 175 LYS A CA 1
ATOM 1380 C C . LYS A 1 175 ? -18.641 3.354 -2.156 1 98.19 175 LYS A C 1
ATOM 1382 O O . LYS A 1 175 ? -18.875 3.789 -3.285 1 98.19 175 LYS A O 1
ATOM 1387 N N . ALA A 1 176 ? -18.234 4.086 -1.163 1 98.19 176 ALA A N 1
ATOM 1388 C CA . ALA A 1 176 ? -18 5.512 -1.356 1 98.19 176 ALA A CA 1
ATOM 1389 C C . ALA A 1 176 ? -16.984 5.754 -2.465 1 98.19 176 ALA A C 1
ATOM 1391 O O . ALA A 1 176 ? -17.203 6.582 -3.35 1 98.19 176 ALA A O 1
ATOM 1392 N N . VAL A 1 177 ? -15.867 5 -2.402 1 98.44 177 VAL A N 1
ATOM 1393 C CA . VAL A 1 177 ? -14.812 5.156 -3.398 1 98.44 177 VAL A CA 1
ATOM 1394 C C . VAL A 1 177 ? -15.352 4.797 -4.781 1 98.44 177 VAL A C 1
ATOM 1396 O O . VAL A 1 177 ? -15.078 5.492 -5.762 1 98.44 177 VAL A O 1
ATOM 1399 N N . SER A 1 178 ? -16.125 3.729 -4.852 1 98.44 178 SER A N 1
ATOM 1400 C CA . SER A 1 178 ? -16.75 3.334 -6.113 1 98.44 178 SER A CA 1
ATOM 1401 C C . SER A 1 178 ? -17.609 4.453 -6.68 1 98.44 178 SER A C 1
ATOM 1403 O O . SER A 1 178 ? -17.531 4.773 -7.867 1 98.44 178 SER A O 1
ATOM 1405 N N . GLU A 1 179 ? -18.406 5.051 -5.867 1 98.19 179 GLU A N 1
ATOM 1406 C CA . GLU A 1 179 ? -19.312 6.121 -6.273 1 98.19 179 GLU A CA 1
ATOM 1407 C C . GLU A 1 179 ? -18.531 7.336 -6.785 1 98.19 179 GLU A C 1
ATOM 1409 O O . GLU A 1 179 ? -18.906 7.934 -7.797 1 98.19 179 GLU A O 1
ATOM 1414 N N . ILE A 1 180 ? -17.516 7.652 -6.07 1 98.56 180 ILE A N 1
ATOM 1415 C CA . ILE A 1 180 ? -16.688 8.797 -6.453 1 98.56 180 ILE A CA 1
ATOM 1416 C C . ILE A 1 180 ? -16.078 8.555 -7.824 1 98.56 180 ILE A C 1
ATOM 1418 O O . ILE A 1 180 ? -16.156 9.414 -8.711 1 98.56 180 ILE A O 1
ATOM 1422 N N . LEU A 1 181 ? -15.562 7.387 -8 1 97 181 LEU A N 1
ATOM 1423 C CA . LEU A 1 181 ? -14.836 7.086 -9.227 1 97 181 LEU A CA 1
ATOM 1424 C C . LEU A 1 181 ? -15.797 6.914 -10.398 1 97 181 LEU A C 1
ATOM 1426 O O . LEU A 1 181 ? -15.43 7.16 -11.547 1 97 181 LEU A O 1
ATOM 1430 N N . GLU A 1 182 ? -17 6.453 -10.141 1 96.94 182 GLU A N 1
ATOM 1431 C CA . GLU A 1 182 ? -18 6.395 -11.188 1 96.94 182 GLU A CA 1
ATOM 1432 C C . GLU A 1 182 ? -18.328 7.789 -11.727 1 96.94 182 GLU A C 1
ATOM 1434 O O . GLU A 1 182 ? -18.547 7.965 -12.922 1 96.94 182 GLU A O 1
ATOM 1439 N N . ARG A 1 183 ? -18.359 8.711 -10.805 1 96.94 183 ARG A N 1
ATOM 1440 C CA . ARG A 1 183 ? -18.703 10.086 -11.172 1 96.94 183 ARG A CA 1
ATOM 1441 C C . ARG A 1 183 ? -17.5 10.797 -11.781 1 96.94 183 ARG A C 1
ATOM 1443 O O . ARG A 1 183 ? -17.656 11.609 -12.695 1 96.94 183 ARG A O 1
ATOM 1450 N N . PHE A 1 184 ? -16.359 10.508 -11.203 1 96.38 184 PHE A N 1
ATOM 1451 C CA . PHE A 1 184 ? -15.117 11.117 -11.641 1 96.38 184 PHE A CA 1
ATOM 1452 C C . PHE A 1 184 ? -14.07 10.055 -11.945 1 96.38 184 PHE A C 1
ATOM 1454 O O . PHE A 1 184 ? -13.5 9.453 -11.023 1 96.38 184 PHE A O 1
ATOM 1461 N N . PRO A 1 185 ? -13.758 9.758 -13.188 1 89.44 185 PRO A N 1
ATOM 1462 C CA . PRO A 1 185 ? -12.828 8.68 -13.539 1 89.44 185 PRO A CA 1
ATOM 1463 C C . PRO A 1 185 ? -11.383 9.016 -13.188 1 89.44 185 PRO A C 1
ATOM 1465 O O . PRO A 1 185 ? -10.523 9.07 -14.078 1 89.44 185 PRO A O 1
ATOM 1468 N N . LEU A 1 186 ? -11.141 9.164 -11.93 1 92.88 186 LEU A N 1
ATOM 1469 C CA . LEU A 1 186 ? -9.812 9.438 -11.391 1 92.88 186 LEU A CA 1
ATOM 1470 C C . LEU A 1 186 ? -9 8.148 -11.266 1 92.88 186 LEU A C 1
ATOM 1472 O O . LEU A 1 186 ? -9.57 7.074 -11.039 1 92.88 186 LEU A O 1
ATOM 1476 N N . GLN A 1 187 ? -7.73 8.266 -11.422 1 90.94 187 GLN A N 1
ATOM 1477 C CA . GLN A 1 187 ? -6.844 7.117 -11.227 1 90.94 187 GLN A CA 1
ATOM 1478 C C . GLN A 1 187 ? -6.332 7.062 -9.789 1 90.94 187 GLN A C 1
ATOM 1480 O O . GLN A 1 187 ? -5.77 8.039 -9.281 1 90.94 187 GLN A O 1
ATOM 1485 N N . MET A 1 188 ? -6.504 5.918 -9.18 1 92.94 188 MET A N 1
ATOM 1486 C CA . MET A 1 188 ? -6.109 5.785 -7.781 1 92.94 188 MET A CA 1
ATOM 1487 C C . MET A 1 188 ? -4.613 6.027 -7.617 1 92.94 188 MET A C 1
ATOM 1489 O O . MET A 1 188 ? -4.172 6.52 -6.578 1 92.94 188 MET A O 1
ATOM 1493 N N . GLY A 1 189 ? -3.838 5.656 -8.664 1 87.5 189 GLY A N 1
ATOM 1494 C CA . GLY A 1 189 ? -2.412 5.938 -8.617 1 87.5 189 GLY A CA 1
ATOM 1495 C C . GLY A 1 189 ? -2.102 7.402 -8.375 1 87.5 189 GLY A C 1
ATOM 1496 O O . GLY A 1 189 ? -1.159 7.73 -7.648 1 87.5 189 GLY A O 1
ATOM 1497 N N . GLU A 1 190 ? -2.848 8.281 -8.969 1 88.81 190 GLU A N 1
ATOM 1498 C CA . GLU A 1 190 ? -2.684 9.727 -8.781 1 88.81 190 GLU A CA 1
ATOM 1499 C C . GLU A 1 190 ? -3.012 10.133 -7.348 1 88.81 190 GLU A C 1
ATOM 1501 O O . GLU A 1 190 ? -2.359 11.008 -6.781 1 88.81 190 GLU A O 1
ATOM 1506 N N . ILE A 1 191 ? -4.012 9.469 -6.801 1 94.81 191 ILE A N 1
ATOM 1507 C CA . ILE A 1 191 ? -4.418 9.773 -5.434 1 94.81 191 ILE A CA 1
ATOM 1508 C C . ILE A 1 191 ? -3.322 9.336 -4.461 1 94.81 191 ILE A C 1
ATOM 1510 O O . ILE A 1 191 ? -2.982 10.07 -3.529 1 94.81 191 ILE A O 1
ATOM 1514 N N . PHE A 1 192 ? -2.779 8.148 -4.734 1 91.12 192 PHE A N 1
ATOM 1515 C CA . PHE A 1 192 ? -1.687 7.664 -3.898 1 91.12 192 PHE A CA 1
ATOM 1516 C C . PHE A 1 192 ? -0.497 8.617 -3.957 1 91.12 192 PHE A C 1
ATOM 1518 O O . PHE A 1 192 ? 0.149 8.875 -2.939 1 91.12 192 PHE A O 1
ATOM 1525 N N . SER A 1 193 ? -0.249 9.164 -5.098 1 85.94 193 SER A N 1
ATOM 1526 C CA . SER A 1 193 ? 0.835 10.133 -5.262 1 85.94 193 SER A CA 1
ATOM 1527 C C . SER A 1 193 ? 0.536 11.43 -4.52 1 85.94 193 SER A C 1
ATOM 1529 O O . SER A 1 193 ? 1.442 12.062 -3.977 1 85.94 193 SER A O 1
ATOM 1531 N N . LEU A 1 194 ? -0.693 11.773 -4.52 1 90.88 194 LEU A N 1
ATOM 1532 C CA . LEU A 1 194 ? -1.156 13 -3.873 1 90.88 194 LEU A CA 1
ATOM 1533 C C . LEU A 1 194 ? -0.903 12.953 -2.369 1 90.88 194 LEU A C 1
ATOM 1535 O O . LEU A 1 194 ? -0.653 13.984 -1.744 1 90.88 194 LEU A O 1
ATOM 1539 N N . VAL A 1 195 ? -0.869 11.734 -1.799 1 93.06 195 VAL A N 1
ATOM 1540 C CA . VAL A 1 195 ? -0.741 11.633 -0.349 1 93.06 195 VAL A CA 1
ATOM 1541 C C . VAL A 1 195 ? 0.631 11.062 0.009 1 93.06 195 VAL A C 1
ATOM 1543 O O . VAL A 1 195 ? 0.865 10.664 1.15 1 93.06 195 VAL A O 1
ATOM 1546 N N . ALA A 1 196 ? 1.481 10.992 -0.94 1 83.06 196 ALA A N 1
ATOM 1547 C CA . ALA A 1 196 ? 2.863 10.617 -0.646 1 83.06 196 ALA A CA 1
ATOM 1548 C C . ALA A 1 196 ? 3.557 11.688 0.185 1 83.06 196 ALA A C 1
ATOM 1550 O O . ALA A 1 196 ? 3.357 12.883 -0.044 1 83.06 196 ALA A O 1
ATOM 1551 N N . PRO A 1 197 ? 4.25 11.258 1.248 1 77.5 197 PRO A N 1
ATOM 1552 C CA . PRO A 1 197 ? 4.891 12.258 2.105 1 77.5 197 PRO A CA 1
ATOM 1553 C C . PRO A 1 197 ? 5.844 13.172 1.338 1 77.5 197 PRO A C 1
ATOM 1555 O O . PRO A 1 197 ? 6.637 12.695 0.521 1 77.5 197 PRO A O 1
ATOM 1558 N N . VAL A 1 198 ? 5.551 14.414 1.386 1 66.06 198 VAL A N 1
ATOM 1559 C CA . VAL A 1 198 ? 6.445 15.422 0.817 1 66.06 198 VAL A CA 1
ATOM 1560 C C . VAL A 1 198 ? 7.602 15.688 1.779 1 66.06 198 VAL A C 1
ATOM 1562 O O . VAL A 1 198 ? 7.383 15.891 2.977 1 66.06 198 VAL A O 1
ATOM 1565 N N . SER A 1 199 ? 8.648 15.141 1.604 1 58.69 199 SER A N 1
ATOM 1566 C CA . SER A 1 199 ? 9.797 15.445 2.445 1 58.69 199 SER A CA 1
ATOM 1567 C C . SER A 1 199 ? 10.562 16.656 1.921 1 58.69 199 SER A C 1
ATOM 1569 O O . SER A 1 199 ? 10.539 16.938 0.72 1 58.69 199 SER A O 1
ATOM 1571 N N . ASP A 1 200 ? 10.578 17.672 2.828 1 55.94 200 ASP A N 1
ATOM 1572 C CA . ASP A 1 200 ? 11.516 18.734 2.48 1 55.94 200 ASP A CA 1
ATOM 1573 C C . ASP A 1 200 ? 12.812 18.156 1.902 1 55.94 200 ASP A C 1
ATOM 1575 O O . ASP A 1 200 ? 13.32 17.156 2.396 1 55.94 200 ASP A O 1
ATOM 1579 N N . GLU A 1 201 ? 12.992 18.547 0.631 1 52.97 201 GLU A N 1
ATOM 1580 C CA . GLU A 1 201 ? 14.172 18.047 -0.074 1 52.97 201 GLU A CA 1
ATOM 1581 C C . GLU A 1 201 ? 15.359 17.906 0.873 1 52.97 201 GLU A C 1
ATOM 1583 O O . GLU A 1 201 ? 16.094 16.922 0.795 1 52.97 201 GLU A O 1
ATOM 1588 N N . ASN A 1 202 ? 15.406 18.906 1.7 1 52.88 202 ASN A N 1
ATOM 1589 C CA . ASN A 1 202 ? 16.547 18.875 2.619 1 52.88 202 ASN A CA 1
ATOM 1590 C C . ASN A 1 202 ? 16.375 17.797 3.682 1 52.88 202 ASN A C 1
ATOM 1592 O O . ASN A 1 202 ? 17.312 17.047 3.967 1 52.88 202 ASN A O 1
ATOM 1596 N N . THR A 1 203 ? 15.258 17.812 4.281 1 56.56 203 THR A N 1
ATOM 1597 C CA . THR A 1 203 ? 14.977 16.828 5.316 1 56.56 203 THR A CA 1
ATOM 1598 C C . THR A 1 203 ? 15.016 15.414 4.738 1 56.56 203 THR A C 1
ATOM 1600 O O . THR A 1 203 ? 15.555 14.5 5.355 1 56.56 203 THR A O 1
ATOM 1603 N N . ASP A 1 204 ? 14.641 15.43 3.557 1 66 204 ASP A N 1
ATOM 1604 C CA . ASP A 1 204 ? 14.656 14.148 2.865 1 66 204 ASP A CA 1
ATOM 1605 C C . ASP A 1 204 ? 16.094 13.703 2.562 1 66 204 ASP A C 1
ATOM 1607 O O . ASP A 1 204 ? 16.438 12.539 2.77 1 66 204 ASP A O 1
ATOM 1611 N N . ASN A 1 205 ? 16.859 14.758 2.277 1 76.44 205 ASN A N 1
ATOM 1612 C CA . ASN A 1 205 ? 18.25 14.43 1.982 1 76.44 205 ASN A CA 1
ATOM 1613 C C . ASN A 1 205 ? 19 13.992 3.238 1 76.44 205 ASN A C 1
ATOM 1615 O O . ASN A 1 205 ? 19.797 13.055 3.193 1 76.44 205 ASN A O 1
ATOM 1619 N N . ALA A 1 206 ? 18.672 14.742 4.305 1 79.06 206 ALA A N 1
ATOM 1620 C CA . ALA A 1 206 ? 19.328 14.391 5.562 1 79.06 206 ALA A CA 1
ATOM 1621 C C . ALA A 1 206 ? 18.922 12.984 6.016 1 79.06 206 ALA A C 1
ATOM 1623 O O . ALA A 1 206 ? 19.766 12.211 6.461 1 79.06 206 ALA A O 1
ATOM 1624 N N . LYS A 1 207 ? 17.766 12.711 5.895 1 83.44 207 LYS A N 1
ATOM 1625 C CA . LYS A 1 207 ? 17.25 11.406 6.289 1 83.44 207 LYS A CA 1
ATOM 1626 C C . LYS A 1 207 ? 17.828 10.297 5.41 1 83.44 207 LYS A C 1
ATOM 1628 O O . LYS A 1 207 ? 18.25 9.258 5.918 1 83.44 207 LYS A O 1
ATOM 1633 N N . ARG A 1 208 ? 17.844 10.57 4.191 1 85.31 208 ARG A N 1
ATOM 1634 C CA . ARG A 1 208 ? 18.422 9.617 3.246 1 85.31 208 ARG A CA 1
ATOM 1635 C C . ARG A 1 208 ? 19.875 9.32 3.578 1 85.31 208 ARG A C 1
ATOM 1637 O O . ARG A 1 208 ? 20.281 8.156 3.631 1 85.31 208 ARG A O 1
ATOM 1644 N N . MET A 1 209 ? 20.531 10.398 3.834 1 88.25 209 MET A N 1
ATOM 1645 C CA . MET A 1 209 ? 21.953 10.25 4.129 1 88.25 209 MET A CA 1
ATOM 1646 C C . MET A 1 209 ? 22.156 9.516 5.449 1 88.25 209 MET A C 1
ATOM 1648 O O . MET A 1 209 ? 23.047 8.672 5.566 1 88.25 209 MET A O 1
ATOM 1652 N N . ALA A 1 210 ? 21.359 9.859 6.309 1 88.88 210 ALA A N 1
ATOM 1653 C CA . ALA A 1 210 ? 21.484 9.227 7.621 1 88.88 210 ALA A CA 1
ATOM 1654 C C . ALA A 1 210 ? 21.297 7.715 7.523 1 88.88 210 ALA A C 1
ATOM 1656 O O . ALA A 1 210 ? 22.062 6.949 8.109 1 88.88 210 ALA A O 1
ATOM 1657 N N . VAL A 1 211 ? 20.328 7.293 6.805 1 92.44 211 VAL A N 1
ATOM 1658 C CA . VAL A 1 211 ? 20.016 5.871 6.699 1 92.44 211 VAL A CA 1
ATOM 1659 C C . VAL A 1 211 ? 21.141 5.164 5.934 1 92.44 211 VAL A C 1
ATOM 1661 O O . VAL A 1 211 ? 21.562 4.07 6.316 1 92.44 211 VAL A O 1
ATOM 1664 N N . LEU A 1 212 ? 21.562 5.773 4.875 1 93.25 212 LEU A N 1
ATOM 1665 C CA . LEU A 1 212 ? 22.641 5.172 4.105 1 93.25 212 LEU A CA 1
ATOM 1666 C C . LEU A 1 212 ? 23.922 5.09 4.938 1 93.25 212 LEU A C 1
ATOM 1668 O O . LEU A 1 212 ? 24.656 4.098 4.867 1 93.25 212 LEU A O 1
ATOM 1672 N N . LYS A 1 213 ? 24.156 6.066 5.707 1 93.69 213 LYS A N 1
ATOM 1673 C CA . LYS A 1 213 ? 25.312 6.031 6.598 1 93.69 213 LYS A CA 1
ATOM 1674 C C . LYS A 1 213 ? 25.156 4.957 7.668 1 93.69 213 LYS A C 1
ATOM 1676 O O . LYS A 1 213 ? 26.125 4.316 8.07 1 93.69 213 LYS A O 1
ATOM 1681 N N . ALA A 1 214 ? 23.969 4.867 8.133 1 95.38 214 ALA A N 1
ATOM 1682 C CA . ALA A 1 214 ? 23.703 3.791 9.086 1 95.38 214 ALA A CA 1
ATOM 1683 C C . ALA A 1 214 ? 24.031 2.432 8.477 1 95.38 214 ALA A C 1
ATOM 1685 O O . ALA A 1 214 ? 24.609 1.568 9.148 1 95.38 214 ALA A O 1
ATOM 1686 N N . CYS A 1 215 ? 23.641 2.281 7.285 1 95.06 215 CYS A N 1
ATOM 1687 C CA . CYS A 1 215 ? 23.969 1.051 6.574 1 95.06 215 CYS A CA 1
ATOM 1688 C C . CYS A 1 215 ? 25.469 0.877 6.461 1 95.06 215 CYS A C 1
ATOM 1690 O O . CYS A 1 215 ? 26.016 -0.188 6.773 1 95.06 215 CYS A O 1
ATOM 1692 N N . GLN A 1 216 ? 26.094 1.907 6.047 1 93.62 216 GLN A N 1
ATOM 1693 C CA . GLN A 1 216 ? 27.531 1.876 5.867 1 93.62 216 GLN A CA 1
ATOM 1694 C C . GLN A 1 216 ? 28.234 1.444 7.148 1 93.62 216 GLN A C 1
ATOM 1696 O O . GLN A 1 216 ? 29.266 0.769 7.102 1 93.62 216 GLN A O 1
ATOM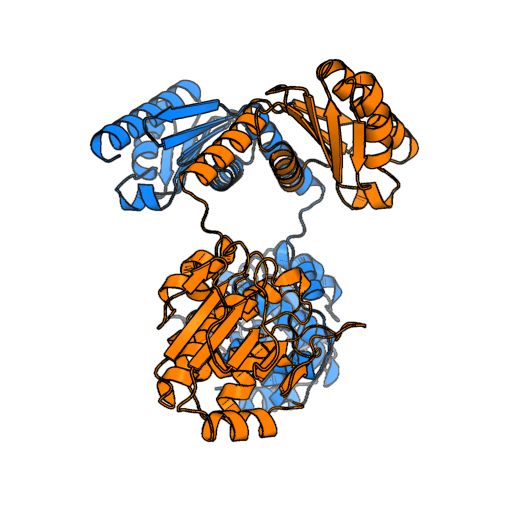 1701 N N . ARG A 1 217 ? 27.672 1.771 8.242 1 95 217 ARG A N 1
ATOM 1702 C CA . ARG A 1 217 ? 28.312 1.521 9.539 1 95 217 ARG A CA 1
ATOM 1703 C C . ARG A 1 217 ? 27.688 0.316 10.227 1 95 217 ARG A C 1
ATOM 1705 O O . ARG A 1 217 ? 27.891 0.101 11.422 1 95 217 ARG A O 1
ATOM 1712 N N . LEU A 1 218 ? 26.984 -0.393 9.508 1 96.31 218 LEU A N 1
ATOM 1713 C CA . LEU A 1 218 ? 26.203 -1.498 10.062 1 96.31 218 LEU A CA 1
ATOM 1714 C C . LEU A 1 218 ? 27.109 -2.629 10.523 1 96.31 218 LEU A C 1
ATOM 1716 O O . LEU A 1 218 ? 28.047 -3.006 9.812 1 96.31 218 LEU A O 1
ATOM 1720 N N . GLU A 1 219 ? 26.906 -3.064 11.719 1 96.5 219 GLU A N 1
ATOM 1721 C CA . GLU A 1 219 ? 27.469 -4.309 12.234 1 96.5 219 GLU A CA 1
ATOM 1722 C C . GLU A 1 219 ? 26.391 -5.367 12.43 1 96.5 219 GLU A C 1
ATOM 1724 O O . GLU A 1 219 ? 25.359 -5.102 13.047 1 96.5 219 GLU A O 1
ATOM 1729 N N . ILE A 1 220 ? 26.703 -6.496 11.891 1 95.81 220 ILE A N 1
ATOM 1730 C CA . ILE A 1 220 ? 25.75 -7.582 12 1 95.81 220 ILE A CA 1
ATOM 1731 C C . ILE A 1 220 ? 26.234 -8.594 13.039 1 95.81 220 ILE A C 1
ATOM 1733 O O . ILE A 1 220 ? 27.344 -9.102 12.945 1 95.81 220 ILE A O 1
ATOM 1737 N N . ARG A 1 221 ? 25.359 -8.844 13.945 1 94.62 221 ARG A N 1
ATOM 1738 C CA . ARG A 1 221 ? 25.641 -9.875 14.945 1 94.62 221 ARG A CA 1
ATOM 1739 C C . ARG A 1 221 ? 24.609 -11 14.875 1 94.62 221 ARG A C 1
ATOM 1741 O O . ARG A 1 221 ? 23.406 -10.75 14.961 1 94.62 221 ARG A O 1
ATOM 1748 N N . LYS A 1 222 ? 25.172 -12.172 14.719 1 93 222 LYS A N 1
ATOM 1749 C CA . LYS A 1 222 ? 24.297 -13.344 14.719 1 93 222 LYS A CA 1
ATOM 1750 C C . LYS A 1 222 ? 24.328 -14.055 16.062 1 93 222 LYS A C 1
ATOM 1752 O O . LYS A 1 222 ? 25.406 -14.352 16.594 1 93 222 LYS A O 1
ATOM 1757 N N . PHE A 1 223 ? 23.172 -14.211 16.609 1 93.81 223 PHE A N 1
ATOM 1758 C CA . PHE A 1 223 ? 23.031 -14.977 17.844 1 93.81 223 PHE A CA 1
ATOM 1759 C C . PHE A 1 223 ? 21.953 -16.047 17.688 1 93.81 223 PHE A C 1
ATOM 1761 O O . PHE A 1 223 ? 20.766 -15.742 17.656 1 93.81 223 PHE A O 1
ATOM 1768 N N . ARG A 1 224 ? 22.422 -17.312 17.531 1 89.94 224 ARG A N 1
ATOM 1769 C CA . ARG A 1 224 ? 21.516 -18.406 17.188 1 89.94 224 ARG A CA 1
ATOM 1770 C C . ARG A 1 224 ? 20.797 -18.125 15.859 1 89.94 224 ARG A C 1
ATOM 1772 O O . ARG A 1 224 ? 21.438 -17.828 14.852 1 89.94 224 ARG A O 1
ATOM 1779 N N . ARG A 1 225 ? 19.578 -18.094 15.844 1 87.88 225 ARG A N 1
ATOM 1780 C CA . ARG A 1 225 ? 18.859 -17.875 14.594 1 87.88 225 ARG A CA 1
ATOM 1781 C C . ARG A 1 225 ? 18.516 -16.406 14.414 1 87.88 225 ARG A C 1
ATOM 1783 O O . ARG A 1 225 ? 17.891 -16.031 13.422 1 87.88 225 ARG A O 1
ATOM 1790 N N . TYR A 1 226 ? 18.938 -15.594 15.297 1 91.94 226 TYR A N 1
ATOM 1791 C CA . TYR A 1 226 ? 18.5 -14.203 15.281 1 91.94 226 TYR A CA 1
ATOM 1792 C C . TYR A 1 226 ? 19.609 -13.297 14.75 1 91.94 226 TYR A C 1
ATOM 1794 O O . TYR A 1 226 ? 20.781 -13.516 15.023 1 91.94 226 TYR A O 1
ATOM 1802 N N . ILE A 1 227 ? 19.188 -12.344 14.047 1 94.38 227 ILE A N 1
ATOM 1803 C CA . ILE A 1 227 ? 20.094 -11.344 13.492 1 94.38 227 ILE A CA 1
ATOM 1804 C C . ILE A 1 227 ? 19.906 -10.016 14.227 1 94.38 227 ILE A C 1
ATOM 1806 O O . ILE A 1 227 ? 18.812 -9.453 14.25 1 94.38 227 ILE A O 1
ATOM 1810 N N . ILE A 1 228 ? 20.984 -9.516 14.789 1 96.38 228 ILE A N 1
ATOM 1811 C CA . ILE A 1 228 ? 21 -8.227 15.484 1 96.38 228 ILE A CA 1
ATOM 1812 C C . ILE A 1 228 ? 21.797 -7.211 14.68 1 96.38 228 ILE A C 1
ATOM 1814 O O . ILE A 1 228 ? 22.969 -7.43 14.383 1 96.38 228 ILE A O 1
ATOM 1818 N N . ALA A 1 229 ? 21.125 -6.145 14.305 1 97.06 229 ALA A N 1
ATOM 1819 C CA . ALA A 1 229 ? 21.781 -5.059 13.57 1 97.06 229 ALA A CA 1
ATOM 1820 C C . ALA A 1 229 ? 22.203 -3.934 14.516 1 97.06 229 ALA A C 1
ATOM 1822 O O . ALA A 1 229 ? 21.391 -3.449 15.312 1 97.06 229 ALA A O 1
ATOM 1823 N N . ILE A 1 230 ? 23.438 -3.551 14.453 1 97.81 230 ILE A N 1
ATOM 1824 C CA . ILE A 1 230 ? 23.969 -2.469 15.281 1 97.81 230 ILE A CA 1
ATOM 1825 C C . ILE A 1 230 ? 24.594 -1.398 14.391 1 97.81 230 ILE A C 1
ATOM 1827 O O . ILE A 1 230 ? 25.297 -1.717 13.43 1 97.81 230 ILE A O 1
ATOM 1831 N N . SER A 1 231 ? 24.328 -0.163 14.672 1 97.38 231 SER A N 1
ATOM 1832 C CA . SER A 1 231 ? 24.938 0.916 13.891 1 97.38 231 SER A CA 1
ATOM 1833 C C . SER A 1 231 ? 25.016 2.203 14.711 1 97.38 231 SER A C 1
ATOM 1835 O O . SER A 1 231 ? 24.641 2.229 15.883 1 97.38 231 SER A O 1
ATOM 1837 N N . LYS A 1 232 ? 25.719 3.205 14.156 1 96 232 LYS A N 1
ATOM 1838 C CA . LYS A 1 232 ? 25.844 4.543 14.727 1 96 232 LYS A CA 1
ATOM 1839 C C . LYS A 1 232 ? 25.578 5.617 13.68 1 96 232 LYS A C 1
ATOM 1841 O O . LYS A 1 232 ? 26 5.492 12.531 1 96 232 LYS A O 1
ATOM 1846 N N . VAL A 1 233 ? 24.812 6.543 14.062 1 93.94 233 VAL A N 1
ATOM 1847 C CA . VAL A 1 233 ? 24.516 7.656 13.164 1 93.94 233 VAL A CA 1
ATOM 1848 C C . VAL A 1 233 ? 24.406 8.953 13.969 1 93.94 233 VAL A C 1
ATOM 1850 O O . VAL A 1 233 ? 24.312 8.922 15.195 1 93.94 233 VAL A O 1
ATOM 1853 N N . SER A 1 234 ? 24.391 10.086 13.219 1 90.12 234 SER A N 1
ATOM 1854 C CA . SER A 1 234 ? 24.328 11.375 13.891 1 90.12 234 SER A CA 1
ATOM 1855 C C . SER A 1 234 ? 22.875 11.805 14.125 1 90.12 234 SER A C 1
ATOM 1857 O O . SER A 1 234 ? 22.594 12.641 14.977 1 90.12 234 SER A O 1
ATOM 1859 N N . ALA A 1 235 ? 22.062 11.25 13.344 1 85.75 235 ALA A N 1
ATOM 1860 C CA . ALA A 1 235 ? 20.641 11.609 13.445 1 85.75 235 ALA A CA 1
ATOM 1861 C C . ALA A 1 235 ? 19.75 10.508 12.875 1 85.75 235 ALA A C 1
ATOM 1863 O O . ALA A 1 235 ? 20.234 9.609 12.18 1 85.75 235 ALA A O 1
ATOM 1864 N N . TYR A 1 236 ? 18.516 10.469 13.32 1 89.12 236 TYR A N 1
ATOM 1865 C CA . TYR A 1 236 ? 17.484 9.586 12.797 1 89.12 236 TYR A CA 1
ATOM 1866 C C . TYR A 1 236 ? 17.734 8.141 13.219 1 89.12 236 TYR A C 1
ATOM 1868 O O . TYR A 1 236 ? 17.594 7.223 12.406 1 89.12 236 TYR A O 1
ATOM 1876 N N . GLU A 1 237 ? 18.125 7.988 14.461 1 90.44 237 GLU A N 1
ATOM 1877 C CA . GLU A 1 237 ? 18.453 6.668 15 1 90.44 237 GLU A CA 1
ATOM 1878 C C . GLU A 1 237 ? 17.234 5.75 14.961 1 90.44 237 GLU A C 1
ATOM 1880 O O . GLU A 1 237 ? 17.344 4.586 14.57 1 90.44 237 GLU A O 1
ATOM 1885 N N . SER A 1 238 ? 16.109 6.305 15.305 1 88 238 SER A N 1
ATOM 1886 C CA . SER A 1 238 ? 14.891 5.5 15.367 1 88 238 SER A CA 1
ATOM 1887 C C . SER A 1 238 ? 14.469 5.027 13.984 1 88 238 SER A C 1
ATOM 1889 O O . SER A 1 238 ? 14.008 3.895 13.82 1 88 238 SER A O 1
ATOM 1891 N N . TYR A 1 239 ? 14.648 5.863 13.094 1 88.38 239 TYR A N 1
ATOM 1892 C CA . TYR A 1 239 ? 14.297 5.523 11.719 1 88.38 239 TYR A CA 1
ATOM 1893 C C . TYR A 1 239 ? 15.219 4.445 11.172 1 88.38 239 TYR A C 1
ATOM 1895 O O . TYR A 1 239 ? 14.773 3.512 10.5 1 88.38 239 TYR A O 1
ATOM 1903 N N . ALA A 1 240 ? 16.516 4.59 11.445 1 93.19 240 ALA A N 1
ATOM 1904 C CA . ALA A 1 240 ? 17.484 3.584 11.023 1 93.19 240 ALA A CA 1
ATOM 1905 C C . ALA A 1 240 ? 17.125 2.209 11.578 1 93.19 240 ALA A C 1
ATOM 1907 O O . ALA A 1 240 ? 17.219 1.203 10.875 1 93.19 240 ALA A O 1
ATOM 1908 N N . CYS A 1 241 ? 16.641 2.199 12.828 1 93.62 241 CYS A N 1
ATOM 1909 C CA . CYS A 1 241 ? 16.234 0.931 13.43 1 93.62 241 CYS A CA 1
ATOM 1910 C C . CYS A 1 241 ? 15.094 0.298 12.641 1 93.62 241 CYS A C 1
ATOM 1912 O O . CYS A 1 241 ? 15.125 -0.9 12.352 1 93.62 241 CYS A O 1
ATOM 1914 N N . LYS A 1 242 ? 14.164 1.108 12.359 1 88.12 242 LYS A N 1
ATOM 1915 C CA . LYS A 1 242 ? 13.008 0.623 11.602 1 88.12 242 LYS A CA 1
ATOM 1916 C C . LYS A 1 242 ? 13.445 0.027 10.266 1 88.12 242 LYS A C 1
ATOM 1918 O O . LYS A 1 242 ? 12.961 -1.031 9.859 1 88.12 242 LYS A O 1
ATOM 1923 N N . VAL A 1 243 ? 14.328 0.723 9.617 1 90.25 243 VAL A N 1
ATOM 1924 C CA . VAL A 1 243 ? 14.844 0.283 8.32 1 90.25 243 VAL A CA 1
ATOM 1925 C C . VAL A 1 243 ? 15.508 -1.081 8.461 1 90.25 243 VAL A C 1
ATOM 1927 O O . VAL A 1 243 ? 15.25 -1.993 7.676 1 90.25 243 VAL A O 1
ATOM 1930 N N . PHE A 1 244 ? 16.312 -1.235 9.453 1 94.12 244 PHE A N 1
ATOM 1931 C CA . PHE A 1 244 ? 17.047 -2.486 9.625 1 94.12 244 PHE A CA 1
ATOM 1932 C C . PHE A 1 244 ? 16.078 -3.643 9.883 1 94.12 244 PHE A C 1
ATOM 1934 O O . PHE A 1 244 ? 16.297 -4.754 9.391 1 94.12 244 PHE A O 1
ATOM 1941 N N . LEU A 1 245 ? 15.047 -3.404 10.641 1 89.75 245 LEU A N 1
ATOM 1942 C CA . LEU A 1 245 ? 14.047 -4.445 10.844 1 89.75 245 LEU A CA 1
ATOM 1943 C C . LEU A 1 245 ? 13.383 -4.82 9.523 1 89.75 245 LEU A C 1
ATOM 1945 O O . LEU A 1 245 ? 13.18 -6.004 9.242 1 89.75 245 LEU A O 1
ATOM 1949 N N . GLN A 1 246 ? 13.109 -3.832 8.812 1 84.62 246 GLN A N 1
ATOM 1950 C CA . GLN A 1 246 ? 12.469 -4.051 7.52 1 84.62 246 GLN A CA 1
ATOM 1951 C C . GLN A 1 246 ? 13.367 -4.859 6.59 1 84.62 246 GLN A C 1
ATOM 1953 O O . GLN A 1 246 ? 12.875 -5.656 5.785 1 84.62 246 GLN A O 1
ATOM 1958 N N . LEU A 1 247 ? 14.641 -4.621 6.695 1 88.56 247 LEU A N 1
ATOM 1959 C CA . LEU A 1 247 ? 15.594 -5.285 5.809 1 88.56 247 LEU A CA 1
ATOM 1960 C C . LEU A 1 247 ? 15.844 -6.719 6.258 1 88.56 247 LEU A C 1
ATOM 1962 O O . LEU A 1 247 ? 16.391 -7.523 5.5 1 88.56 247 LEU A O 1
ATOM 1966 N N . GLY A 1 248 ? 15.461 -6.988 7.527 1 87.88 248 GLY A N 1
ATOM 1967 C CA . GLY A 1 248 ? 15.555 -8.398 7.863 1 87.88 248 GLY A CA 1
ATOM 1968 C C . GLY A 1 248 ? 16.094 -8.641 9.258 1 87.88 248 GLY A C 1
ATOM 1969 O O . GLY A 1 248 ? 16.141 -9.781 9.727 1 87.88 248 GLY A O 1
ATOM 1970 N N . ALA A 1 249 ? 16.609 -7.637 9.906 1 93.38 249 ALA A N 1
ATOM 1971 C CA . ALA A 1 249 ? 17.094 -7.816 11.273 1 93.38 249 ALA A CA 1
ATOM 1972 C C . ALA A 1 249 ? 15.945 -8.164 12.219 1 93.38 249 ALA A C 1
ATOM 1974 O O . ALA A 1 249 ? 14.812 -7.723 12.016 1 93.38 249 ALA A O 1
ATOM 1975 N N . ASP A 1 250 ? 16.281 -8.977 13.172 1 92.81 250 ASP A N 1
ATOM 1976 C CA . ASP A 1 250 ? 15.297 -9.289 14.203 1 92.81 250 ASP A CA 1
ATOM 1977 C C . ASP A 1 250 ? 15.266 -8.219 15.289 1 92.81 250 ASP A C 1
ATOM 1979 O O . ASP A 1 250 ? 14.227 -7.969 15.898 1 92.81 250 ASP A O 1
ATOM 1983 N N . ILE A 1 251 ? 16.422 -7.672 15.578 1 95.94 251 ILE A N 1
ATOM 1984 C CA . ILE A 1 251 ? 16.609 -6.586 16.531 1 95.94 251 ILE A CA 1
ATOM 1985 C C . ILE A 1 251 ? 17.562 -5.551 15.945 1 95.94 251 ILE A C 1
ATOM 1987 O O . ILE A 1 251 ? 18.547 -5.906 15.297 1 95.94 251 ILE A O 1
ATOM 1991 N N . ALA A 1 252 ? 17.266 -4.324 16.141 1 97.44 252 ALA A N 1
ATOM 1992 C CA . ALA A 1 252 ? 18.141 -3.24 15.695 1 97.44 252 ALA A CA 1
ATOM 1993 C C . ALA A 1 252 ? 18.469 -2.291 16.844 1 97.44 252 ALA A C 1
ATOM 1995 O O . ALA A 1 252 ? 17.594 -1.962 17.656 1 97.44 252 ALA A O 1
ATOM 1996 N N . ILE A 1 253 ? 19.734 -1.934 17 1 97.69 253 ILE A N 1
ATOM 1997 C CA . ILE A 1 253 ? 20.234 -0.972 17.969 1 97.69 253 ILE A CA 1
ATOM 1998 C C . ILE A 1 253 ? 21.062 0.099 17.266 1 97.69 253 ILE A C 1
ATOM 2000 O O . ILE A 1 253 ? 22.094 -0.205 16.656 1 97.69 253 ILE A O 1
ATOM 2004 N N . VAL A 1 254 ? 20.641 1.334 17.359 1 97.38 254 VAL A N 1
ATOM 2005 C CA . VAL A 1 254 ? 21.359 2.41 16.688 1 97.38 254 VAL A CA 1
ATOM 2006 C C . VAL A 1 254 ? 21.656 3.525 17.688 1 97.38 254 VAL A C 1
ATOM 2008 O O . VAL A 1 254 ? 20.766 3.996 18.391 1 97.38 254 VAL A O 1
ATOM 2011 N N . GLY A 1 255 ? 22.906 3.93 17.75 1 96.25 255 GLY A N 1
ATOM 2012 C CA . GLY A 1 255 ? 23.328 4.969 18.688 1 96.25 255 GLY A CA 1
ATOM 2013 C C . GLY A 1 255 ? 23.844 6.215 17.984 1 96.25 255 GLY A C 1
ATOM 2014 O O . GLY A 1 255 ? 24.219 6.168 16.812 1 96.25 255 GLY A O 1
ATOM 2015 N N . SER A 1 256 ? 23.734 7.301 18.688 1 94.75 256 SER A N 1
ATOM 2016 C CA . SER A 1 256 ? 24.281 8.586 18.25 1 94.75 256 SER A CA 1
ATOM 2017 C C . SER A 1 256 ? 25.078 9.25 19.359 1 94.75 256 SER A C 1
ATOM 2019 O O . SER A 1 256 ? 24.703 9.164 20.531 1 94.75 256 SER A O 1
ATOM 2021 N N . GLU A 1 257 ? 26.141 9.883 18.969 1 92.69 257 GLU A N 1
ATOM 2022 C CA . GLU A 1 257 ? 26.938 10.633 19.938 1 92.69 257 GLU A CA 1
ATOM 2023 C C . GLU A 1 257 ? 26.953 12.117 19.609 1 92.69 257 GLU A C 1
ATOM 2025 O O . GLU A 1 257 ? 27.75 12.883 20.156 1 92.69 257 GLU A O 1
ATOM 2030 N N . LYS A 1 258 ? 26.125 12.461 18.734 1 85.38 258 LYS A N 1
ATOM 2031 C CA . LYS A 1 258 ? 26.016 13.875 18.391 1 85.38 258 LYS A CA 1
ATOM 2032 C C . LYS A 1 258 ? 25.219 14.633 19.453 1 85.38 258 LYS A C 1
ATOM 2034 O O . LYS A 1 258 ? 24.031 14.367 19.641 1 85.38 258 LYS A O 1
ATOM 2039 N N . LYS A 1 259 ? 25.75 15.594 20.203 1 84.75 259 LYS A N 1
ATOM 2040 C CA . LYS A 1 259 ? 25.125 16.391 21.25 1 84.75 259 LYS A CA 1
ATOM 2041 C C . LYS A 1 259 ? 24.656 15.516 22.406 1 84.75 259 LYS A C 1
ATOM 2043 O O . LYS A 1 259 ? 23.5 15.625 22.844 1 84.75 259 LYS A O 1
ATOM 2048 N N . GLY A 1 260 ? 25.562 14.609 22.734 1 91.44 260 GLY A N 1
ATOM 2049 C CA . GLY A 1 260 ? 25.25 13.625 23.75 1 91.44 260 GLY A CA 1
ATOM 2050 C C . GLY A 1 260 ? 25.031 12.234 23.188 1 91.44 260 GLY A C 1
ATOM 2051 O O . GLY A 1 260 ? 25.422 11.953 22.047 1 91.44 260 GLY A O 1
ATOM 2052 N N . VAL A 1 261 ? 24.531 11.391 24.109 1 93.75 261 VAL A N 1
ATOM 2053 C CA . VAL A 1 261 ? 24.328 10.008 23.688 1 93.75 261 VAL A CA 1
ATOM 2054 C C . VAL A 1 261 ? 22.844 9.727 23.531 1 93.75 261 VAL A C 1
ATOM 2056 O O . VAL A 1 261 ? 22.047 10.023 24.422 1 93.75 261 VAL A O 1
ATOM 2059 N N . ARG A 1 262 ? 22.516 9.305 22.406 1 94.12 262 ARG A N 1
ATOM 2060 C CA . ARG A 1 262 ? 21.156 8.828 22.125 1 94.12 262 ARG A CA 1
ATOM 2061 C C . ARG A 1 262 ? 21.188 7.414 21.547 1 94.12 262 ARG A C 1
ATOM 2063 O O . ARG A 1 262 ? 22.016 7.102 20.688 1 94.12 262 ARG A O 1
ATOM 2070 N N . ILE A 1 263 ? 20.312 6.574 22.125 1 96.31 263 ILE A N 1
ATOM 2071 C CA . ILE A 1 263 ? 20.25 5.195 21.656 1 96.31 263 ILE A CA 1
ATOM 2072 C C . ILE A 1 263 ? 18.797 4.828 21.328 1 96.31 263 ILE A C 1
ATOM 2074 O O . ILE A 1 263 ? 17.875 5.184 22.062 1 96.31 263 ILE A O 1
ATOM 2078 N N . SER A 1 264 ? 18.578 4.23 20.203 1 95.44 264 SER A N 1
ATOM 2079 C CA . SER A 1 264 ? 17.297 3.668 19.812 1 95.44 264 SER A CA 1
ATOM 2080 C C . SER A 1 264 ? 17.391 2.168 19.578 1 95.44 264 SER A C 1
ATOM 2082 O O . SER A 1 264 ? 18.406 1.688 19.031 1 95.44 264 SER A O 1
ATOM 2084 N N . ALA A 1 265 ? 16.406 1.435 19.984 1 95.69 265 ALA A N 1
ATOM 2085 C CA . ALA A 1 265 ? 16.344 -0.002 19.734 1 95.69 265 ALA A CA 1
ATOM 2086 C C . ALA A 1 265 ? 14.938 -0.426 19.312 1 95.69 265 ALA A C 1
ATOM 2088 O O . ALA A 1 265 ? 13.945 0.13 19.781 1 95.69 265 ALA A O 1
ATOM 2089 N N . ARG A 1 266 ? 14.883 -1.332 18.422 1 93.12 266 ARG A N 1
ATOM 2090 C CA . ARG A 1 266 ? 13.617 -1.905 17.969 1 93.12 266 ARG A CA 1
ATOM 2091 C C . ARG A 1 266 ? 13.742 -3.412 17.781 1 93.12 266 ARG A C 1
ATOM 2093 O O . ARG A 1 266 ? 14.82 -3.916 17.453 1 93.12 266 ARG A O 1
ATOM 2100 N N . ALA A 1 267 ? 12.633 -4.102 18.031 1 93.56 267 ALA A N 1
ATOM 2101 C CA . ALA A 1 267 ? 12.609 -5.555 17.875 1 93.56 267 ALA A CA 1
ATOM 2102 C C . ALA A 1 267 ? 11.367 -6.004 17.109 1 93.56 267 ALA A C 1
ATOM 2104 O O . ALA A 1 267 ? 10.328 -5.34 17.172 1 93.56 267 ALA A O 1
ATOM 2105 N N . LYS A 1 268 ? 11.453 -7.09 16.438 1 88.12 268 LYS A N 1
ATOM 2106 C CA . LYS A 1 268 ? 10.305 -7.688 15.766 1 88.12 268 LYS A CA 1
ATOM 2107 C C . LYS A 1 268 ? 9.227 -8.086 16.766 1 88.12 268 LYS A C 1
ATOM 2109 O O . LYS A 1 268 ? 9.531 -8.492 17.891 1 88.12 268 LYS A O 1
ATOM 2114 N N . GLU A 1 269 ? 8.055 -8.086 16.266 1 80.25 269 GLU A N 1
ATOM 2115 C CA . GLU A 1 269 ? 6.895 -8.391 17.109 1 80.25 269 GLU A CA 1
ATOM 2116 C C . GLU A 1 269 ? 6.969 -9.805 17.656 1 80.25 269 GLU A C 1
ATOM 2118 O O . GLU A 1 269 ? 6.531 -10.07 18.781 1 80.25 269 GLU A O 1
ATOM 2123 N N . SER A 1 270 ? 7.48 -10.695 16.906 1 80.81 270 SER A N 1
ATOM 2124 C CA . SER A 1 270 ? 7.586 -12.086 17.344 1 80.81 270 SER A CA 1
ATOM 2125 C C . SER A 1 270 ? 8.438 -12.219 18.609 1 80.81 270 SER A C 1
ATOM 2127 O O . SER A 1 270 ? 8.156 -13.055 19.469 1 80.81 270 SER A O 1
ATOM 2129 N N . LEU A 1 271 ? 9.438 -11.398 18.734 1 89.44 271 LEU A N 1
ATOM 2130 C CA . LEU A 1 271 ? 10.305 -11.43 19.922 1 89.44 271 LEU A CA 1
ATOM 2131 C C . LEU A 1 271 ? 9.617 -10.758 21.109 1 89.44 271 LEU A C 1
ATOM 2133 O O . LEU A 1 271 ? 9.766 -11.211 22.25 1 89.44 271 LEU A O 1
ATOM 2137 N N . VAL A 1 272 ? 8.906 -9.773 20.812 1 85.19 272 VAL A N 1
ATOM 2138 C CA . VAL A 1 272 ? 8.148 -9.102 21.859 1 85.19 272 VAL A CA 1
ATOM 2139 C C . VAL A 1 272 ? 7.105 -10.055 22.453 1 85.19 272 VAL A C 1
ATOM 2141 O O . VAL A 1 272 ? 6.922 -10.109 23.656 1 85.19 272 VAL A O 1
ATOM 2144 N N . LYS A 1 273 ? 6.5 -10.797 21.594 1 81.19 273 LYS A N 1
ATOM 2145 C CA . LYS A 1 273 ? 5.5 -11.773 22.016 1 81.19 273 LYS A CA 1
ATOM 2146 C C . LYS A 1 273 ? 6.133 -12.867 22.875 1 81.19 273 LYS A C 1
ATOM 2148 O O . LYS A 1 273 ? 5.469 -13.445 23.734 1 81.19 273 LYS A O 1
ATOM 2153 N N . LYS A 1 274 ? 7.402 -13.102 22.656 1 89.69 274 LYS A N 1
ATOM 2154 C CA . LYS A 1 274 ? 8.133 -14.102 23.438 1 89.69 274 LYS A CA 1
ATOM 2155 C C . LYS A 1 274 ? 8.602 -13.539 24.766 1 89.69 274 LYS A C 1
ATOM 2157 O O . LYS A 1 274 ? 9.18 -14.266 25.578 1 89.69 274 LYS A O 1
ATOM 2162 N N . GLY A 1 275 ? 8.438 -12.156 24.906 1 89.56 275 GLY A N 1
ATOM 2163 C CA . GLY A 1 275 ? 8.703 -11.609 26.219 1 89.56 275 GLY A CA 1
ATOM 2164 C C . GLY A 1 275 ? 9.82 -10.578 26.234 1 89.56 275 GLY A C 1
ATOM 2165 O O . GLY A 1 275 ? 10.141 -10 27.266 1 89.56 275 GLY A O 1
ATOM 2166 N N . LEU A 1 276 ? 10.43 -10.383 25.156 1 92.88 276 LEU A N 1
ATOM 2167 C CA . LEU A 1 276 ? 11.469 -9.359 25.109 1 92.88 276 LEU A CA 1
ATOM 2168 C C . LEU A 1 276 ? 10.883 -7.984 25.391 1 92.88 276 LEU A C 1
ATOM 2170 O O . LEU A 1 276 ? 9.852 -7.609 24.828 1 92.88 276 LEU A O 1
ATOM 2174 N N . HIS A 1 277 ? 11.477 -7.262 26.219 1 93.12 277 HIS A N 1
ATOM 2175 C CA . HIS A 1 277 ? 11.031 -5.914 26.547 1 93.12 277 HIS A CA 1
ATOM 2176 C C . HIS A 1 277 ? 12.188 -4.922 26.5 1 93.12 277 HIS A C 1
ATOM 2178 O O . HIS A 1 277 ? 12.867 -4.699 27.5 1 93.12 277 HIS A O 1
ATOM 2184 N N . LEU A 1 278 ? 12.336 -4.238 25.453 1 94.56 278 LEU A N 1
ATOM 2185 C CA . LEU A 1 278 ? 13.453 -3.33 25.219 1 94.56 278 LEU A CA 1
ATOM 2186 C C . LEU A 1 278 ? 13.398 -2.145 26.188 1 94.56 278 LEU A C 1
ATOM 2188 O O . LEU A 1 278 ? 14.438 -1.609 26.578 1 94.56 278 LEU A O 1
ATOM 2192 N N . GLY A 1 279 ? 12.203 -1.715 26.547 1 91.5 279 GLY A N 1
ATOM 2193 C CA . GLY A 1 279 ? 12.062 -0.634 27.5 1 91.5 279 GLY A CA 1
ATOM 2194 C C . GLY A 1 279 ? 12.758 -0.921 28.828 1 91.5 279 GLY A C 1
ATOM 2195 O O . GLY A 1 279 ? 13.453 -0.057 29.375 1 91.5 279 GLY A O 1
ATOM 2196 N N . LYS A 1 280 ? 12.562 -2.074 29.312 1 93.56 280 LYS A N 1
ATOM 2197 C CA . LYS A 1 280 ? 13.203 -2.486 30.562 1 93.56 280 LYS A CA 1
ATOM 2198 C C . LYS A 1 280 ? 14.719 -2.51 30.406 1 93.56 280 LYS A C 1
ATOM 2200 O O . LYS A 1 280 ? 15.445 -2.133 31.344 1 93.56 280 LYS A O 1
ATOM 2205 N N . ILE A 1 281 ? 15.141 -2.951 29.359 1 96.44 281 ILE A N 1
ATOM 2206 C CA . ILE A 1 281 ? 16.578 -2.99 29.094 1 96.44 281 ILE A CA 1
ATOM 2207 C C . ILE A 1 281 ? 17.141 -1.57 29.062 1 96.44 281 ILE A C 1
ATOM 2209 O O . ILE A 1 281 ? 18.188 -1.301 29.641 1 96.44 281 ILE A O 1
ATOM 2213 N N . MET A 1 282 ? 16.359 -0.63 28.453 1 94.12 282 MET A N 1
ATOM 2214 C CA . MET A 1 282 ? 16.828 0.746 28.328 1 94.12 282 MET A CA 1
ATOM 2215 C C . MET A 1 282 ? 16.859 1.442 29.672 1 94.12 282 MET A C 1
ATOM 2217 O O . MET A 1 282 ? 17.672 2.34 29.906 1 94.12 282 MET A O 1
ATOM 2221 N N . GLU A 1 283 ? 15.977 1.022 30.516 1 94.44 283 GLU A N 1
ATOM 2222 C CA . GLU A 1 283 ? 16 1.56 31.875 1 94.44 283 GLU A CA 1
ATOM 2223 C C . GLU A 1 283 ? 17.344 1.264 32.562 1 94.44 283 GLU A C 1
ATOM 2225 O O . GLU A 1 283 ? 17.859 2.092 33.312 1 94.44 283 GLU A O 1
ATOM 2230 N N . LYS A 1 284 ? 17.859 0.058 32.281 1 95.81 284 LYS A N 1
ATOM 2231 C CA . LYS A 1 284 ? 19.156 -0.324 32.844 1 95.81 284 LYS A CA 1
ATOM 2232 C C . LYS A 1 284 ? 20.297 0.464 32.188 1 95.81 284 LYS A C 1
ATOM 2234 O O . LYS A 1 284 ? 21.344 0.665 32.812 1 95.81 284 LYS A O 1
ATOM 2239 N N . VAL A 1 285 ? 20.109 0.947 31.031 1 95.56 285 VAL A N 1
ATOM 2240 C CA . VAL A 1 285 ? 21.109 1.654 30.25 1 95.56 285 VAL A CA 1
ATOM 2241 C C . VAL A 1 285 ? 21.219 3.104 30.719 1 95.56 285 VAL A C 1
ATOM 2243 O O . VAL A 1 285 ? 22.281 3.713 30.656 1 95.56 285 VAL A O 1
ATOM 2246 N N . GLY A 1 286 ? 20.141 3.633 31.25 1 92.19 286 GLY A N 1
ATOM 2247 C CA . GLY A 1 286 ? 20.078 5.02 31.688 1 92.19 286 GLY A CA 1
ATOM 2248 C C . GLY A 1 286 ? 21.25 5.438 32.531 1 92.19 286 GLY A C 1
ATOM 2249 O O . GLY A 1 286 ? 22.016 6.336 32.156 1 92.19 286 GLY A O 1
ATOM 2250 N N . PRO A 1 287 ? 21.438 4.742 33.594 1 94.38 287 PRO A N 1
ATOM 2251 C CA . PRO A 1 287 ? 22.547 5.109 34.469 1 94.38 287 PRO A CA 1
ATOM 2252 C C . PRO A 1 287 ? 23.906 4.984 33.812 1 94.38 287 PRO A C 1
ATOM 2254 O O . PRO A 1 287 ? 24.812 5.766 34.094 1 94.38 287 PRO A O 1
ATOM 2257 N N . VAL A 1 288 ? 24.062 4.078 32.938 1 96 288 VAL A N 1
ATOM 2258 C CA . VAL A 1 288 ? 25.328 3.816 32.25 1 96 288 VAL A CA 1
ATOM 2259 C C . VAL A 1 288 ? 25.719 5.02 31.406 1 96 288 VAL A C 1
ATOM 2261 O O . VAL A 1 288 ? 26.891 5.359 31.297 1 96 288 VAL A O 1
ATOM 2264 N N . ILE A 1 289 ? 24.719 5.762 30.875 1 95.69 289 ILE A N 1
ATOM 2265 C CA . ILE A 1 289 ? 25.016 6.859 29.969 1 95.69 289 ILE A CA 1
ATOM 2266 C C . ILE A 1 289 ? 24.75 8.195 30.656 1 95.69 289 ILE A C 1
ATOM 2268 O O . ILE A 1 289 ? 24.641 9.234 30 1 95.69 289 ILE A O 1
ATOM 2272 N N . GLU A 1 290 ? 24.641 8.094 31.938 1 94.25 290 GLU A N 1
ATOM 2273 C CA . GLU A 1 290 ? 24.359 9.297 32.719 1 94.25 290 GLU A CA 1
ATOM 2274 C C . GLU A 1 290 ? 23.109 10 32.219 1 94.25 290 GLU A C 1
ATOM 2276 O O . GLU A 1 290 ? 23.125 11.203 31.938 1 94.25 290 GLU A O 1
ATOM 2281 N N . GLY A 1 291 ? 22.109 9.211 32.062 1 93.88 291 GLY A N 1
ATOM 2282 C CA . GLY A 1 291 ? 20.859 9.711 31.516 1 93.88 291 GLY A CA 1
ATOM 2283 C C . GLY A 1 291 ? 19.656 8.852 31.906 1 93.88 291 GLY A C 1
ATOM 2284 O O . GLY A 1 291 ? 19.562 8.406 33.062 1 93.88 291 GLY A O 1
ATOM 2285 N N . SER A 1 292 ? 18.734 8.75 31.047 1 90.25 292 SER A N 1
ATOM 2286 C CA . SER A 1 292 ? 17.531 7.965 31.281 1 90.25 292 SER A CA 1
ATOM 2287 C C . SER A 1 292 ? 17.125 7.188 30.031 1 90.25 292 SER A C 1
ATOM 2289 O O . SER A 1 292 ? 17.531 7.535 28.922 1 90.25 292 SER A O 1
ATOM 2291 N N . GLY A 1 293 ? 16.484 6.055 30.359 1 89.31 293 GLY A N 1
ATOM 2292 C CA . GLY A 1 293 ? 15.992 5.23 29.266 1 89.31 293 GLY A CA 1
ATOM 2293 C C . GLY A 1 293 ? 14.656 4.578 29.562 1 89.31 293 GLY A C 1
ATOM 2294 O O . GLY A 1 293 ? 14.242 4.496 30.734 1 89.31 293 GLY A O 1
ATOM 2295 N N . GLY A 1 294 ? 14.078 4.191 28.578 1 88.5 294 GLY A N 1
ATOM 2296 C CA . GLY A 1 294 ? 12.781 3.531 28.672 1 88.5 294 GLY A CA 1
ATOM 2297 C C . GLY A 1 294 ? 12.086 3.385 27.328 1 88.5 294 GLY A C 1
ATOM 2298 O O . GLY A 1 294 ? 12.734 3.418 26.281 1 88.5 294 GLY A O 1
ATOM 2299 N N . GLY A 1 295 ? 10.891 2.939 27.391 1 84.75 295 GLY A N 1
ATOM 2300 C CA . GLY A 1 295 ? 10.117 2.797 26.172 1 84.75 295 GLY A CA 1
ATOM 2301 C C . GLY A 1 295 ? 9.219 1.577 26.172 1 84.75 295 GLY A C 1
ATOM 2302 O O . GLY A 1 295 ? 8.852 1.068 27.234 1 84.75 295 GLY A O 1
ATOM 2303 N N . HIS A 1 296 ? 8.852 1.16 25.016 1 84.44 296 HIS A N 1
ATOM 2304 C CA . HIS A 1 296 ? 7.961 0.014 24.844 1 84.44 296 HIS A CA 1
ATOM 2305 C C . HIS A 1 296 ? 8.758 -1.268 24.625 1 84.44 296 HIS A C 1
ATOM 2307 O O . HIS A 1 296 ? 9.977 -1.227 24.469 1 84.44 296 HIS A O 1
ATOM 2313 N N . ALA A 1 297 ? 7.977 -2.371 24.625 1 86.31 297 ALA A N 1
ATOM 2314 C CA . ALA A 1 297 ? 8.625 -3.672 24.469 1 86.31 297 ALA A CA 1
ATOM 2315 C C . ALA A 1 297 ? 9.312 -3.781 23.109 1 86.31 297 ALA A C 1
ATOM 2317 O O . ALA A 1 297 ? 10.422 -4.305 23 1 86.31 297 ALA A O 1
ATOM 2318 N N . GLY A 1 298 ? 8.773 -3.264 22.109 1 88.12 298 GLY A N 1
ATOM 2319 C CA . GLY A 1 298 ? 9.305 -3.453 20.766 1 88.12 298 GLY A CA 1
ATOM 2320 C C . GLY A 1 298 ? 10.078 -2.252 20.25 1 88.12 298 GLY A C 1
ATOM 2321 O O . GLY A 1 298 ? 10.703 -2.316 19.188 1 88.12 298 GLY A O 1
ATOM 2322 N N . ALA A 1 299 ? 9.922 -1.103 20.922 1 88.38 299 ALA A N 1
ATOM 2323 C CA . ALA A 1 299 ? 10.578 0.153 20.547 1 88.38 299 ALA A CA 1
ATOM 2324 C C . ALA A 1 299 ? 10.922 0.97 21.797 1 88.38 299 ALA A C 1
ATOM 2326 O O . ALA A 1 299 ? 10.031 1.406 22.531 1 88.38 299 ALA A O 1
ATOM 2327 N N . ALA A 1 300 ? 12.25 1.14 21.969 1 89.31 300 ALA A N 1
ATOM 2328 C CA . ALA A 1 300 ? 12.703 1.833 23.172 1 89.31 300 ALA A CA 1
ATOM 2329 C C . ALA A 1 300 ? 13.93 2.691 22.875 1 89.31 300 ALA A C 1
ATOM 2331 O O . ALA A 1 300 ? 14.516 2.605 21.797 1 89.31 300 ALA A O 1
ATOM 2332 N N . GLY A 1 301 ? 14.242 3.58 23.812 1 92.5 301 GLY A N 1
ATOM 2333 C CA . GLY A 1 301 ? 15.391 4.453 23.672 1 92.5 301 GLY A CA 1
ATOM 2334 C C . GLY A 1 301 ? 15.945 4.945 24.984 1 92.5 301 GLY A C 1
ATOM 2335 O O . GLY A 1 301 ? 15.375 4.668 26.047 1 92.5 301 GLY A O 1
ATOM 2336 N N . ALA A 1 302 ? 17.156 5.527 24.891 1 91.69 302 ALA A N 1
ATOM 2337 C CA . ALA A 1 302 ? 17.828 6.141 26.031 1 91.69 302 ALA A CA 1
ATOM 2338 C C . ALA A 1 302 ? 18.609 7.383 25.609 1 91.69 302 ALA A C 1
ATOM 2340 O O . ALA A 1 302 ? 19.094 7.465 24.484 1 91.69 302 ALA A O 1
ATOM 2341 N N . ASN A 1 303 ? 18.594 8.336 26.453 1 92.12 303 ASN A N 1
ATOM 2342 C CA . ASN A 1 303 ? 19.344 9.57 26.25 1 92.12 303 ASN A CA 1
ATOM 2343 C C . ASN A 1 303 ? 20.234 9.891 27.438 1 92.12 303 ASN A C 1
ATOM 2345 O O . ASN A 1 303 ? 19.828 9.703 28.594 1 92.12 303 ASN A O 1
ATOM 2349 N N . GLY A 1 304 ? 21.453 10.305 27.094 1 92.69 304 GLY A N 1
ATOM 2350 C CA . GLY A 1 304 ? 22.406 10.609 28.156 1 92.69 304 GLY A CA 1
ATOM 2351 C C . GLY A 1 304 ? 23.578 11.43 27.672 1 92.69 304 GLY A C 1
ATOM 2352 O O . GLY A 1 304 ? 23.5 12.102 26.641 1 92.69 304 GLY A O 1
ATOM 2353 N N . LYS A 1 305 ? 24.672 11.32 28.391 1 92 305 LYS A N 1
ATOM 2354 C CA . LYS A 1 305 ? 25.781 12.242 28.141 1 92 305 LYS A CA 1
ATOM 2355 C C . LYS A 1 305 ? 26.984 11.508 27.547 1 92 305 LYS A C 1
ATOM 2357 O O . LYS A 1 305 ? 27.734 12.078 26.75 1 92 305 LYS A O 1
ATOM 2362 N N . ALA A 1 306 ? 27.219 10.273 28 1 93.38 306 ALA A N 1
ATOM 2363 C CA . ALA A 1 306 ? 28.469 9.617 27.609 1 93.38 306 ALA A CA 1
ATOM 2364 C C . ALA A 1 306 ? 28.312 8.094 27.625 1 93.38 306 ALA A C 1
ATOM 2366 O O . ALA A 1 306 ? 27.234 7.578 27.938 1 93.38 306 ALA A O 1
ATOM 2367 N N . ASN A 1 307 ? 29.328 7.332 27.031 1 94.88 307 ASN A N 1
ATOM 2368 C CA . ASN A 1 307 ? 29.484 5.891 27.188 1 94.88 307 ASN A CA 1
ATOM 2369 C C . ASN A 1 307 ? 28.578 5.121 26.219 1 94.88 307 ASN A C 1
ATOM 2371 O O . ASN A 1 307 ? 27.906 4.16 26.625 1 94.88 307 ASN A O 1
ATOM 2375 N N . LEU A 1 308 ? 28.578 5.586 25.031 1 96.44 308 LEU A N 1
ATOM 2376 C CA . LEU A 1 308 ? 27.734 4.926 24.031 1 96.44 308 LEU A CA 1
ATOM 2377 C C . LEU A 1 308 ? 28.156 3.469 23.859 1 96.44 308 LEU A C 1
ATOM 2379 O O . LEU A 1 308 ? 27.297 2.574 23.859 1 96.44 308 LEU A O 1
ATOM 2383 N N . ASP A 1 309 ? 29.391 3.217 23.703 1 96.69 309 ASP A N 1
ATOM 2384 C CA . ASP A 1 309 ? 29.875 1.868 23.453 1 96.69 309 ASP A CA 1
ATOM 2385 C C . ASP A 1 309 ? 29.547 0.929 24.609 1 96.69 309 ASP A C 1
ATOM 2387 O O . ASP A 1 309 ? 29.141 -0.214 24.391 1 96.69 309 ASP A O 1
ATOM 2391 N N . LYS A 1 310 ? 29.734 1.451 25.781 1 96.75 310 LYS A N 1
ATOM 2392 C CA . LYS A 1 310 ? 29.406 0.659 26.969 1 96.75 310 LYS A CA 1
ATOM 2393 C C . LYS A 1 310 ? 27.906 0.34 27.016 1 96.75 310 LYS A C 1
ATOM 2395 O O . LYS A 1 310 ? 27.516 -0.767 27.391 1 96.75 310 LYS A O 1
ATOM 2400 N N . ALA A 1 311 ? 27.203 1.282 26.688 1 97.06 311 ALA A N 1
ATOM 2401 C CA . ALA A 1 311 ? 25.766 1.109 26.688 1 97.06 311 ALA A CA 1
ATOM 2402 C C . ALA A 1 311 ? 25.328 0.05 25.672 1 97.06 311 ALA A C 1
ATOM 2404 O O . ALA A 1 311 ? 24.516 -0.824 25.984 1 97.06 311 ALA A O 1
ATOM 2405 N N . ILE A 1 312 ? 25.875 0.072 24.516 1 97.25 312 ILE A N 1
ATOM 2406 C CA . ILE A 1 312 ? 25.516 -0.874 23.453 1 97.25 312 ILE A CA 1
ATOM 2407 C C . ILE A 1 312 ? 25.906 -2.289 23.875 1 97.25 312 ILE A C 1
ATOM 2409 O O . ILE A 1 312 ? 25.141 -3.236 23.672 1 97.25 312 ILE A O 1
ATOM 2413 N N . LYS A 1 313 ? 27.016 -2.398 24.469 1 97.06 313 LYS A N 1
ATOM 2414 C CA . LYS A 1 313 ? 27.469 -3.697 24.969 1 97.06 313 LYS A CA 1
ATOM 2415 C C . LYS A 1 313 ? 26.484 -4.262 26 1 97.06 313 LYS A C 1
ATOM 2417 O O . LYS A 1 313 ? 26.203 -5.461 26 1 97.06 313 LYS A O 1
ATOM 2422 N N . LEU A 1 314 ? 26.078 -3.4 26.844 1 97.31 314 LEU A N 1
ATOM 2423 C CA . LEU A 1 314 ? 25.109 -3.826 27.844 1 97.31 314 LEU A CA 1
ATOM 2424 C C . LEU A 1 314 ? 23.812 -4.281 27.203 1 97.31 314 LEU A C 1
ATOM 2426 O O . LEU A 1 314 ? 23.234 -5.309 27.594 1 97.31 314 LEU A O 1
ATOM 2430 N N . ILE A 1 315 ? 23.344 -3.549 26.281 1 97.69 315 ILE A N 1
ATOM 2431 C CA . ILE A 1 315 ? 22.109 -3.883 25.578 1 97.69 315 ILE A CA 1
ATOM 2432 C C . ILE A 1 315 ? 22.234 -5.258 24.938 1 97.69 315 ILE A C 1
ATOM 2434 O O . ILE A 1 315 ? 21.344 -6.102 25.062 1 97.69 315 ILE A O 1
ATOM 2438 N N . LEU A 1 316 ? 23.328 -5.434 24.312 1 97.38 316 LEU A N 1
ATOM 2439 C CA . LEU A 1 316 ? 23.562 -6.691 23.609 1 97.38 316 LEU A CA 1
ATOM 2440 C C . LEU A 1 316 ? 23.578 -7.859 24.594 1 97.38 316 LEU A C 1
ATOM 2442 O O . LEU A 1 316 ? 23 -8.914 24.312 1 97.38 316 LEU A O 1
ATOM 2446 N N . LYS A 1 317 ? 24.219 -7.621 25.641 1 97.06 317 LYS A N 1
ATOM 2447 C CA . LYS A 1 317 ? 24.297 -8.656 26.672 1 97.06 317 LYS A CA 1
ATOM 2448 C C . LYS A 1 317 ? 22.906 -9.047 27.172 1 97.06 317 LYS A C 1
ATOM 2450 O O . LYS A 1 317 ? 22.594 -10.234 27.297 1 97.06 317 LYS A O 1
ATOM 2455 N N . GLU A 1 318 ? 22.156 -8.07 27.438 1 96.81 318 GLU A N 1
ATOM 2456 C CA . GLU A 1 318 ? 20.812 -8.32 27.938 1 96.81 318 GLU A CA 1
ATOM 2457 C C . GLU A 1 318 ? 19.969 -9.047 26.891 1 96.81 318 GLU A C 1
ATOM 2459 O O . GLU A 1 318 ? 19.203 -9.953 27.219 1 96.81 318 GLU A O 1
ATOM 2464 N N . ILE A 1 319 ? 20.109 -8.68 25.688 1 96.62 319 ILE A N 1
ATOM 2465 C CA . ILE A 1 319 ? 19.344 -9.281 24.609 1 96.62 319 ILE A CA 1
ATOM 2466 C C . ILE A 1 319 ? 19.781 -10.734 24.406 1 96.62 319 ILE A C 1
ATOM 2468 O O . ILE A 1 319 ? 18.938 -11.625 24.266 1 96.62 319 ILE A O 1
ATOM 2472 N N . GLU A 1 320 ? 21.031 -10.93 24.375 1 96.31 320 GLU A N 1
ATOM 2473 C CA . GLU A 1 320 ? 21.547 -12.281 24.172 1 96.31 320 GLU A CA 1
ATOM 2474 C C . GLU A 1 320 ? 21.125 -13.211 25.312 1 96.31 320 GLU A C 1
ATOM 2476 O O . GLU A 1 320 ? 20.812 -14.383 25.078 1 96.31 320 GLU A O 1
ATOM 2481 N N . ASN A 1 321 ? 21.125 -12.695 26.5 1 95.56 321 ASN A N 1
ATOM 2482 C CA . ASN A 1 321 ? 20.641 -13.469 27.625 1 95.56 321 ASN A CA 1
ATOM 2483 C C . ASN A 1 321 ? 19.188 -13.891 27.438 1 95.56 321 ASN A C 1
ATOM 2485 O O . ASN A 1 321 ? 18.828 -15.039 27.688 1 95.56 321 ASN A O 1
ATOM 2489 N N . PHE A 1 322 ? 18.5 -12.984 27.031 1 94.75 322 PHE A N 1
ATOM 2490 C CA . PHE A 1 322 ? 17.094 -13.281 26.766 1 94.75 322 PHE A CA 1
ATOM 2491 C C . PHE A 1 322 ? 16.953 -14.352 25.703 1 94.75 322 PHE A C 1
ATOM 2493 O O . PHE A 1 322 ? 16.156 -15.289 25.844 1 94.75 322 PHE A O 1
ATOM 2500 N N . LEU A 1 323 ? 17.703 -14.18 24.625 1 94.12 323 LEU A N 1
ATOM 2501 C CA . LEU A 1 323 ? 17.594 -15.094 23.5 1 94.12 323 LEU A CA 1
ATOM 2502 C C . LEU A 1 323 ? 18.094 -16.484 23.859 1 94.12 323 LEU A C 1
ATOM 2504 O O . LEU A 1 323 ? 17.625 -17.484 23.297 1 94.12 323 LEU A O 1
ATOM 2508 N N . ARG A 1 324 ? 18.984 -16.531 24.672 1 92.56 324 ARG A N 1
ATOM 2509 C CA . ARG A 1 324 ? 19.5 -17.812 25.156 1 92.56 324 ARG A CA 1
ATOM 2510 C C . ARG A 1 324 ? 18.406 -18.578 25.891 1 92.56 324 ARG A C 1
ATOM 2512 O O . ARG A 1 324 ? 18.312 -19.797 25.75 1 92.56 324 ARG A O 1
ATOM 2519 N N . GLU A 1 325 ? 17.625 -17.891 26.609 1 89.44 325 GLU A N 1
ATOM 2520 C CA . GLU A 1 325 ? 16.625 -18.5 27.484 1 89.44 325 GLU A CA 1
ATOM 2521 C C . GLU A 1 325 ? 15.32 -18.766 26.719 1 89.44 325 GLU A C 1
ATOM 2523 O O . GLU A 1 325 ? 14.602 -19.719 27.016 1 89.44 325 GLU A O 1
ATOM 2528 N N . ASN A 1 326 ? 15.047 -17.844 25.812 1 82.06 326 ASN A N 1
ATOM 2529 C CA . ASN A 1 326 ? 13.711 -17.875 25.234 1 82.06 326 ASN A CA 1
ATOM 2530 C C . ASN A 1 326 ? 13.758 -18.078 23.719 1 82.06 326 ASN A C 1
ATOM 2532 O O . ASN A 1 326 ? 12.719 -18.109 23.062 1 82.06 326 ASN A O 1
ATOM 2536 N N . GLY A 1 327 ? 14.93 -18.125 23.125 1 71.06 327 GLY A N 1
ATOM 2537 C CA . GLY A 1 327 ? 15.047 -18.172 21.688 1 71.06 327 GLY A CA 1
ATOM 2538 C C . GLY A 1 327 ? 14.828 -19.562 21.109 1 71.06 327 GLY A C 1
ATOM 2539 O O . GLY A 1 327 ? 14.906 -20.547 21.844 1 71.06 327 GLY A O 1
ATOM 2540 N N . MET B 1 1 ? -21.812 -9.242 -19.391 1 83.81 1 MET B N 1
ATOM 2541 C CA . MET B 1 1 ? -20.688 -10.172 -19.438 1 83.81 1 MET B CA 1
ATOM 2542 C C . MET B 1 1 ? -20.953 -11.312 -20.422 1 83.81 1 MET B C 1
ATOM 2544 O O . MET B 1 1 ? -21.828 -12.148 -20.172 1 83.81 1 MET B O 1
ATOM 2548 N N . LYS B 1 2 ? -20.25 -11.273 -21.562 1 87.5 2 LYS B N 1
ATOM 2549 C CA . LYS B 1 2 ? -20.453 -12.25 -22.625 1 87.5 2 LYS B CA 1
ATOM 2550 C C . LYS B 1 2 ? -20.109 -13.664 -22.156 1 87.5 2 LYS B C 1
ATOM 2552 O O . LYS B 1 2 ? -19.094 -13.859 -21.469 1 87.5 2 LYS B O 1
ATOM 2557 N N . GLY B 1 3 ? -21 -14.609 -22.344 1 93.81 3 GLY B N 1
ATOM 2558 C CA . GLY B 1 3 ? -20.719 -16.016 -22.078 1 93.81 3 GLY B CA 1
ATOM 2559 C C . GLY B 1 3 ? -21.312 -16.516 -20.781 1 93.81 3 GLY B C 1
ATOM 2560 O O . GLY B 1 3 ? -21.344 -17.719 -20.516 1 93.81 3 GLY B O 1
ATOM 2561 N N . LYS B 1 4 ? -21.828 -15.602 -19.938 1 95.38 4 LYS B N 1
ATOM 2562 C CA . LYS B 1 4 ? -22.266 -15.984 -18.594 1 95.38 4 LYS B CA 1
ATOM 2563 C C . LYS B 1 4 ? -23.484 -16.906 -18.656 1 95.38 4 LYS B C 1
ATOM 2565 O O . LYS B 1 4 ? -23.578 -17.859 -17.891 1 95.38 4 LYS B O 1
ATOM 2570 N N . LEU B 1 5 ? -24.406 -16.625 -19.594 1 96.19 5 LEU B N 1
ATOM 2571 C CA . LEU B 1 5 ? -25.609 -17.453 -19.719 1 96.19 5 LEU B CA 1
ATOM 2572 C C . LEU B 1 5 ? -25.25 -18.844 -20.234 1 96.19 5 LEU B C 1
ATOM 2574 O O . LEU B 1 5 ? -25.75 -19.844 -19.719 1 96.19 5 LEU B O 1
ATOM 2578 N N . LYS B 1 6 ? -24.438 -18.875 -21.203 1 97.19 6 LYS B N 1
ATOM 2579 C CA . LYS B 1 6 ? -23.984 -20.141 -21.75 1 97.19 6 LYS B CA 1
ATOM 2580 C C . LYS B 1 6 ? -23.25 -20.969 -20.703 1 97.19 6 LYS B C 1
ATOM 2582 O O . LYS B 1 6 ? -23.438 -22.188 -20.625 1 97.19 6 LYS B O 1
ATOM 2587 N N . LEU B 1 7 ? -22.422 -20.344 -19.922 1 98.31 7 LEU B N 1
ATOM 2588 C CA . LEU B 1 7 ? -21.688 -21.016 -18.859 1 98.31 7 LEU B CA 1
ATOM 2589 C C . LEU B 1 7 ? -22.641 -21.609 -17.828 1 98.31 7 LEU B C 1
ATOM 2591 O O . LEU B 1 7 ? -22.484 -22.766 -17.438 1 98.31 7 LEU B O 1
ATOM 2595 N N . LYS B 1 8 ? -23.609 -20.828 -17.406 1 97.12 8 LYS B N 1
ATOM 2596 C CA . LYS B 1 8 ? -24.562 -21.297 -16.406 1 97.12 8 LYS B CA 1
ATOM 2597 C C . LYS B 1 8 ? -25.297 -22.547 -16.891 1 97.12 8 LYS B C 1
ATOM 2599 O O . LYS B 1 8 ? -25.422 -23.531 -16.156 1 97.12 8 LYS B O 1
ATOM 2604 N N . ARG B 1 9 ? -25.781 -22.516 -18.094 1 97.19 9 ARG B N 1
ATOM 2605 C CA . ARG B 1 9 ? -26.516 -23.641 -18.672 1 97.19 9 ARG B CA 1
ATOM 2606 C C . ARG B 1 9 ? -25.641 -24.875 -18.766 1 97.19 9 ARG B C 1
ATOM 2608 O O . ARG B 1 9 ? -26.078 -25.984 -18.438 1 97.19 9 ARG B O 1
ATOM 2615 N N . PHE B 1 10 ? -24.469 -24.641 -19.188 1 98 10 PHE B N 1
ATOM 2616 C CA . PHE B 1 10 ? -23.531 -25.75 -19.328 1 98 10 PHE B CA 1
ATOM 2617 C C . PHE B 1 10 ? -23.266 -26.422 -17.984 1 98 10 PHE B C 1
ATOM 2619 O O . PHE B 1 10 ? -23.328 -27.641 -17.875 1 98 10 PHE B O 1
ATOM 2626 N N . LEU B 1 11 ? -22.953 -25.609 -16.969 1 97.81 11 LEU B N 1
ATOM 2627 C CA . LEU B 1 11 ? -22.609 -26.141 -15.656 1 97.81 11 LEU B CA 1
ATOM 2628 C C . LEU B 1 11 ? -23.781 -26.891 -15.047 1 97.81 11 LEU B C 1
ATOM 2630 O O . LEU B 1 11 ? -23.578 -27.906 -14.375 1 97.81 11 LEU B O 1
ATOM 2634 N N . GLN B 1 12 ? -24.969 -26.438 -15.32 1 95.12 12 GLN B N 1
ATOM 2635 C CA . GLN B 1 12 ? -26.156 -27.078 -14.789 1 95.12 12 GLN B CA 1
ATOM 2636 C C . GLN B 1 12 ? -26.391 -28.453 -15.43 1 95.12 12 GLN B C 1
ATOM 2638 O O . GLN B 1 12 ? -26.875 -29.375 -14.789 1 95.12 12 GLN B O 1
ATOM 2643 N N . ARG B 1 13 ? -25.891 -28.578 -16.609 1 96.38 13 ARG B N 1
ATOM 2644 C CA . ARG B 1 13 ? -26.141 -29.797 -17.375 1 96.38 13 ARG B CA 1
ATOM 2645 C C . ARG B 1 13 ? -24.969 -30.766 -17.266 1 96.38 13 ARG B C 1
ATOM 2647 O O . ARG B 1 13 ? -25.047 -31.906 -17.734 1 96.38 13 ARG B O 1
ATOM 2654 N N . SER B 1 14 ? -23.906 -30.312 -16.656 1 96.94 14 SER B N 1
ATOM 2655 C CA . SER B 1 14 ? -22.672 -31.109 -16.719 1 96.94 14 SER B CA 1
ATOM 2656 C C . SER B 1 14 ? -22.141 -31.391 -15.328 1 96.94 14 SER B C 1
ATOM 2658 O O . SER B 1 14 ? -20.922 -31.406 -15.117 1 96.94 14 SER B O 1
ATOM 2660 N N . ARG B 1 15 ? -23 -31.594 -14.406 1 96.06 15 ARG B N 1
ATOM 2661 C CA . ARG B 1 15 ? -22.609 -31.812 -13.023 1 96.06 15 ARG B CA 1
ATOM 2662 C C . ARG B 1 15 ? -22 -33.188 -12.844 1 96.06 15 ARG B C 1
ATOM 2664 O O . ARG B 1 15 ? -21.312 -33.469 -11.859 1 96.06 15 ARG B O 1
ATOM 2671 N N . ASP B 1 16 ? -22.281 -34.062 -13.758 1 96.56 16 ASP B N 1
ATOM 2672 C CA . ASP B 1 16 ? -21.797 -35.438 -13.688 1 96.56 16 ASP B CA 1
ATOM 2673 C C . ASP B 1 16 ? -20.422 -35.562 -14.336 1 96.56 16 ASP B C 1
ATOM 2675 O O . ASP B 1 16 ? -19.781 -36.594 -14.234 1 96.56 16 ASP B O 1
ATOM 2679 N N . LYS B 1 17 ? -19.922 -34.469 -14.891 1 97.38 17 LYS B N 1
ATOM 2680 C CA . LYS B 1 17 ? -18.625 -34.5 -15.57 1 97.38 17 LYS B CA 1
ATOM 2681 C C . LYS B 1 17 ? -17.5 -34.188 -14.594 1 97.38 17 LYS B C 1
ATOM 2683 O O . LYS B 1 17 ? -17.734 -33.719 -13.477 1 97.38 17 LYS B O 1
ATOM 2688 N N . SER B 1 18 ? -16.297 -34.562 -15.055 1 98.12 18 SER B N 1
ATOM 2689 C CA . SER B 1 18 ? -15.094 -34.25 -14.289 1 98.12 18 SER B CA 1
ATOM 2690 C C . SER B 1 18 ? -14.469 -32.938 -14.766 1 98.12 18 SER B C 1
ATOM 2692 O O . SER B 1 18 ? -14.5 -32.625 -15.961 1 98.12 18 SER B O 1
ATOM 2694 N N . TYR B 1 19 ? -13.977 -32.156 -13.789 1 98.69 19 TYR B N 1
ATOM 2695 C CA . TYR B 1 19 ? -13.469 -30.812 -14.102 1 98.69 19 TYR B CA 1
ATOM 2696 C C . TYR B 1 19 ? -12.023 -30.672 -13.656 1 98.69 19 TYR B C 1
ATOM 2698 O O . TYR B 1 19 ? -11.648 -31.109 -12.57 1 98.69 19 TYR B O 1
ATOM 2706 N N . LEU B 1 20 ? -11.18 -30.109 -14.5 1 98.75 20 LEU B N 1
ATOM 2707 C CA . LEU B 1 20 ? -9.852 -29.609 -14.148 1 98.75 20 LEU B CA 1
ATOM 2708 C C . LEU B 1 20 ? -9.773 -28.094 -14.328 1 98.75 20 LEU B C 1
ATOM 2710 O O . LEU B 1 20 ? -10.047 -27.578 -15.414 1 98.75 20 LEU B O 1
ATOM 2714 N N . LEU B 1 21 ? -9.508 -27.438 -13.219 1 98.81 21 LEU B N 1
ATOM 2715 C CA . LEU B 1 21 ? -9.336 -25.984 -13.25 1 98.81 21 LEU B CA 1
ATOM 2716 C C . LEU B 1 21 ? -7.859 -25.625 -13.352 1 98.81 21 LEU B C 1
ATOM 2718 O O . LEU B 1 21 ? -7.059 -25.984 -12.492 1 98.81 21 LEU B O 1
ATOM 2722 N N . LEU B 1 22 ? -7.496 -24.859 -14.398 1 98.38 22 LEU B N 1
ATOM 2723 C CA . LEU B 1 22 ? -6.086 -24.625 -14.68 1 98.38 22 LEU B CA 1
ATOM 2724 C C . LEU B 1 22 ? -5.711 -23.172 -14.406 1 98.38 22 LEU B C 1
ATOM 2726 O O . LEU B 1 22 ? -6.465 -22.266 -14.75 1 98.38 22 LEU B O 1
ATOM 2730 N N . CYS B 1 23 ? -4.57 -23.047 -13.797 1 97.31 23 CYS B N 1
ATOM 2731 C CA . CYS B 1 23 ? -3.945 -21.75 -13.555 1 97.31 23 CYS B CA 1
ATOM 2732 C C . CYS B 1 23 ? -2.658 -21.609 -14.359 1 97.31 23 CYS B C 1
ATOM 2734 O O . CYS B 1 23 ? -1.982 -22.609 -14.641 1 97.31 23 CYS B O 1
ATOM 2736 N N . HIS B 1 24 ? -2.316 -20.391 -14.695 1 90.12 24 HIS B N 1
ATOM 2737 C CA . HIS B 1 24 ? -1.141 -20.125 -15.516 1 90.12 24 HIS B CA 1
ATOM 2738 C C . HIS B 1 24 ? 0.145 -20.328 -14.719 1 90.12 24 HIS B C 1
ATOM 2740 O O . HIS B 1 24 ? 0.101 -20.609 -13.516 1 90.12 24 HIS B O 1
ATOM 2746 N N . HIS B 1 25 ? 1.266 -20.172 -15.445 1 85.44 25 HIS B N 1
ATOM 2747 C CA . HIS B 1 25 ? 2.596 -20.281 -14.852 1 85.44 25 HIS B CA 1
ATOM 2748 C C . HIS B 1 25 ? 2.762 -19.328 -13.68 1 85.44 25 HIS B C 1
ATOM 2750 O O . HIS B 1 25 ? 2.391 -18.156 -13.766 1 85.44 25 HIS B O 1
ATOM 2756 N N . ASN B 1 26 ? 3.322 -19.922 -12.562 1 83.56 26 ASN B N 1
ATOM 2757 C CA . ASN B 1 26 ? 3.514 -19.094 -11.375 1 83.56 26 ASN B CA 1
ATOM 2758 C C . ASN B 1 26 ? 2.205 -18.438 -10.93 1 83.56 26 ASN B C 1
ATOM 2760 O O . ASN B 1 26 ? 2.127 -17.219 -10.789 1 83.56 26 ASN B O 1
ATOM 2764 N N . ALA B 1 27 ? 1.3 -19.359 -10.727 1 92.81 27 ALA B N 1
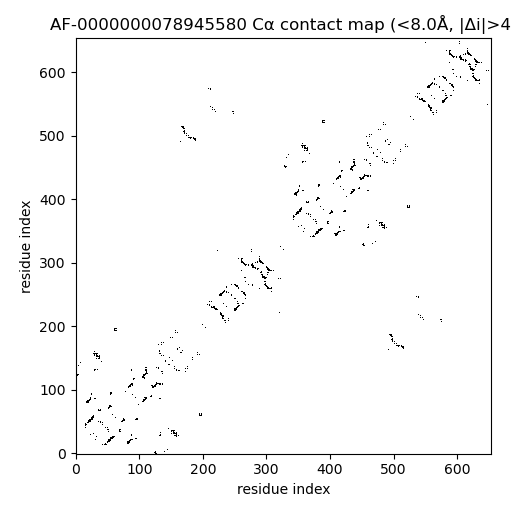ATOM 2765 C CA . ALA B 1 27 ? -0.074 -18.969 -10.438 1 92.81 27 ALA B CA 1
ATOM 2766 C C . ALA B 1 27 ? -0.115 -17.906 -9.344 1 92.81 27 ALA B C 1
ATOM 2768 O O . ALA B 1 27 ? 0.341 -18.141 -8.219 1 92.81 27 ALA B O 1
ATOM 2769 N N . ASP B 1 28 ? -0.601 -16.734 -9.75 1 91.75 28 ASP B N 1
ATOM 2770 C CA . ASP B 1 28 ? -0.725 -15.648 -8.789 1 91.75 28 ASP B CA 1
ATOM 2771 C C . ASP B 1 28 ? -2.076 -15.695 -8.078 1 91.75 28 ASP B C 1
ATOM 2773 O O . ASP B 1 28 ? -2.893 -16.578 -8.344 1 91.75 28 ASP B O 1
ATOM 2777 N N . PRO B 1 29 ? -2.307 -14.828 -7.152 1 97.62 29 PRO B N 1
ATOM 2778 C CA . PRO B 1 29 ? -3.545 -14.898 -6.371 1 97.62 29 PRO B CA 1
ATOM 2779 C C . PRO B 1 29 ? -4.797 -14.719 -7.23 1 97.62 29 PRO B C 1
ATOM 2781 O O . PRO B 1 29 ? -5.848 -15.281 -6.918 1 97.62 29 PRO B O 1
ATOM 2784 N N . ASP B 1 30 ? -4.691 -13.977 -8.297 1 97.69 30 ASP B N 1
ATOM 2785 C CA . ASP B 1 30 ? -5.855 -13.797 -9.156 1 97.69 30 ASP B CA 1
ATOM 2786 C C . ASP B 1 30 ? -6.23 -15.102 -9.859 1 97.69 30 ASP B C 1
ATOM 2788 O O . ASP B 1 30 ? -7.395 -15.508 -9.844 1 97.69 30 ASP B O 1
ATOM 2792 N N . SER B 1 31 ? -5.242 -15.742 -10.383 1 97.75 31 SER B N 1
ATOM 2793 C CA . SER B 1 31 ? -5.465 -17 -11.07 1 97.75 31 SER B CA 1
ATOM 2794 C C . SER B 1 31 ? -5.875 -18.109 -10.094 1 97.75 31 SER B C 1
ATOM 2796 O O . SER B 1 31 ? -6.949 -18.703 -10.234 1 97.75 31 SER B O 1
ATOM 2798 N N . LEU B 1 32 ? -5.078 -18.328 -9.102 1 98.62 32 LEU B N 1
ATOM 2799 C CA . LEU B 1 32 ? -5.312 -19.406 -8.141 1 98.62 32 LEU B CA 1
ATOM 2800 C C . LEU B 1 32 ? -6.562 -19.125 -7.309 1 98.62 32 LEU B C 1
ATOM 2802 O O . LEU B 1 32 ? -7.352 -20.031 -7.039 1 98.62 32 LEU B O 1
ATOM 2806 N N . GLY B 1 33 ? -6.695 -17.875 -6.891 1 98.81 33 GLY B N 1
ATOM 2807 C CA . GLY B 1 33 ? -7.883 -17.516 -6.129 1 98.81 33 GLY B CA 1
ATOM 2808 C C . GLY B 1 33 ? -9.172 -17.734 -6.895 1 98.81 33 GLY B C 1
ATOM 2809 O O . GLY B 1 33 ? -10.156 -18.219 -6.332 1 98.81 33 GLY B O 1
ATOM 2810 N N . SER B 1 34 ? -9.18 -17.375 -8.117 1 98.81 34 SER B N 1
ATOM 2811 C CA . SER B 1 34 ? -10.344 -17.594 -8.969 1 98.81 34 SER B CA 1
ATOM 2812 C C . SER B 1 34 ? -10.648 -19.078 -9.133 1 98.81 34 SER B C 1
ATOM 2814 O O . SER B 1 34 ? -11.805 -19.484 -9.047 1 98.81 34 SER B O 1
ATOM 2816 N N . ALA B 1 35 ? -9.625 -19.875 -9.344 1 98.88 35 ALA B N 1
ATOM 2817 C CA . ALA B 1 35 ? -9.789 -21.312 -9.492 1 98.88 35 ALA B CA 1
ATOM 2818 C C . ALA B 1 35 ? -10.336 -21.938 -8.211 1 98.88 35 ALA B C 1
ATOM 2820 O O . ALA B 1 35 ? -11.25 -22.766 -8.258 1 98.88 35 ALA B O 1
ATOM 2821 N N . ILE B 1 36 ? -9.797 -21.531 -7.102 1 98.88 36 ILE B N 1
ATOM 2822 C CA . ILE B 1 36 ? -10.211 -22.047 -5.805 1 98.88 36 ILE B CA 1
ATOM 2823 C C . ILE B 1 36 ? -11.68 -21.719 -5.559 1 98.88 36 ILE B C 1
ATOM 2825 O O . ILE B 1 36 ? -12.477 -22.578 -5.188 1 98.88 36 ILE B O 1
ATOM 2829 N N . ALA B 1 37 ? -12.047 -20.469 -5.789 1 98.88 37 ALA B N 1
ATOM 2830 C CA . ALA B 1 37 ? -13.438 -20.047 -5.613 1 98.88 37 ALA B CA 1
ATOM 2831 C C . ALA B 1 37 ? -14.367 -20.828 -6.527 1 98.88 37 ALA B C 1
ATOM 2833 O O . ALA B 1 37 ? -15.43 -21.281 -6.098 1 98.88 37 ALA B O 1
ATOM 2834 N N . PHE B 1 38 ? -13.945 -21.031 -7.734 1 98.88 38 PHE B N 1
ATOM 2835 C CA . PHE B 1 38 ? -14.781 -21.734 -8.703 1 98.88 38 PHE B CA 1
ATOM 2836 C C . PHE B 1 38 ? -14.914 -23.203 -8.336 1 98.88 38 PHE B C 1
ATOM 2838 O O . PHE B 1 38 ? -15.977 -23.797 -8.516 1 98.88 38 PHE B O 1
ATOM 2845 N N . ALA B 1 39 ? -13.852 -23.812 -7.84 1 98.88 39 ALA B N 1
ATOM 2846 C CA . ALA B 1 39 ? -13.914 -25.188 -7.355 1 98.88 39 ALA B CA 1
ATOM 2847 C C . ALA B 1 39 ? -14.953 -25.328 -6.25 1 98.88 39 ALA B C 1
ATOM 2849 O O . ALA B 1 39 ? -15.695 -26.312 -6.215 1 98.88 39 ALA B O 1
ATOM 2850 N N . ARG B 1 40 ? -14.992 -24.359 -5.41 1 98.62 40 ARG B N 1
ATOM 2851 C CA . ARG B 1 40 ? -15.961 -24.391 -4.32 1 98.62 40 ARG B CA 1
ATOM 2852 C C . ARG B 1 40 ? -17.391 -24.312 -4.852 1 98.62 40 ARG B C 1
ATOM 2854 O O . ARG B 1 40 ? -18.281 -24.984 -4.344 1 98.62 40 ARG B O 1
ATOM 2861 N N . TYR B 1 41 ? -17.562 -23.516 -5.871 1 98.62 41 TYR B N 1
ATOM 2862 C CA . TYR B 1 41 ? -18.875 -23.438 -6.5 1 98.62 41 TYR B CA 1
ATOM 2863 C C . TYR B 1 41 ? -19.25 -24.766 -7.141 1 98.62 41 TYR B C 1
ATOM 2865 O O . TYR B 1 41 ? -20.391 -25.234 -6.973 1 98.62 41 TYR B O 1
ATOM 2873 N N . LEU B 1 42 ? -18.312 -25.359 -7.875 1 98.69 42 LEU B N 1
ATOM 2874 C CA . LEU B 1 42 ? -18.578 -26.641 -8.523 1 98.69 42 LEU B CA 1
ATOM 2875 C C . LEU B 1 42 ? -18.969 -27.703 -7.5 1 98.69 42 LEU B C 1
ATOM 2877 O O . LEU B 1 42 ? -19.922 -28.453 -7.711 1 98.69 42 LEU B O 1
ATOM 2881 N N . ARG B 1 43 ? -18.25 -27.734 -6.434 1 98 43 ARG B N 1
ATOM 2882 C CA . ARG B 1 43 ? -18.594 -28.672 -5.371 1 98 43 ARG B CA 1
ATOM 2883 C C . ARG B 1 43 ? -19.984 -28.375 -4.801 1 98 43 ARG B C 1
ATOM 2885 O O . ARG B 1 43 ? -20.734 -29.297 -4.492 1 98 43 ARG B O 1
ATOM 2892 N N . PHE B 1 44 ? -20.312 -27.156 -4.664 1 97.62 44 PHE B N 1
ATOM 2893 C CA . PHE B 1 44 ? -21.594 -26.719 -4.121 1 97.62 44 PHE B CA 1
ATOM 2894 C C . PHE B 1 44 ? -22.734 -27.219 -4.98 1 97.62 44 PHE B C 1
ATOM 2896 O O . PHE B 1 44 ? -23.781 -27.625 -4.457 1 97.62 44 PHE B O 1
ATOM 2903 N N . ILE B 1 45 ? -22.562 -27.219 -6.293 1 97.44 45 ILE B N 1
ATOM 2904 C CA . ILE B 1 45 ? -23.672 -27.594 -7.164 1 97.44 45 ILE B CA 1
ATOM 2905 C C . ILE B 1 45 ? -23.656 -29.109 -7.395 1 97.44 45 ILE B C 1
ATOM 2907 O O . ILE B 1 45 ? -24.469 -29.625 -8.172 1 97.44 45 ILE B O 1
ATOM 2911 N N . GLY B 1 46 ? -22.656 -29.812 -6.805 1 97.19 46 GLY B N 1
ATOM 2912 C CA . GLY B 1 46 ? -22.734 -31.25 -6.77 1 97.19 46 GLY B CA 1
ATOM 2913 C C . GLY B 1 46 ? -21.703 -31.938 -7.652 1 97.19 46 GLY B C 1
ATOM 2914 O O . GLY B 1 46 ? -21.75 -33.156 -7.848 1 97.19 46 GLY B O 1
ATOM 2915 N N . VAL B 1 47 ? -20.781 -31.188 -8.203 1 97.75 47 VAL B N 1
ATOM 2916 C CA . VAL B 1 47 ? -19.719 -31.797 -8.984 1 97.75 47 VAL B CA 1
ATOM 2917 C C . VAL B 1 47 ? -18.75 -32.531 -8.055 1 97.75 47 VAL B C 1
ATOM 2919 O O . VAL B 1 47 ? -18.203 -31.922 -7.133 1 97.75 47 VAL B O 1
ATOM 2922 N N . GLU B 1 48 ? -18.484 -33.75 -8.258 1 95.62 48 GLU B N 1
ATOM 2923 C CA . GLU B 1 48 ? -17.703 -34.562 -7.34 1 95.62 48 GLU B CA 1
ATOM 2924 C C . GLU B 1 48 ? -16.219 -34.562 -7.73 1 95.62 48 GLU B C 1
ATOM 2926 O O . GLU B 1 48 ? -15.352 -34.531 -6.863 1 95.62 48 GLU B O 1
ATOM 2931 N N . SER B 1 49 ? -16 -34.594 -9.055 1 97.44 49 SER B N 1
ATOM 2932 C CA . SER B 1 49 ? -14.633 -34.719 -9.539 1 97.44 49 SER B CA 1
ATOM 2933 C C . SER B 1 49 ? -14.094 -33.344 -10.008 1 97.44 49 SER B C 1
ATOM 2935 O O . SER B 1 49 ? -14.273 -33 -11.172 1 97.44 49 SER B O 1
ATOM 2937 N N . VAL B 1 50 ? -13.438 -32.719 -9.125 1 98.31 50 VAL B N 1
ATOM 2938 C CA . VAL B 1 50 ? -12.836 -31.422 -9.422 1 98.31 50 VAL B CA 1
ATOM 2939 C C . VAL B 1 50 ? -11.391 -31.391 -8.914 1 98.31 50 VAL B C 1
ATOM 2941 O O . VAL B 1 50 ? -11.117 -31.812 -7.793 1 98.31 50 VAL B O 1
ATOM 2944 N N . ARG B 1 51 ? -10.445 -30.938 -9.781 1 98.12 51 ARG B N 1
ATOM 2945 C CA . ARG B 1 51 ? -9.055 -30.703 -9.414 1 98.12 51 ARG B CA 1
ATOM 2946 C C . ARG B 1 51 ? -8.586 -29.328 -9.898 1 98.12 51 ARG B C 1
ATOM 2948 O O . ARG B 1 51 ? -9.172 -28.766 -10.82 1 98.12 51 ARG B O 1
ATOM 2955 N N . ILE B 1 52 ? -7.625 -28.859 -9.172 1 98.69 52 ILE B N 1
ATOM 2956 C CA . ILE B 1 52 ? -6.973 -27.625 -9.617 1 98.69 52 ILE B CA 1
ATOM 2957 C C . ILE B 1 52 ? -5.543 -27.938 -10.062 1 98.69 52 ILE B C 1
ATOM 2959 O O . ILE B 1 52 ? -4.824 -28.672 -9.383 1 98.69 52 ILE B O 1
ATOM 2963 N N . GLY B 1 53 ? -5.172 -27.484 -11.234 1 98.5 53 GLY B N 1
ATOM 2964 C CA . GLY B 1 53 ? -3.816 -27.625 -11.742 1 98.5 53 GLY B CA 1
ATOM 2965 C C . GLY B 1 53 ? -3.1 -26.312 -11.922 1 98.5 53 GLY B C 1
ATOM 2966 O O . GLY B 1 53 ? -3.674 -25.344 -12.453 1 98.5 53 GLY B O 1
ATOM 2967 N N . VAL B 1 54 ? -1.881 -26.25 -11.445 1 96.94 54 VAL B N 1
ATOM 2968 C CA . VAL B 1 54 ? -1.044 -25.062 -11.641 1 96.94 54 VAL B CA 1
ATOM 2969 C C . VAL B 1 54 ? 0.127 -25.406 -12.555 1 96.94 54 VAL B C 1
ATOM 2971 O O . VAL B 1 54 ? 0.755 -26.453 -12.406 1 96.94 54 VAL B O 1
ATOM 2974 N N . ALA B 1 55 ? 0.323 -24.531 -13.578 1 92.38 55 ALA B N 1
ATOM 2975 C CA . ALA B 1 55 ? 1.461 -24.734 -14.477 1 92.38 55 ALA B CA 1
ATOM 2976 C C . ALA B 1 55 ? 2.762 -24.281 -13.812 1 92.38 55 ALA B C 1
ATOM 2978 O O . ALA B 1 55 ? 2.895 -23.125 -13.414 1 92.38 55 ALA B O 1
ATOM 2979 N N . GLN B 1 56 ? 3.684 -25.109 -13.594 1 86.44 56 GLN B N 1
ATOM 2980 C CA . GLN B 1 56 ? 5.051 -24.922 -13.117 1 86.44 56 GLN B CA 1
ATOM 2981 C C . GLN B 1 56 ? 5.078 -24.672 -11.617 1 86.44 56 GLN B C 1
ATOM 2983 O O . GLN B 1 56 ? 5.703 -25.422 -10.859 1 86.44 56 GLN B O 1
ATOM 2988 N N . SER B 1 57 ? 4.434 -23.516 -11.109 1 88.31 57 SER B N 1
ATOM 2989 C CA . SER B 1 57 ? 4.555 -23.219 -9.688 1 88.31 57 SER B CA 1
ATOM 2990 C C . SER B 1 57 ? 3.461 -22.266 -9.219 1 88.31 57 SER B C 1
ATOM 2992 O O . SER B 1 57 ? 2.721 -21.719 -10.039 1 88.31 57 SER B O 1
ATOM 2994 N N . VAL B 1 58 ? 3.369 -22.266 -7.902 1 91.94 58 VAL B N 1
ATOM 2995 C CA . VAL B 1 58 ? 2.535 -21.266 -7.238 1 91.94 58 VAL B CA 1
ATOM 2996 C C . VAL B 1 58 ? 3.4 -20.109 -6.773 1 91.94 58 VAL B C 1
ATOM 2998 O O . VAL B 1 58 ? 4.453 -20.312 -6.168 1 91.94 58 VAL B O 1
ATOM 3001 N N . SER B 1 59 ? 2.967 -18.906 -7.16 1 86.56 59 SER B N 1
ATOM 3002 C CA . SER B 1 59 ? 3.736 -17.719 -6.762 1 86.56 59 SER B CA 1
ATOM 3003 C C . SER B 1 59 ? 3.805 -17.609 -5.242 1 86.56 59 SER B C 1
ATOM 3005 O O . SER B 1 59 ? 2.93 -18.109 -4.531 1 86.56 59 SER B O 1
ATOM 3007 N N . SER B 1 60 ? 4.812 -16.906 -4.734 1 84 60 SER B N 1
ATOM 3008 C CA . SER B 1 60 ? 5.004 -16.719 -3.299 1 84 60 SER B CA 1
ATOM 3009 C C . SER B 1 60 ? 3.84 -15.953 -2.682 1 84 60 SER B C 1
ATOM 3011 O O . SER B 1 60 ? 3.521 -16.141 -1.505 1 84 60 SER B O 1
ATOM 3013 N N . TYR B 1 61 ? 3.203 -15.156 -3.484 1 87.5 61 TYR B N 1
ATOM 3014 C CA . TYR B 1 61 ? 2.09 -14.336 -3.02 1 87.5 61 TYR B CA 1
ATOM 3015 C C . TYR B 1 61 ? 0.812 -15.156 -2.918 1 87.5 61 TYR B C 1
ATOM 3017 O O . TYR B 1 61 ? -0.155 -14.734 -2.277 1 87.5 61 TYR B O 1
ATOM 3025 N N . ALA B 1 62 ? 0.802 -16.375 -3.525 1 95 62 ALA B N 1
ATOM 3026 C CA . ALA B 1 62 ? -0.437 -17.141 -3.625 1 95 62 ALA B CA 1
ATOM 3027 C C . ALA B 1 62 ? -0.39 -18.375 -2.73 1 95 62 ALA B C 1
ATOM 3029 O O . ALA B 1 62 ? -1.393 -19.078 -2.576 1 95 62 ALA B O 1
ATOM 3030 N N . LYS B 1 63 ? 0.75 -18.594 -2.074 1 93 63 LYS B N 1
ATOM 3031 C CA . LYS B 1 63 ? 0.973 -19.844 -1.359 1 93 63 LYS B CA 1
ATOM 3032 C C . LYS B 1 63 ? -0.032 -20.016 -0.223 1 93 63 LYS B C 1
ATOM 3034 O O . LYS B 1 63 ? -0.532 -21.125 0.01 1 93 63 LYS B O 1
ATOM 3039 N N . ARG B 1 64 ? -0.365 -18.984 0.455 1 93.38 64 ARG B N 1
ATOM 3040 C CA . ARG B 1 64 ? -1.275 -19.078 1.591 1 93.38 64 ARG B CA 1
ATOM 3041 C C . ARG B 1 64 ? -2.697 -19.375 1.131 1 93.38 64 ARG B C 1
ATOM 3043 O O . ARG B 1 64 ? -3.52 -19.859 1.912 1 93.38 64 ARG B O 1
ATOM 3050 N N . LEU B 1 65 ? -3.016 -19.125 -0.118 1 97.31 65 LEU B N 1
ATOM 3051 C CA . LEU B 1 65 ? -4.348 -19.391 -0.651 1 97.31 65 LEU B CA 1
ATOM 3052 C C . LEU B 1 65 ? -4.617 -20.891 -0.735 1 97.31 65 LEU B C 1
ATOM 3054 O O . LEU B 1 65 ? -5.773 -21.312 -0.785 1 97.31 65 LEU B O 1
ATOM 3058 N N . LEU B 1 66 ? -3.514 -21.641 -0.745 1 96.81 66 LEU B N 1
ATOM 3059 C CA . LEU B 1 66 ? -3.645 -23.094 -0.886 1 96.81 66 LEU B CA 1
ATOM 3060 C C . LEU B 1 66 ? -4.484 -23.672 0.244 1 96.81 66 LEU B C 1
ATOM 3062 O O . LEU B 1 66 ? -5.195 -24.656 0.049 1 96.81 66 LEU B O 1
ATOM 3066 N N . THR B 1 67 ? -4.469 -23 1.375 1 95.81 67 THR B N 1
ATOM 3067 C CA . THR B 1 67 ? -5.203 -23.484 2.539 1 95.81 67 THR B CA 1
ATOM 3068 C C . THR B 1 67 ? -6.707 -23.344 2.33 1 95.81 67 THR B C 1
ATOM 3070 O O . THR B 1 67 ? -7.5 -23.969 3.027 1 95.81 67 THR B O 1
ATOM 3073 N N . LEU B 1 68 ? -7.141 -22.594 1.332 1 97.5 68 LEU B N 1
ATOM 3074 C CA . LEU B 1 68 ? -8.555 -22.312 1.094 1 97.5 68 LEU B CA 1
ATOM 3075 C C . LEU B 1 68 ? -9.141 -23.312 0.1 1 97.5 68 LEU B C 1
ATOM 3077 O O . LEU B 1 68 ? -10.359 -23.375 -0.071 1 97.5 68 LEU B O 1
ATOM 3081 N N . SER B 1 69 ? -8.305 -24.109 -0.547 1 98.31 69 SER B N 1
ATOM 3082 C CA . SER B 1 69 ? -8.773 -24.984 -1.604 1 98.31 69 SER B CA 1
ATOM 3083 C C . SER B 1 69 ? -9.531 -26.188 -1.025 1 98.31 69 SER B C 1
ATOM 3085 O O . SER B 1 69 ? -9.039 -26.844 -0.105 1 98.31 69 SER B O 1
ATOM 3087 N N . PRO B 1 70 ? -10.734 -26.438 -1.62 1 97.19 70 PRO B N 1
ATOM 3088 C CA . PRO B 1 70 ? -11.484 -27.625 -1.179 1 97.19 70 PRO B CA 1
ATOM 3089 C C . PRO B 1 70 ? -11.062 -28.891 -1.902 1 97.19 70 PRO B C 1
ATOM 3091 O O . PRO B 1 70 ? -11.578 -29.969 -1.606 1 97.19 70 PRO B O 1
ATOM 3094 N N . VAL B 1 71 ? -10.164 -28.766 -2.871 1 97.44 71 VAL B N 1
ATOM 3095 C CA . VAL B 1 71 ? -9.773 -29.891 -3.719 1 97.44 71 VAL B CA 1
ATOM 3096 C C . VAL B 1 71 ? -8.25 -29.906 -3.873 1 97.44 71 VAL B C 1
ATOM 3098 O O . VAL B 1 71 ? -7.574 -28.938 -3.525 1 97.44 71 VAL B O 1
ATOM 3101 N N . PRO B 1 72 ? -7.711 -30.938 -4.379 1 95.44 72 PRO B N 1
ATOM 3102 C CA . PRO B 1 72 ? -6.258 -31 -4.578 1 95.44 72 PRO B CA 1
ATOM 3103 C C . PRO B 1 72 ? -5.762 -29.969 -5.594 1 95.44 72 PRO B C 1
ATOM 3105 O O . PRO B 1 72 ? -6.414 -29.734 -6.613 1 95.44 72 PRO B O 1
ATOM 3108 N N . VAL B 1 73 ? -4.691 -29.359 -5.215 1 97.75 73 VAL B N 1
ATOM 3109 C CA . VAL B 1 73 ? -3.963 -28.5 -6.133 1 97.75 73 VAL B CA 1
ATOM 3110 C C . VAL B 1 73 ? -2.68 -29.188 -6.586 1 97.75 73 VAL B C 1
ATOM 3112 O O . VAL B 1 73 ? -1.816 -29.5 -5.766 1 97.75 73 VAL B O 1
ATOM 3115 N N . GLU B 1 74 ? -2.592 -29.391 -7.922 1 97.44 74 GLU B N 1
ATOM 3116 C CA . GLU B 1 74 ? -1.481 -30.203 -8.422 1 97.44 74 GLU B CA 1
ATOM 3117 C C . GLU B 1 74 ? -0.606 -29.391 -9.383 1 97.44 74 GLU B C 1
ATOM 3119 O O . GLU B 1 74 ? -1.114 -28.609 -10.188 1 97.44 74 GLU B O 1
ATOM 3124 N N . LYS B 1 75 ? 0.69 -29.625 -9.266 1 96.75 75 LYS B N 1
ATOM 3125 C CA . LYS B 1 75 ? 1.651 -29.031 -10.188 1 96.75 75 LYS B CA 1
ATOM 3126 C C . LYS B 1 75 ? 1.761 -29.844 -11.477 1 96.75 75 LYS B C 1
ATOM 3128 O O . LYS B 1 75 ? 1.967 -31.062 -11.43 1 96.75 75 LYS B O 1
ATOM 3133 N N . ASN B 1 76 ? 1.589 -29.188 -12.57 1 97.38 76 ASN B N 1
ATOM 3134 C CA . ASN B 1 76 ? 1.762 -29.766 -13.898 1 97.38 76 ASN B CA 1
ATOM 3135 C C . ASN B 1 76 ? 0.986 -31.078 -14.039 1 97.38 76 ASN B C 1
ATOM 3137 O O . ASN B 1 76 ? 1.549 -32.094 -14.438 1 97.38 76 ASN B O 1
ATOM 3141 N N . PRO B 1 77 ? -0.31 -31.031 -13.82 1 97.06 77 PRO B N 1
ATOM 3142 C CA . PRO B 1 77 ? -1.072 -32.281 -13.914 1 97.06 77 PRO B CA 1
ATOM 3143 C C . PRO B 1 77 ? -1.295 -32.719 -15.352 1 97.06 77 PRO B C 1
ATOM 3145 O O . PRO B 1 77 ? -1.271 -31.906 -16.281 1 97.06 77 PRO B O 1
ATOM 3148 N N . THR B 1 78 ? -1.53 -34.031 -15.469 1 97.12 78 THR B N 1
ATOM 3149 C CA . THR B 1 78 ? -2.088 -34.531 -16.719 1 97.12 78 THR B CA 1
ATOM 3150 C C . THR B 1 78 ? -3.588 -34.25 -16.797 1 97.12 78 THR B C 1
ATOM 3152 O O . THR B 1 78 ? -4.301 -34.406 -15.789 1 97.12 78 THR B O 1
ATOM 3155 N N . VAL B 1 79 ? -4.027 -33.938 -18.016 1 97 79 VAL B N 1
ATOM 3156 C CA . VAL B 1 79 ? -5.441 -33.625 -18.188 1 97 79 VAL B CA 1
ATOM 3157 C C . VAL B 1 79 ? -6.219 -34.938 -18.484 1 97 79 VAL B C 1
ATOM 3159 O O . VAL B 1 79 ? -6.105 -35.5 -19.562 1 97 79 VAL B O 1
ATOM 3162 N N . GLU B 1 80 ? -7.051 -35.281 -17.562 1 96.19 80 GLU B N 1
ATOM 3163 C CA . GLU B 1 80 ? -7.863 -36.469 -17.719 1 96.19 80 GLU B CA 1
ATOM 3164 C C . GLU B 1 80 ? -9.352 -36.156 -17.688 1 96.19 80 GLU B C 1
ATOM 3166 O O . GLU B 1 80 ? -10.18 -36.938 -18.141 1 96.19 80 GLU B O 1
ATOM 3171 N N . GLU B 1 81 ? -9.664 -34.969 -17.281 1 96.75 81 GLU B N 1
ATOM 3172 C CA . GLU B 1 81 ? -11.039 -34.562 -17.016 1 96.75 81 GLU B CA 1
ATOM 3173 C C . GLU B 1 81 ? -11.781 -34.25 -18.312 1 96.75 81 GLU B C 1
ATOM 3175 O O . GLU B 1 81 ? -11.156 -33.969 -19.344 1 96.75 81 GLU B O 1
ATOM 3180 N N . ASP B 1 82 ? -13.109 -34.281 -18.234 1 97.62 82 ASP B N 1
ATOM 3181 C CA . ASP B 1 82 ? -13.969 -33.969 -19.375 1 97.62 82 ASP B CA 1
ATOM 3182 C C . ASP B 1 82 ? -13.93 -32.5 -19.719 1 97.62 82 ASP B C 1
ATOM 3184 O O . ASP B 1 82 ? -14.016 -32.125 -20.891 1 97.62 82 ASP B O 1
ATOM 3188 N N . VAL B 1 83 ? -13.891 -31.719 -18.688 1 98.44 83 VAL B N 1
ATOM 3189 C CA . VAL B 1 83 ? -14 -30.266 -18.844 1 98.44 83 VAL B CA 1
ATOM 3190 C C . VAL B 1 83 ? -12.766 -29.594 -18.25 1 98.44 83 VAL B C 1
ATOM 3192 O O . VAL B 1 83 ? -12.328 -29.938 -17.156 1 98.44 83 VAL B O 1
ATOM 3195 N N . VAL B 1 84 ? -12.172 -28.703 -19.031 1 98.44 84 VAL B N 1
ATOM 3196 C CA . VAL B 1 84 ? -11.047 -27.891 -18.578 1 98.44 84 VAL B CA 1
ATOM 3197 C C . VAL B 1 84 ? -11.453 -26.422 -18.5 1 98.44 84 VAL B C 1
ATOM 3199 O O . VAL B 1 84 ? -11.938 -25.859 -19.484 1 98.44 84 VAL B O 1
ATOM 3202 N N . VAL B 1 85 ? -11.352 -25.859 -17.312 1 98.69 85 VAL B N 1
ATOM 3203 C CA . VAL B 1 85 ? -11.617 -24.438 -17.125 1 98.69 85 VAL B CA 1
ATOM 3204 C C . VAL B 1 85 ? -10.305 -23.688 -16.891 1 98.69 85 VAL B C 1
ATOM 3206 O O . VAL B 1 85 ? -9.555 -24.031 -15.977 1 98.69 85 VAL B O 1
ATOM 3209 N N . ILE B 1 86 ? -10.055 -22.688 -17.688 1 97.75 86 ILE B N 1
ATOM 3210 C CA . ILE B 1 86 ? -8.805 -21.938 -17.625 1 97.75 86 ILE B CA 1
ATOM 3211 C C . ILE B 1 86 ? -9.07 -20.547 -17.031 1 97.75 86 ILE B C 1
ATOM 3213 O O . ILE B 1 86 ? -9.961 -19.844 -17.5 1 97.75 86 ILE B O 1
ATOM 3217 N N . PHE B 1 87 ? -8.258 -20.234 -16.062 1 97.81 87 PHE B N 1
ATOM 3218 C CA . PHE B 1 87 ? -8.445 -18.969 -15.383 1 97.81 87 PHE B CA 1
ATOM 3219 C C . PHE B 1 87 ? -7.277 -18.031 -15.672 1 97.81 87 PHE B C 1
ATOM 3221 O O . PHE B 1 87 ? -6.113 -18.438 -15.586 1 97.81 87 PHE B O 1
ATOM 3228 N N . ASP B 1 88 ? -7.551 -16.766 -15.992 1 95.56 88 ASP B N 1
ATOM 3229 C CA . ASP B 1 88 ? -6.648 -15.617 -15.938 1 95.56 88 ASP B CA 1
ATOM 3230 C C . ASP B 1 88 ? -5.578 -15.703 -17.016 1 95.56 88 ASP B C 1
ATOM 3232 O O . ASP B 1 88 ? -4.461 -15.227 -16.828 1 95.56 88 ASP B O 1
ATOM 3236 N N . THR B 1 89 ? -5.836 -16.438 -18.031 1 89.31 89 THR B N 1
ATOM 3237 C CA . THR B 1 89 ? -4.977 -16.469 -19.203 1 89.31 89 THR B CA 1
ATOM 3238 C C . THR B 1 89 ? -5.73 -17.016 -20.406 1 89.31 89 THR B C 1
ATOM 3240 O O . THR B 1 89 ? -6.625 -17.859 -20.266 1 89.31 89 THR B O 1
ATOM 3243 N N . SER B 1 90 ? -5.355 -16.438 -21.516 1 84.38 90 SER B N 1
ATOM 3244 C CA . SER B 1 90 ? -5.891 -16.953 -22.781 1 84.38 90 SER B CA 1
ATOM 3245 C C . SER B 1 90 ? -4.781 -17.453 -23.688 1 84.38 90 SER B C 1
ATOM 3247 O O . SER B 1 90 ? -4.969 -17.562 -24.906 1 84.38 90 SER B O 1
ATOM 3249 N N . SER B 1 91 ? -3.664 -17.703 -23.078 1 82.31 91 SER B N 1
ATOM 3250 C CA . SER B 1 91 ? -2.504 -18.172 -23.828 1 82.31 91 SER B CA 1
ATOM 3251 C C . SER B 1 91 ? -2.092 -19.578 -23.375 1 82.31 91 SER B C 1
ATOM 3253 O O . SER B 1 91 ? -1.791 -19.797 -22.203 1 82.31 91 SER B O 1
ATOM 3255 N N . LEU B 1 92 ? -2.008 -20.484 -24.359 1 86.69 92 LEU B N 1
ATOM 3256 C CA . LEU B 1 92 ? -1.614 -21.844 -24.047 1 86.69 92 LEU B CA 1
ATOM 3257 C C . LEU B 1 92 ? -0.171 -21.906 -23.562 1 86.69 92 LEU B C 1
ATOM 3259 O O . LEU B 1 92 ? 0.184 -22.766 -22.75 1 86.69 92 LEU B O 1
ATOM 3263 N N . GLU B 1 93 ? 0.625 -20.938 -23.969 1 82.25 93 GLU B N 1
ATOM 3264 C CA . GLU B 1 93 ? 2.023 -20.859 -23.547 1 82.25 93 GLU B CA 1
ATOM 3265 C C . GLU B 1 93 ? 2.146 -20.703 -22.031 1 82.25 93 GLU B C 1
ATOM 3267 O O . GLU B 1 93 ? 3.082 -21.219 -21.422 1 82.25 93 GLU B O 1
ATOM 3272 N N . GLN B 1 94 ? 1.219 -20.078 -21.453 1 86.19 94 GLN B N 1
ATOM 3273 C CA . GLN B 1 94 ? 1.24 -19.812 -20.016 1 86.19 94 GLN B CA 1
ATOM 3274 C C . GLN B 1 94 ? 0.797 -21.031 -19.219 1 86.19 94 GLN B C 1
ATOM 3276 O O . GLN B 1 94 ? 0.912 -21.047 -17.984 1 86.19 94 GLN B O 1
ATOM 3281 N N . LEU B 1 95 ? 0.348 -22.078 -19.984 1 91.88 95 LEU B N 1
ATOM 3282 C CA . LEU B 1 95 ? -0.095 -23.297 -19.312 1 91.88 95 LEU B CA 1
ATOM 3283 C C . LEU B 1 95 ? 0.952 -24.406 -19.438 1 91.88 95 LEU B C 1
ATOM 3285 O O . LEU B 1 95 ? 0.815 -25.469 -18.844 1 91.88 95 LEU B O 1
ATOM 3289 N N . GLU B 1 96 ? 2.025 -24.047 -20.203 1 89.12 96 GLU B N 1
ATOM 3290 C CA . GLU B 1 96 ? 3.086 -25.047 -20.328 1 89.12 96 GLU B CA 1
ATOM 3291 C C . GLU B 1 96 ? 3.646 -25.438 -18.969 1 89.12 96 GLU B C 1
ATOM 3293 O O . GLU B 1 96 ? 3.791 -24.594 -18.078 1 89.12 96 GLU B O 1
ATOM 3298 N N . PRO B 1 97 ? 3.898 -26.766 -18.781 1 93.81 97 PRO B N 1
ATOM 3299 C CA . PRO B 1 97 ? 3.982 -27.844 -19.75 1 93.81 97 PRO B CA 1
ATOM 3300 C C . PRO B 1 97 ? 2.674 -28.625 -19.891 1 93.81 97 PRO B C 1
ATOM 3302 O O . PRO B 1 97 ? 2.648 -29.688 -20.5 1 93.81 97 PRO B O 1
ATOM 3305 N N . ILE B 1 98 ? 1.605 -28.141 -19.312 1 94.38 98 ILE B N 1
ATOM 3306 C CA . ILE B 1 98 ? 0.33 -28.844 -19.344 1 94.38 98 ILE B CA 1
ATOM 3307 C C . ILE B 1 98 ? -0.236 -28.812 -20.766 1 94.38 98 ILE B C 1
ATOM 3309 O O . ILE B 1 98 ? -0.383 -27.734 -21.359 1 94.38 98 ILE B O 1
ATOM 3313 N N . GLU B 1 99 ? -0.584 -29.953 -21.25 1 94.31 99 GLU B N 1
ATOM 3314 C CA . GLU B 1 99 ? -1.192 -30.078 -22.578 1 94.31 99 GLU B CA 1
ATOM 3315 C C . GLU B 1 99 ? -2.664 -30.469 -22.469 1 94.31 99 GLU B C 1
ATOM 3317 O O . GLU B 1 99 ? -3.014 -31.406 -21.75 1 94.31 99 GLU B O 1
ATOM 3322 N N . ILE B 1 100 ? -3.471 -29.766 -23.203 1 94.94 100 ILE B N 1
ATOM 3323 C CA . ILE B 1 100 ? -4.895 -30.078 -23.234 1 94.94 100 ILE B CA 1
ATOM 3324 C C . ILE B 1 100 ? -5.211 -30.953 -24.453 1 94.94 100 ILE B C 1
ATOM 3326 O O . ILE B 1 100 ? -5.152 -30.469 -25.578 1 94.94 100 ILE B O 1
ATOM 3330 N N . PRO B 1 101 ? -5.547 -32.156 -24.203 1 94.62 101 PRO B N 1
ATOM 3331 C CA . PRO B 1 101 ? -5.867 -33.031 -25.328 1 94.62 101 PRO B CA 1
ATOM 3332 C C . PRO B 1 101 ? -7.066 -32.562 -26.141 1 94.62 101 PRO B C 1
ATOM 3334 O O . PRO B 1 101 ? -7.922 -31.844 -25.609 1 94.62 101 PRO B O 1
ATOM 3337 N N . ARG B 1 102 ? -7.176 -33.031 -27.406 1 91.62 102 ARG B N 1
ATOM 3338 C CA . ARG B 1 102 ? -8.32 -32.719 -28.266 1 91.62 102 ARG B CA 1
ATOM 3339 C C . ARG B 1 102 ? -9.586 -33.375 -27.75 1 91.62 102 ARG B C 1
ATOM 3341 O O . ARG B 1 102 ? -9.523 -34.469 -27.141 1 91.62 102 ARG B O 1
ATOM 3348 N N . GLY B 1 103 ? -10.672 -32.75 -27.906 1 91.81 103 GLY B N 1
ATOM 3349 C CA . GLY B 1 103 ? -11.945 -33.375 -27.562 1 91.81 103 GLY B CA 1
ATOM 3350 C C . GLY B 1 103 ? -12.461 -32.969 -26.203 1 91.81 103 GLY B C 1
ATOM 3351 O O . GLY B 1 103 ? -13.602 -33.25 -25.844 1 91.81 103 GLY B O 1
ATOM 3352 N N . LYS B 1 104 ? -11.672 -32.25 -25.469 1 94.38 104 LYS B N 1
ATOM 3353 C CA . LYS B 1 104 ? -12.117 -31.766 -24.172 1 94.38 104 LYS B CA 1
ATOM 3354 C C . LYS B 1 104 ? -12.938 -30.484 -24.312 1 94.38 104 LYS B C 1
ATOM 3356 O O . LYS B 1 104 ? -12.758 -29.719 -25.266 1 94.38 104 LYS B O 1
ATOM 3361 N N . THR B 1 105 ? -13.898 -30.312 -23.406 1 97.19 105 THR B N 1
ATOM 3362 C CA . THR B 1 105 ? -14.594 -29.031 -23.344 1 97.19 105 THR B CA 1
ATOM 3363 C C . THR B 1 105 ? -13.75 -28 -22.609 1 97.19 105 THR B C 1
ATOM 3365 O O . THR B 1 105 ? -13.383 -28.203 -21.453 1 97.19 105 THR B O 1
ATOM 3368 N N . VAL B 1 106 ? -13.453 -26.938 -23.344 1 97.56 106 VAL B N 1
ATOM 3369 C CA . VAL B 1 106 ? -12.586 -25.906 -22.766 1 97.56 106 VAL B CA 1
ATOM 3370 C C . VAL B 1 106 ? -13.406 -24.656 -22.469 1 97.56 106 VAL B C 1
ATOM 3372 O O . VAL B 1 106 ? -14.164 -24.188 -23.328 1 97.56 106 VAL B O 1
ATOM 3375 N N . ILE B 1 107 ? -13.32 -24.172 -21.234 1 98.06 107 ILE B N 1
ATOM 3376 C CA . ILE B 1 107 ? -13.93 -22.922 -20.781 1 98.06 107 ILE B CA 1
ATOM 3377 C C . ILE B 1 107 ? -12.836 -21.938 -20.344 1 98.06 107 ILE B C 1
ATOM 3379 O O . ILE B 1 107 ? -11.898 -22.328 -19.641 1 98.06 107 ILE B O 1
ATOM 3383 N N . VAL B 1 108 ? -12.953 -20.672 -20.781 1 97.12 108 VAL B N 1
ATOM 3384 C CA . VAL B 1 108 ? -11.961 -19.656 -20.422 1 97.12 108 VAL B CA 1
ATOM 3385 C C . VAL B 1 108 ? -12.633 -18.516 -19.656 1 97.12 108 VAL B C 1
ATOM 3387 O O . VAL B 1 108 ? -13.664 -18 -20.094 1 97.12 108 VAL B O 1
ATOM 3390 N N . ILE B 1 109 ? -12.094 -18.203 -18.516 1 97.81 109 ILE B N 1
ATOM 3391 C CA . ILE B 1 109 ? -12.477 -17.031 -17.734 1 97.81 109 ILE B CA 1
ATOM 3392 C C . ILE B 1 109 ? -11.258 -16.125 -17.531 1 97.81 109 ILE B C 1
ATOM 3394 O O . ILE B 1 109 ? -10.289 -16.516 -16.891 1 97.81 109 ILE B O 1
ATOM 3398 N N . ASP B 1 110 ? -11.312 -14.945 -18.109 1 94.44 110 ASP B N 1
ATOM 3399 C CA . ASP B 1 110 ? -10.125 -14.102 -18.172 1 94.44 110 ASP B CA 1
ATOM 3400 C C . ASP B 1 110 ? -10.5 -12.625 -18.266 1 94.44 110 ASP B C 1
ATOM 3402 O O . ASP B 1 110 ? -11.586 -12.281 -18.734 1 94.44 110 ASP B O 1
ATOM 3406 N N . HIS B 1 111 ? -9.562 -11.82 -17.719 1 94.31 111 HIS B N 1
ATOM 3407 C CA . HIS B 1 111 ? -9.844 -10.391 -17.812 1 94.31 111 HIS B CA 1
ATOM 3408 C C . HIS B 1 111 ? -8.891 -9.703 -18.781 1 94.31 111 HIS B C 1
ATOM 3410 O O . HIS B 1 111 ? -9.062 -8.523 -19.094 1 94.31 111 HIS B O 1
ATOM 3416 N N . HIS B 1 112 ? -8 -10.391 -19.328 1 85.75 112 HIS B N 1
ATOM 3417 C CA . HIS B 1 112 ? -7.031 -9.789 -20.234 1 85.75 112 HIS B CA 1
ATOM 3418 C C . HIS B 1 112 ? -7.641 -9.562 -21.609 1 85.75 112 HIS B C 1
ATOM 3420 O O . HIS B 1 112 ? -8.602 -10.242 -21.984 1 85.75 112 HIS B O 1
ATOM 3426 N N . VAL B 1 113 ? -7.008 -8.625 -22.25 1 78.25 113 VAL B N 1
ATOM 3427 C CA . VAL B 1 113 ? -7.434 -8.391 -23.625 1 78.25 113 VAL B CA 1
ATOM 3428 C C . VAL B 1 113 ? -7.113 -9.609 -24.484 1 78.25 113 VAL B C 1
ATOM 3430 O O . VAL B 1 113 ? -6.047 -10.219 -24.328 1 78.25 113 VAL B O 1
ATOM 3433 N N . GLU B 1 114 ? -8.086 -9.984 -25.25 1 70.38 114 GLU B N 1
ATOM 3434 C CA . GLU B 1 114 ? -7.914 -11.164 -26.094 1 70.38 114 GLU B CA 1
ATOM 3435 C C . GLU B 1 114 ? -6.723 -11 -27.031 1 70.38 114 GLU B C 1
ATOM 3437 O O . GLU B 1 114 ? -6.473 -9.906 -27.547 1 70.38 114 GLU B O 1
ATOM 3442 N N . LYS B 1 115 ? -6.023 -12.023 -27.062 1 67.75 115 LYS B N 1
ATOM 3443 C CA . LYS B 1 115 ? -4.852 -12.031 -27.938 1 67.75 115 LYS B CA 1
ATOM 3444 C C . LYS B 1 115 ? -5.227 -12.438 -29.359 1 67.75 115 LYS B C 1
ATOM 3446 O O . LYS B 1 115 ? -6.375 -12.789 -29.625 1 67.75 115 LYS B O 1
ATOM 3451 N N . GLU B 1 116 ? -4.234 -12.188 -30.188 1 60.69 116 GLU B N 1
ATOM 3452 C CA . GLU B 1 116 ? -4.418 -12.516 -31.594 1 60.69 116 GLU B CA 1
ATOM 3453 C C . GLU B 1 116 ? -4.754 -13.992 -31.781 1 60.69 116 GLU B C 1
ATOM 3455 O O . GLU B 1 116 ? -5.594 -14.344 -32.625 1 60.69 116 GLU B O 1
ATOM 3460 N N . LYS B 1 117 ? -4.121 -14.93 -31.062 1 68.69 117 LYS B N 1
ATOM 3461 C CA . LYS B 1 117 ? -4.406 -16.359 -31.141 1 68.69 117 LYS B CA 1
ATOM 3462 C C . LYS B 1 117 ? -4.984 -16.875 -29.812 1 68.69 117 LYS B C 1
ATOM 3464 O O . LYS B 1 117 ? -4.281 -17.516 -29.031 1 68.69 117 LYS B O 1
ATOM 3469 N N . PRO B 1 118 ? -6.285 -16.625 -29.609 1 72.31 118 PRO B N 1
ATOM 3470 C CA . PRO B 1 118 ? -6.871 -17.047 -28.344 1 72.31 118 PRO B CA 1
ATOM 3471 C C . PRO B 1 118 ? -7.07 -18.547 -28.25 1 72.31 118 PRO B C 1
ATOM 3473 O O . PRO B 1 118 ? -7.094 -19.234 -29.281 1 72.31 118 PRO B O 1
ATOM 3476 N N . ILE B 1 119 ? -7.082 -19.047 -27.062 1 82.44 119 ILE B N 1
ATOM 3477 C CA . ILE B 1 119 ? -7.426 -20.438 -26.797 1 82.44 119 ILE B CA 1
ATOM 3478 C C . ILE B 1 119 ? -8.797 -20.75 -27.406 1 82.44 119 ILE B C 1
ATOM 3480 O O . ILE B 1 119 ? -9.742 -19.984 -27.234 1 82.44 119 ILE B O 1
ATOM 3484 N N . LYS B 1 120 ? -8.891 -21.797 -28.281 1 88.06 120 LYS B N 1
ATOM 3485 C CA . LYS B 1 120 ? -10.188 -22.234 -28.781 1 88.06 120 LYS B CA 1
ATOM 3486 C C . LYS B 1 120 ? -11.047 -22.828 -27.672 1 88.06 120 LYS B C 1
ATOM 3488 O O . LYS B 1 120 ? -10.875 -23.984 -27.281 1 88.06 120 LYS B O 1
ATOM 3493 N N . ALA B 1 121 ? -11.922 -22.062 -27.125 1 93.62 121 ALA B N 1
ATOM 3494 C CA . ALA B 1 121 ? -12.773 -22.453 -26 1 93.62 121 ALA B CA 1
ATOM 3495 C C . ALA B 1 121 ? -14.227 -22.594 -26.453 1 93.62 121 ALA B C 1
ATOM 3497 O O . ALA B 1 121 ? -14.695 -21.844 -27.312 1 93.62 121 ALA B O 1
ATOM 3498 N N . GLU B 1 122 ? -14.898 -23.547 -25.922 1 95.44 122 GLU B N 1
ATOM 3499 C CA . GLU B 1 122 ? -16.328 -23.688 -26.156 1 95.44 122 GLU B CA 1
ATOM 3500 C C . GLU B 1 122 ? -17.109 -22.547 -25.5 1 95.44 122 GLU B C 1
ATOM 3502 O O . GLU B 1 122 ? -18.125 -22.078 -26.031 1 95.44 122 GLU B O 1
ATOM 3507 N N . ILE B 1 123 ? -16.672 -22.141 -24.328 1 96.94 123 ILE B N 1
ATOM 3508 C CA . ILE B 1 123 ? -17.266 -21.031 -23.594 1 96.94 123 ILE B CA 1
ATOM 3509 C C . ILE B 1 123 ? -16.156 -20.078 -23.141 1 96.94 123 ILE B C 1
ATOM 3511 O O . ILE B 1 123 ? -15.156 -20.516 -22.562 1 96.94 123 ILE B O 1
ATOM 3515 N N . SER B 1 124 ? -16.312 -18.844 -23.469 1 95.44 124 SER B N 1
ATOM 3516 C CA . SER B 1 124 ? -15.383 -17.812 -23.031 1 95.44 124 SER B CA 1
ATOM 3517 C C . SER B 1 124 ? -16.109 -16.703 -22.281 1 95.44 124 SER B C 1
ATOM 3519 O O . SER B 1 124 ? -17.031 -16.094 -22.812 1 95.44 124 SER B O 1
ATOM 3521 N N . VAL B 1 125 ? -15.766 -16.484 -21.062 1 96.88 125 VAL B N 1
ATOM 3522 C CA . VAL B 1 125 ? -16.219 -15.344 -20.281 1 96.88 125 VAL B CA 1
ATOM 3523 C C . VAL B 1 125 ? -15.047 -14.375 -20.062 1 96.88 125 VAL B C 1
ATOM 3525 O O . VAL B 1 125 ? -14.312 -14.484 -19.078 1 96.88 125 VAL B O 1
ATOM 3528 N N . VAL B 1 126 ? -14.922 -13.477 -21.016 1 93.81 126 VAL B N 1
ATOM 3529 C CA . VAL B 1 126 ? -13.805 -12.539 -21.016 1 93.81 126 VAL B CA 1
ATOM 3530 C C . VAL B 1 126 ? -14.336 -11.109 -20.922 1 93.81 126 VAL B C 1
ATOM 3532 O O . VAL B 1 126 ? -15.258 -10.727 -21.641 1 93.81 126 VAL B O 1
ATOM 3535 N N . ASP B 1 127 ? -13.852 -10.344 -19.953 1 94.94 127 ASP B N 1
ATOM 3536 C CA . ASP B 1 127 ? -14.219 -8.945 -19.75 1 94.94 127 ASP B CA 1
ATOM 3537 C C . ASP B 1 127 ? -13.008 -8.109 -19.375 1 94.94 127 ASP B C 1
ATOM 3539 O O . ASP B 1 127 ? -12.664 -8 -18.188 1 94.94 127 ASP B O 1
ATOM 3543 N N . SER B 1 128 ? -12.422 -7.445 -20.344 1 90.81 128 SER B N 1
ATOM 3544 C CA . SER B 1 128 ? -11.172 -6.715 -20.141 1 90.81 128 SER B CA 1
ATOM 3545 C C . SER B 1 128 ? -11.406 -5.41 -19.391 1 90.81 128 SER B C 1
ATOM 3547 O O . SER B 1 128 ? -10.461 -4.727 -19 1 90.81 128 SER B O 1
ATOM 3549 N N . SER B 1 129 ? -12.68 -5.07 -19.109 1 91.38 129 SER B N 1
ATOM 3550 C CA . SER B 1 129 ? -12.984 -3.879 -18.328 1 91.38 129 SER B CA 1
ATOM 3551 C C . SER B 1 129 ? -12.797 -4.133 -16.844 1 91.38 129 SER B C 1
ATOM 3553 O O . SER B 1 129 ? -12.758 -3.193 -16.047 1 91.38 129 SER B O 1
ATOM 3555 N N . ARG B 1 130 ? -12.703 -5.43 -16.531 1 95.06 130 ARG B N 1
ATOM 3556 C CA . ARG B 1 130 ? -12.43 -5.797 -15.141 1 95.06 130 ARG B CA 1
ATOM 3557 C C . ARG B 1 130 ? -10.93 -5.824 -14.859 1 95.06 130 ARG B C 1
ATOM 3559 O O . ARG B 1 130 ? -10.141 -6.18 -15.742 1 95.06 130 ARG B O 1
ATOM 3566 N N . THR B 1 131 ? -10.578 -5.496 -13.672 1 92.81 131 THR B N 1
ATOM 3567 C CA . THR B 1 131 ? -9.164 -5.359 -13.344 1 92.81 131 THR B CA 1
ATOM 3568 C C . THR B 1 131 ? -8.562 -6.711 -12.961 1 92.81 131 THR B C 1
ATOM 3570 O O . THR B 1 131 ? -7.344 -6.859 -12.891 1 92.81 131 THR B O 1
ATOM 3573 N N . SER B 1 132 ? -9.414 -7.684 -12.742 1 95.81 132 SER B N 1
ATOM 3574 C CA . SER B 1 132 ? -8.953 -9.008 -12.344 1 95.81 132 SER B CA 1
ATOM 3575 C C . SER B 1 132 ? -9.953 -10.086 -12.75 1 95.81 132 SER B C 1
ATOM 3577 O O . SER B 1 132 ? -11.141 -9.797 -12.945 1 95.81 132 SER B O 1
ATOM 3579 N N . THR B 1 133 ? -9.484 -11.273 -12.938 1 98.06 133 THR B N 1
ATOM 3580 C CA . THR B 1 133 ? -10.352 -12.422 -13.18 1 98.06 133 THR B CA 1
ATOM 3581 C C . THR B 1 133 ? -11.242 -12.688 -11.977 1 98.06 133 THR B C 1
ATOM 3583 O O . THR B 1 133 ? -12.398 -13.086 -12.125 1 98.06 133 THR B O 1
ATOM 3586 N N . ALA B 1 134 ? -10.727 -12.406 -10.812 1 98.69 134 ALA B N 1
ATOM 3587 C CA . ALA B 1 134 ? -11.477 -12.562 -9.562 1 98.69 134 ALA B CA 1
ATOM 3588 C C . ALA B 1 134 ? -12.773 -11.758 -9.594 1 98.69 134 ALA B C 1
ATOM 3590 O O . ALA B 1 134 ? -13.805 -12.211 -9.102 1 98.69 134 ALA B O 1
ATOM 3591 N N . GLU B 1 135 ? -12.742 -10.594 -10.188 1 98.25 135 GLU B N 1
ATOM 3592 C CA . GLU B 1 135 ? -13.945 -9.773 -10.312 1 98.25 135 GLU B CA 1
ATOM 3593 C C . GLU B 1 135 ? -14.977 -10.445 -11.211 1 98.25 135 GLU B C 1
ATOM 3595 O O . GLU B 1 135 ? -16.172 -10.359 -10.961 1 98.25 135 GLU B O 1
ATOM 3600 N N . ILE B 1 136 ? -14.492 -11.023 -12.258 1 98.38 136 ILE B N 1
ATOM 3601 C CA . ILE B 1 136 ? -15.375 -11.719 -13.188 1 98.38 136 ILE B CA 1
ATOM 3602 C C . ILE B 1 136 ? -16.047 -12.898 -12.477 1 98.38 136 ILE B C 1
ATOM 3604 O O . ILE B 1 136 ? -17.25 -13.102 -12.586 1 98.38 136 ILE B O 1
ATOM 3608 N N . VAL B 1 137 ? -15.281 -13.633 -11.719 1 98.75 137 VAL B N 1
ATOM 3609 C CA . VAL B 1 137 ? -15.805 -14.781 -10.984 1 98.75 137 VAL B CA 1
ATOM 3610 C C . VAL B 1 137 ? -16.844 -14.312 -9.961 1 98.75 137 VAL B C 1
ATOM 3612 O O . VAL B 1 137 ? -17.891 -14.938 -9.797 1 98.75 137 VAL B O 1
ATOM 3615 N N . TRP B 1 138 ? -16.594 -13.18 -9.312 1 98.5 138 TRP B N 1
ATOM 3616 C CA . TRP B 1 138 ? -17.562 -12.641 -8.367 1 98.5 138 TRP B CA 1
ATOM 3617 C C . TRP B 1 138 ? -18.875 -12.312 -9.062 1 98.5 138 TRP B C 1
ATOM 3619 O O . TRP B 1 138 ? -19.953 -12.625 -8.555 1 98.5 138 TRP B O 1
ATOM 3629 N N . GLU B 1 139 ? -18.766 -11.703 -10.195 1 98 139 GLU B N 1
ATOM 3630 C CA . GLU B 1 139 ? -19.969 -11.383 -10.961 1 98 139 GLU B CA 1
ATOM 3631 C C . GLU B 1 139 ? -20.734 -12.648 -11.344 1 98 139 GLU B C 1
ATOM 3633 O O . GLU B 1 139 ? -21.969 -12.664 -11.32 1 98 139 GLU B O 1
ATOM 3638 N N . LEU B 1 140 ? -20.016 -13.633 -11.75 1 98.5 140 LEU B N 1
ATOM 3639 C CA . LEU B 1 140 ? -20.641 -14.914 -12.07 1 98.5 140 LEU B CA 1
ATOM 3640 C C . LEU B 1 140 ? -21.359 -15.484 -10.852 1 98.5 140 LEU B C 1
ATOM 3642 O O . LEU B 1 140 ? -22.484 -15.984 -10.961 1 98.5 140 LEU B O 1
ATOM 3646 N N . PHE B 1 141 ? -20.703 -15.406 -9.711 1 98.38 141 PHE B N 1
ATOM 3647 C CA . PHE B 1 141 ? -21.281 -15.953 -8.484 1 98.38 141 PHE B CA 1
ATOM 3648 C C . PHE B 1 141 ? -22.578 -15.227 -8.125 1 98.38 141 PHE B C 1
ATOM 3650 O O . PHE B 1 141 ? -23.531 -15.852 -7.668 1 98.38 141 PHE B O 1
ATOM 3657 N N . LYS B 1 142 ? -22.609 -13.961 -8.344 1 97.25 142 LYS B N 1
ATOM 3658 C CA . LYS B 1 142 ? -23.844 -13.211 -8.141 1 97.25 142 LYS B CA 1
ATOM 3659 C C . LYS B 1 142 ? -24.938 -13.719 -9.062 1 97.25 142 LYS B C 1
ATOM 3661 O O . LYS B 1 142 ? -26.078 -13.922 -8.633 1 97.25 142 LYS B O 1
ATOM 3666 N N . TYR B 1 143 ? -24.516 -13.922 -10.242 1 97 143 TYR B N 1
ATOM 3667 C CA . TYR B 1 143 ? -25.469 -14.406 -11.242 1 97 143 TYR B CA 1
ATOM 3668 C C . TYR B 1 143 ? -25.938 -15.82 -10.906 1 97 143 TYR B C 1
ATOM 3670 O O . TYR B 1 143 ? -27.109 -16.156 -11.125 1 97 143 TYR B O 1
ATOM 3678 N N . PHE B 1 144 ? -25.047 -16.609 -10.367 1 97.5 144 PHE B N 1
ATOM 3679 C CA . PHE B 1 144 ? -25.328 -17.984 -10 1 97.5 144 PHE B CA 1
ATOM 3680 C C . PHE B 1 144 ? -26.016 -18.062 -8.633 1 97.5 144 PHE B C 1
ATOM 3682 O O . PHE B 1 144 ? -26.422 -19.141 -8.188 1 97.5 144 PHE B O 1
ATOM 3689 N N . SER B 1 145 ? -26.141 -16.938 -7.891 1 97.06 145 SER B N 1
ATOM 3690 C CA . SER B 1 145 ? -26.656 -16.875 -6.531 1 97.06 145 SER B CA 1
ATOM 3691 C C . SER B 1 145 ? -25.844 -17.75 -5.582 1 97.06 145 SER B C 1
ATOM 3693 O O . SER B 1 145 ? -26.422 -18.516 -4.793 1 97.06 145 SER B O 1
ATOM 3695 N N . PHE B 1 146 ? -24.531 -17.656 -5.766 1 97.56 146 PHE B N 1
ATOM 3696 C CA . PHE B 1 146 ? -23.594 -18.391 -4.922 1 97.56 146 PHE B CA 1
ATOM 3697 C C . PHE B 1 146 ? -22.797 -17.438 -4.043 1 97.56 146 PHE B C 1
ATOM 3699 O O . PHE B 1 146 ? -22.375 -16.375 -4.492 1 97.56 146 PHE B O 1
ATOM 3706 N N . ALA B 1 147 ? -22.719 -17.75 -2.734 1 94.5 147 ALA B N 1
ATOM 3707 C CA . ALA B 1 147 ? -21.938 -16.969 -1.776 1 94.5 147 ALA B CA 1
ATOM 3708 C C . ALA B 1 147 ? -21.25 -17.875 -0.761 1 94.5 147 ALA B C 1
ATOM 3710 O O . ALA B 1 147 ? -21.906 -18.703 -0.126 1 94.5 147 ALA B O 1
ATOM 3711 N N . ASP B 1 148 ? -20 -17.719 -0.677 1 97.69 148 ASP B N 1
ATOM 3712 C CA . ASP B 1 148 ? -19.156 -18.516 0.219 1 97.69 148 ASP B CA 1
ATOM 3713 C C . ASP B 1 148 ? -17.984 -17.672 0.734 1 97.69 148 ASP B C 1
ATOM 3715 O O . ASP B 1 148 ? -17.328 -16.984 -0.04 1 97.69 148 ASP B O 1
ATOM 3719 N N . GLU B 1 149 ? -17.828 -17.734 2.02 1 97.94 149 GLU B N 1
ATOM 3720 C CA . GLU B 1 149 ? -16.875 -16.828 2.66 1 97.94 149 GLU B CA 1
ATOM 3721 C C . GLU B 1 149 ? -15.453 -17.109 2.195 1 97.94 149 GLU B C 1
ATOM 3723 O O . GLU B 1 149 ? -14.688 -16.188 1.917 1 97.94 149 GLU B O 1
ATOM 3728 N N . GLU B 1 150 ? -15.086 -18.375 2.135 1 98.12 150 GLU B N 1
ATOM 3729 C CA . GLU B 1 150 ? -13.734 -18.734 1.705 1 98.12 150 GLU B CA 1
ATOM 3730 C C . GLU B 1 150 ? -13.5 -18.328 0.251 1 98.12 150 GLU B C 1
ATOM 3732 O O . GLU B 1 150 ? -12.398 -17.906 -0.109 1 98.12 150 GLU B O 1
ATOM 3737 N N . SER B 1 151 ? -14.562 -18.484 -0.579 1 98.62 151 SER B N 1
ATOM 3738 C CA . SER B 1 151 ? -14.477 -18 -1.953 1 98.62 151 SER B CA 1
ATOM 3739 C C . SER B 1 151 ? -14.258 -16.484 -1.996 1 98.62 151 SER B C 1
ATOM 3741 O O . SER B 1 151 ? -13.453 -16 -2.789 1 98.62 151 SER B O 1
ATOM 3743 N N . ALA B 1 152 ? -14.992 -15.836 -1.087 1 98.62 152 ALA B N 1
ATOM 3744 C CA . ALA B 1 152 ? -14.859 -14.383 -1.007 1 98.62 152 ALA B CA 1
ATOM 3745 C C . ALA B 1 152 ? -13.43 -13.977 -0.661 1 98.62 152 ALA B C 1
ATOM 3747 O O . ALA B 1 152 ? -12.875 -13.07 -1.277 1 98.62 152 ALA B O 1
ATOM 3748 N N . ARG B 1 153 ? -12.812 -14.664 0.265 1 98.38 153 ARG B N 1
ATOM 3749 C CA . ARG B 1 153 ? -11.43 -14.406 0.653 1 98.38 153 ARG B CA 1
ATOM 3750 C C . ARG B 1 153 ? -10.484 -14.586 -0.532 1 98.38 153 ARG B C 1
ATOM 3752 O O . ARG B 1 153 ? -9.617 -13.75 -0.774 1 98.38 153 ARG B O 1
ATOM 3759 N N . ALA B 1 154 ? -10.656 -15.656 -1.222 1 98.69 154 ALA B N 1
ATOM 3760 C CA . ALA B 1 154 ? -9.805 -15.977 -2.365 1 98.69 154 ALA B CA 1
ATOM 3761 C C . ALA B 1 154 ? -9.945 -14.922 -3.463 1 98.69 154 ALA B C 1
ATOM 3763 O O . ALA B 1 154 ? -8.945 -14.508 -4.059 1 98.69 154 ALA B O 1
ATOM 3764 N N . LEU B 1 155 ? -11.18 -14.531 -3.691 1 98.81 155 LEU B N 1
ATOM 3765 C CA . LEU B 1 155 ? -11.43 -13.562 -4.746 1 98.81 155 LEU B CA 1
ATOM 3766 C C . LEU B 1 155 ? -10.875 -12.188 -4.363 1 98.81 155 LEU B C 1
ATOM 3768 O O . LEU B 1 155 ? -10.289 -11.5 -5.199 1 98.81 155 LEU B O 1
ATOM 3772 N N . LEU B 1 156 ? -11.062 -11.797 -3.105 1 98.69 156 LEU B N 1
ATOM 3773 C CA . LEU B 1 156 ? -10.5 -10.531 -2.646 1 98.69 156 LEU B CA 1
ATOM 3774 C C . LEU B 1 156 ? -8.977 -10.531 -2.801 1 98.69 156 LEU B C 1
ATOM 3776 O O . LEU B 1 156 ? -8.391 -9.516 -3.186 1 98.69 156 LEU B O 1
ATOM 3780 N N . ALA B 1 157 ? -8.336 -11.672 -2.518 1 98.19 157 ALA B N 1
ATOM 3781 C CA . ALA B 1 157 ? -6.891 -11.812 -2.684 1 98.19 157 ALA B CA 1
ATOM 3782 C C . ALA B 1 157 ? -6.477 -11.531 -4.129 1 98.19 157 ALA B C 1
ATOM 3784 O O . ALA B 1 157 ? -5.496 -10.828 -4.375 1 98.19 157 ALA B O 1
ATOM 3785 N N . GLY B 1 158 ? -7.234 -12.094 -5.051 1 98.31 158 GLY B N 1
ATOM 3786 C CA . GLY B 1 158 ? -6.957 -11.859 -6.457 1 98.31 158 GLY B CA 1
ATOM 3787 C C . GLY B 1 158 ? -7.121 -10.406 -6.863 1 98.31 158 GLY B C 1
ATOM 3788 O O . GLY B 1 158 ? -6.266 -9.852 -7.559 1 98.31 158 GLY B O 1
ATOM 3789 N N . ILE B 1 159 ? -8.172 -9.758 -6.375 1 98.12 159 ILE B N 1
ATOM 3790 C CA . ILE B 1 159 ? -8.453 -8.367 -6.703 1 98.12 159 ILE B CA 1
ATOM 3791 C C . ILE B 1 159 ? -7.336 -7.473 -6.176 1 98.12 159 ILE B C 1
ATOM 3793 O O . ILE B 1 159 ? -6.801 -6.637 -6.91 1 98.12 159 ILE B O 1
ATOM 3797 N N . VAL B 1 160 ? -6.973 -7.688 -4.941 1 97.06 160 VAL B N 1
ATOM 3798 C CA . VAL B 1 160 ? -5.969 -6.863 -4.277 1 97.06 160 VAL B CA 1
ATOM 3799 C C . VAL B 1 160 ? -4.645 -6.945 -5.035 1 97.06 160 VAL B C 1
ATOM 3801 O O . VAL B 1 160 ? -4.027 -5.922 -5.336 1 97.06 160 VAL B O 1
ATOM 3804 N N . THR B 1 161 ? -4.242 -8.141 -5.426 1 93.12 161 THR B N 1
ATOM 3805 C CA . THR B 1 161 ? -2.922 -8.336 -6.016 1 93.12 161 THR B CA 1
ATOM 3806 C C . THR B 1 161 ? -2.898 -7.852 -7.461 1 93.12 161 THR B C 1
ATOM 3808 O O . THR B 1 161 ? -1.953 -7.18 -7.883 1 93.12 161 THR B O 1
ATOM 3811 N N . ASP B 1 162 ? -3.959 -8.109 -8.195 1 91.62 162 ASP B N 1
ATOM 3812 C CA . ASP B 1 162 ? -3.957 -7.762 -9.617 1 91.62 162 ASP B CA 1
ATOM 3813 C C . ASP B 1 162 ? -4.121 -6.258 -9.812 1 91.62 162 ASP B C 1
ATOM 3815 O O . ASP B 1 162 ? -3.838 -5.734 -10.891 1 91.62 162 ASP B O 1
ATOM 3819 N N . THR B 1 163 ? -4.609 -5.566 -8.797 1 91.88 163 THR B N 1
ATOM 3820 C CA . THR B 1 163 ? -4.73 -4.117 -8.883 1 91.88 163 THR B CA 1
ATOM 3821 C C . THR B 1 163 ? -3.562 -3.434 -8.18 1 91.88 163 THR B C 1
ATOM 3823 O O . THR B 1 163 ? -3.586 -2.219 -7.957 1 91.88 163 THR B O 1
ATOM 3826 N N . ALA B 1 164 ? -2.6 -4.207 -7.797 1 87.25 164 ALA B N 1
ATOM 3827 C CA . ALA B 1 164 ? -1.48 -3.66 -7.035 1 87.25 164 ALA B CA 1
ATOM 3828 C C . ALA B 1 164 ? -1.976 -2.871 -5.824 1 87.25 164 ALA B C 1
ATOM 3830 O O . ALA B 1 164 ? -1.618 -1.704 -5.648 1 87.25 164 ALA B O 1
ATOM 3831 N N . ASN B 1 165 ? -2.725 -3.59 -4.945 1 91.88 165 ASN B N 1
ATOM 3832 C CA . ASN B 1 165 ? -3.297 -2.994 -3.744 1 91.88 165 ASN B CA 1
ATOM 3833 C C . ASN B 1 165 ? -4.137 -1.763 -4.074 1 91.88 165 ASN B C 1
ATOM 3835 O O . ASN B 1 165 ? -3.939 -0.696 -3.49 1 91.88 165 ASN B O 1
ATOM 3839 N N . PHE B 1 166 ? -4.938 -1.811 -5.125 1 94.31 166 PHE B N 1
ATOM 3840 C CA . PHE B 1 166 ? -5.988 -0.894 -5.555 1 94.31 166 PHE B CA 1
ATOM 3841 C C . PHE B 1 166 ? -5.398 0.294 -6.305 1 94.31 166 PHE B C 1
ATOM 3843 O O . PHE B 1 166 ? -6.121 1.207 -6.703 1 94.31 166 PHE B O 1
ATOM 3850 N N . ARG B 1 167 ? -4.102 0.283 -6.59 1 88.06 167 ARG B N 1
ATOM 3851 C CA . ARG B 1 167 ? -3.467 1.351 -7.355 1 88.06 167 ARG B CA 1
ATOM 3852 C C . ARG B 1 167 ? -4.07 1.453 -8.75 1 88.06 167 ARG B C 1
ATOM 3854 O O . ARG B 1 167 ? -4.219 2.553 -9.289 1 88.06 167 ARG B O 1
ATOM 3861 N N . PHE B 1 168 ? -4.488 0.294 -9.289 1 87.31 168 PHE B N 1
ATOM 3862 C CA . PHE B 1 168 ? -5.016 0.256 -10.641 1 87.31 168 PHE B CA 1
ATOM 3863 C C . PHE B 1 168 ? -6.492 -0.131 -10.641 1 87.31 168 PHE B C 1
ATOM 3865 O O . PHE B 1 168 ? -7.031 -0.556 -11.664 1 87.31 168 PHE B O 1
ATOM 3872 N N . ALA B 1 169 ? -7.074 -0.029 -9.461 1 94 169 ALA B N 1
ATOM 3873 C CA . ALA B 1 169 ? -8.492 -0.347 -9.336 1 94 169 ALA B CA 1
ATOM 3874 C C . ALA B 1 169 ? -9.359 0.742 -9.961 1 94 169 ALA B C 1
ATOM 3876 O O . ALA B 1 169 ? -8.914 1.881 -10.125 1 94 169 ALA B O 1
ATOM 3877 N N . ASN B 1 170 ? -10.516 0.369 -10.398 1 93.31 170 ASN B N 1
ATOM 3878 C CA . ASN B 1 170 ? -11.508 1.307 -10.914 1 93.31 170 ASN B CA 1
ATOM 3879 C C . ASN B 1 170 ? -12.828 1.206 -10.156 1 93.31 170 ASN B C 1
ATOM 3881 O O . ASN B 1 170 ? -12.914 0.513 -9.141 1 93.31 170 ASN B O 1
ATOM 3885 N N . ALA B 1 171 ? -13.836 1.979 -10.625 1 96.5 171 ALA B N 1
ATOM 3886 C CA . ALA B 1 171 ? -15.117 2.057 -9.93 1 96.5 171 ALA B CA 1
ATOM 3887 C C . ALA B 1 171 ? -15.75 0.673 -9.781 1 96.5 171 ALA B C 1
ATOM 3889 O O . ALA B 1 171 ? -16.297 0.339 -8.727 1 96.5 171 ALA B O 1
ATOM 3890 N N . LYS B 1 172 ? -15.633 -0.145 -10.805 1 96.81 172 LYS B N 1
ATOM 3891 C CA . LYS B 1 172 ? -16.203 -1.489 -10.773 1 96.81 172 LYS B CA 1
ATOM 3892 C C . LYS B 1 172 ? -15.5 -2.359 -9.734 1 96.81 172 LYS B C 1
ATOM 3894 O O . LYS B 1 172 ? -16.141 -3.158 -9.047 1 96.81 172 LYS B O 1
ATOM 3899 N N . THR B 1 173 ? -14.18 -2.174 -9.656 1 97.62 173 THR B N 1
ATOM 3900 C CA . THR B 1 173 ? -13.383 -2.912 -8.688 1 97.62 173 THR B CA 1
ATOM 3901 C C . THR B 1 173 ? -13.852 -2.617 -7.266 1 97.62 173 THR B C 1
ATOM 3903 O O . THR B 1 173 ? -14.133 -3.537 -6.496 1 97.62 173 THR B O 1
ATOM 3906 N N . PHE B 1 174 ? -13.969 -1.35 -6.98 1 98.38 174 PHE B N 1
ATOM 3907 C CA . PHE B 1 174 ? -14.344 -0.952 -5.633 1 98.38 174 PHE B CA 1
ATOM 3908 C C . PHE B 1 174 ? -15.781 -1.363 -5.328 1 98.38 174 PHE B C 1
ATOM 3910 O O . PHE B 1 174 ? -16.109 -1.695 -4.184 1 98.38 174 PHE B O 1
ATOM 3917 N N . LYS B 1 175 ? -16.625 -1.341 -6.297 1 98.19 175 LYS B N 1
ATOM 3918 C CA . LYS B 1 175 ? -18 -1.834 -6.125 1 98.19 175 LYS B CA 1
ATOM 3919 C C . LYS B 1 175 ? -18 -3.318 -5.77 1 98.19 175 LYS B C 1
ATOM 3921 O O . LYS B 1 175 ? -18.688 -3.736 -4.84 1 98.19 175 LYS B O 1
ATOM 3926 N N . ALA B 1 176 ? -17.25 -4.074 -6.508 1 98.25 176 ALA B N 1
ATOM 3927 C CA . ALA B 1 176 ? -17.172 -5.508 -6.246 1 98.25 176 ALA B CA 1
ATOM 3928 C C . ALA B 1 176 ? -16.703 -5.777 -4.816 1 98.25 176 ALA B C 1
ATOM 3930 O O . ALA B 1 176 ? -17.297 -6.594 -4.105 1 98.25 176 ALA B O 1
ATOM 3931 N N . VAL B 1 177 ? -15.641 -5.07 -4.426 1 98.5 177 VAL B N 1
ATOM 3932 C CA . VAL B 1 177 ? -15.094 -5.258 -3.086 1 98.5 177 VAL B CA 1
ATOM 3933 C C . VAL B 1 177 ? -16.141 -4.871 -2.041 1 98.5 177 VAL B C 1
ATOM 3935 O O . VAL B 1 177 ? -16.312 -5.57 -1.039 1 98.5 177 VAL B O 1
ATOM 3938 N N . SER B 1 178 ? -16.828 -3.764 -2.285 1 98.44 178 SER B N 1
ATOM 3939 C CA . SER B 1 178 ? -17.891 -3.336 -1.38 1 98.44 178 SER B CA 1
ATOM 3940 C C . SER B 1 178 ? -18.953 -4.414 -1.229 1 98.44 178 SER B C 1
ATOM 3942 O O . SER B 1 178 ? -19.375 -4.73 -0.113 1 98.44 178 SER B O 1
ATOM 3944 N N . GLU B 1 179 ? -19.375 -4.988 -2.297 1 98.19 179 GLU B N 1
ATOM 3945 C CA . GLU B 1 179 ? -20.406 -6.02 -2.301 1 98.19 179 GLU B CA 1
ATOM 3946 C C . GLU B 1 179 ? -19.953 -7.254 -1.529 1 98.19 179 GLU B C 1
ATOM 3948 O O . GLU B 1 179 ? -20.719 -7.828 -0.758 1 98.19 179 GLU B O 1
ATOM 3953 N N . ILE B 1 180 ? -18.734 -7.621 -1.768 1 98.56 180 ILE B N 1
ATOM 3954 C CA . ILE B 1 180 ? -18.203 -8.797 -1.096 1 98.56 180 ILE B CA 1
ATOM 3955 C C . ILE B 1 180 ? -18.188 -8.57 0.415 1 98.56 180 ILE B C 1
ATOM 3957 O O . ILE B 1 180 ? -18.656 -9.414 1.181 1 98.56 180 ILE B O 1
ATOM 3961 N N . LEU B 1 181 ? -17.734 -7.418 0.792 1 97 181 LEU B N 1
ATOM 3962 C CA . LEU B 1 181 ? -17.562 -7.137 2.213 1 97 181 LEU B CA 1
ATOM 3963 C C . LEU B 1 181 ? -18.906 -6.918 2.891 1 97 181 LEU B C 1
ATOM 3965 O O . LEU B 1 181 ? -19.047 -7.164 4.09 1 97 181 LEU B O 1
ATOM 3969 N N . GLU B 1 182 ? -19.875 -6.418 2.162 1 96.94 182 GLU B N 1
ATOM 3970 C CA . GLU B 1 182 ? -21.219 -6.312 2.709 1 96.94 182 GLU B CA 1
ATOM 3971 C C . GLU B 1 182 ? -21.797 -7.688 3.055 1 96.94 182 GLU B C 1
ATOM 3973 O O . GLU B 1 182 ? -22.484 -7.844 4.062 1 96.94 182 GLU B O 1
ATOM 3978 N N . ARG B 1 183 ? -21.484 -8.609 2.213 1 96.94 183 ARG B N 1
ATOM 3979 C CA . ARG B 1 183 ? -22 -9.969 2.398 1 96.94 183 ARG B CA 1
ATOM 3980 C C . ARG B 1 183 ? -21.188 -10.727 3.438 1 96.94 183 ARG B C 1
ATOM 3982 O O . ARG B 1 183 ? -21.719 -11.516 4.203 1 96.94 183 ARG B O 1
ATOM 3989 N N . PHE B 1 184 ? -19.906 -10.477 3.375 1 96.31 184 PHE B N 1
ATOM 3990 C CA . PHE B 1 184 ? -18.969 -11.133 4.281 1 96.31 184 PHE B CA 1
ATOM 3991 C C . PHE B 1 184 ? -18.094 -10.109 4.992 1 96.31 184 PHE B C 1
ATOM 3993 O O . PHE B 1 184 ? -17.188 -9.539 4.391 1 96.31 184 PHE B O 1
ATOM 4000 N N . PRO B 1 185 ? -18.297 -9.828 6.262 1 89.38 185 PRO B N 1
ATOM 4001 C CA . PRO B 1 185 ? -17.547 -8.781 6.969 1 89.38 185 PRO B CA 1
ATOM 4002 C C . PRO B 1 185 ? -16.094 -9.172 7.234 1 89.38 185 PRO B C 1
ATOM 4004 O O . PRO B 1 185 ? -15.68 -9.258 8.391 1 89.38 185 PRO B O 1
ATOM 4007 N N . LEU B 1 186 ? -15.375 -9.352 6.176 1 92.75 186 LEU B N 1
ATOM 4008 C CA . LEU B 1 186 ? -13.953 -9.68 6.223 1 92.75 186 LEU B CA 1
ATOM 4009 C C . LEU B 1 186 ? -13.117 -8.422 6.441 1 92.75 186 LEU B C 1
ATOM 4011 O O . LEU B 1 186 ? -13.5 -7.332 6.012 1 92.75 186 LEU B O 1
ATOM 4015 N N . GLN B 1 187 ? -12.023 -8.578 7.102 1 90.69 187 GLN B N 1
ATOM 4016 C CA . GLN B 1 187 ? -11.094 -7.469 7.289 1 90.69 187 GLN B CA 1
ATOM 4017 C C . GLN B 1 187 ? -10.039 -7.445 6.191 1 90.69 187 GLN B C 1
ATOM 4019 O O . GLN B 1 187 ? -9.359 -8.445 5.953 1 90.69 187 GLN B O 1
ATOM 4024 N N . MET B 1 188 ? -9.906 -6.305 5.582 1 92.94 188 MET B N 1
ATOM 4025 C CA . MET B 1 188 ? -8.969 -6.203 4.465 1 92.94 188 MET B CA 1
ATOM 4026 C C . MET B 1 188 ? -7.547 -6.5 4.926 1 92.94 188 MET B C 1
ATOM 4028 O O . MET B 1 188 ? -6.738 -7.02 4.152 1 92.94 188 MET B O 1
ATOM 4032 N N . GLY B 1 189 ? -7.246 -6.148 6.199 1 87.5 189 GLY B N 1
ATOM 4033 C CA . GLY B 1 189 ? -5.938 -6.484 6.734 1 87.5 189 GLY B CA 1
ATOM 4034 C C . GLY B 1 189 ? -5.613 -7.961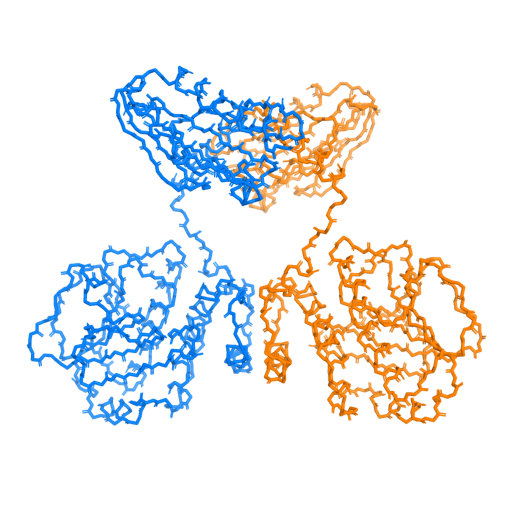 6.625 1 87.5 189 GLY B C 1
ATOM 4035 O O . GLY B 1 189 ? -4.469 -8.328 6.344 1 87.5 189 GLY B O 1
ATOM 4036 N N . GLU B 1 190 ? -6.574 -8.812 6.855 1 88.62 190 GLU B N 1
ATOM 4037 C CA . GLU B 1 190 ? -6.402 -10.258 6.738 1 88.62 190 GLU B CA 1
ATOM 4038 C C . GLU B 1 190 ? -6.129 -10.664 5.293 1 88.62 190 GLU B C 1
ATOM 4040 O O . GLU B 1 190 ? -5.336 -11.57 5.035 1 88.62 190 GLU B O 1
ATOM 4045 N N . ILE B 1 191 ? -6.793 -9.969 4.395 1 94.69 191 ILE B N 1
ATOM 4046 C CA . ILE B 1 191 ? -6.613 -10.266 2.98 1 94.69 191 ILE B CA 1
ATOM 4047 C C . ILE B 1 191 ? -5.199 -9.875 2.547 1 94.69 191 ILE B C 1
ATOM 4049 O O . ILE B 1 191 ? -4.539 -10.633 1.826 1 94.69 191 ILE B O 1
ATOM 4053 N N . PHE B 1 192 ? -4.766 -8.703 3.023 1 91.06 192 PHE B N 1
ATOM 4054 C CA . PHE B 1 192 ? -3.41 -8.273 2.711 1 91.06 192 PHE B CA 1
ATOM 4055 C C . PHE B 1 192 ? -2.387 -9.266 3.242 1 91.06 192 PHE B C 1
ATOM 4057 O O . PHE B 1 192 ? -1.393 -9.555 2.572 1 91.06 192 PHE B O 1
ATOM 4064 N N . SER B 1 193 ? -2.643 -9.82 4.375 1 85.81 193 SER B N 1
ATOM 4065 C CA . SER B 1 193 ? -1.756 -10.82 4.957 1 85.81 193 SER B CA 1
ATOM 4066 C C . SER B 1 193 ? -1.778 -12.117 4.152 1 85.81 193 SER B C 1
ATOM 4068 O O . SER B 1 193 ? -0.754 -12.789 4.02 1 85.81 193 SER B O 1
ATOM 4070 N N . LEU B 1 194 ? -2.916 -12.422 3.652 1 90.88 194 LEU B N 1
ATOM 4071 C CA . LEU B 1 194 ? -3.123 -13.633 2.867 1 90.88 194 LEU B CA 1
ATOM 4072 C C . LEU B 1 194 ? -2.277 -13.609 1.599 1 90.88 194 LEU B C 1
ATOM 4074 O O . LEU B 1 194 ? -1.835 -14.656 1.123 1 90.88 194 LEU B O 1
ATOM 4078 N N . VAL B 1 195 ? -1.962 -12.398 1.103 1 93.06 195 VAL B N 1
ATOM 4079 C CA . VAL B 1 195 ? -1.25 -12.312 -0.168 1 93.06 195 VAL B CA 1
ATOM 4080 C C . VAL B 1 195 ? 0.168 -11.797 0.066 1 93.06 195 VAL B C 1
ATOM 4082 O O . VAL B 1 195 ? 0.859 -11.406 -0.879 1 93.06 195 VAL B O 1
ATOM 4085 N N . ALA B 1 196 ? 0.561 -11.742 1.284 1 83.19 196 ALA B N 1
ATOM 4086 C CA . ALA B 1 196 ? 1.954 -11.422 1.58 1 83.19 196 ALA B CA 1
ATOM 4087 C C . ALA B 1 196 ? 2.887 -12.523 1.099 1 83.19 196 ALA B C 1
ATOM 4089 O O . ALA B 1 196 ? 2.566 -13.711 1.22 1 83.19 196 ALA B O 1
ATOM 4090 N N . PRO B 1 197 ? 3.965 -12.133 0.41 1 77.75 197 PRO B N 1
ATOM 4091 C CA . PRO B 1 197 ? 4.863 -13.164 -0.119 1 77.75 197 PRO B CA 1
ATOM 4092 C C . PRO B 1 197 ? 5.379 -14.109 0.965 1 77.75 197 PRO B C 1
ATOM 4094 O O . PRO B 1 197 ? 5.785 -13.656 2.039 1 77.75 197 PRO B O 1
ATOM 4097 N N . VAL B 1 198 ? 5.09 -15.336 0.808 1 66.38 198 VAL B N 1
ATOM 4098 C CA . VAL B 1 198 ? 5.633 -16.375 1.684 1 66.38 198 VAL B CA 1
ATOM 4099 C C . VAL B 1 198 ? 7.07 -16.688 1.275 1 66.38 198 VAL B C 1
ATOM 4101 O O . VAL B 1 198 ? 7.355 -16.906 0.094 1 66.38 198 VAL B O 1
ATOM 4104 N N . SER B 1 199 ? 7.977 -16.172 1.879 1 59.03 199 SER B N 1
ATOM 4105 C CA . SER B 1 199 ? 9.359 -16.531 1.58 1 59.03 199 SER B CA 1
ATOM 4106 C C . SER B 1 199 ? 9.789 -17.766 2.355 1 59.03 199 SER B C 1
ATOM 4108 O O . SER B 1 199 ? 9.258 -18.047 3.432 1 59.03 199 SER B O 1
ATOM 4110 N N . ASP B 1 200 ? 10.164 -18.766 1.534 1 55.94 200 ASP B N 1
ATOM 4111 C CA . ASP B 1 200 ? 10.844 -19.859 2.223 1 55.94 200 ASP B CA 1
ATOM 4112 C C . ASP B 1 200 ? 11.797 -19.328 3.291 1 55.94 200 ASP B C 1
ATOM 4114 O O . ASP B 1 200 ? 12.508 -18.344 3.062 1 55.94 200 ASP B O 1
ATOM 4118 N N . GLU B 1 201 ? 11.422 -19.719 4.535 1 52.84 201 GLU B N 1
ATOM 4119 C CA . GLU B 1 201 ? 12.219 -19.25 5.672 1 52.84 201 GLU B CA 1
ATOM 4120 C C . GLU B 1 201 ? 13.695 -19.156 5.309 1 52.84 201 GLU B C 1
ATOM 4122 O O . GLU B 1 201 ? 14.375 -18.203 5.695 1 52.84 201 GLU B O 1
ATOM 4127 N N . ASN B 1 202 ? 14.055 -20.156 4.574 1 52.72 202 ASN B N 1
ATOM 4128 C CA . ASN B 1 202 ? 15.469 -20.172 4.211 1 52.72 202 ASN B CA 1
ATOM 4129 C C . ASN B 1 202 ? 15.805 -19.094 3.186 1 52.72 202 ASN B C 1
ATOM 4131 O O . ASN B 1 202 ? 16.797 -18.391 3.326 1 52.72 202 ASN B O 1
ATOM 4135 N N . THR B 1 203 ? 15.031 -19.094 2.17 1 56.5 203 THR B N 1
ATOM 4136 C CA . THR B 1 203 ? 15.25 -18.109 1.119 1 56.5 203 THR B CA 1
ATOM 4137 C C . THR B 1 203 ? 15.086 -16.688 1.666 1 56.5 203 THR B C 1
ATOM 4139 O O . THR B 1 203 ? 15.867 -15.797 1.332 1 56.5 203 THR B O 1
ATOM 4142 N N . ASP B 1 204 ? 14.266 -16.688 2.592 1 65.88 204 ASP B N 1
ATOM 4143 C CA . ASP B 1 204 ? 14.039 -15.391 3.234 1 65.88 204 ASP B CA 1
ATOM 4144 C C . ASP B 1 204 ? 15.227 -14.992 4.105 1 65.88 204 ASP B C 1
ATOM 4146 O O . ASP B 1 204 ? 15.672 -13.844 4.066 1 65.88 204 ASP B O 1
ATOM 4150 N N . ASN B 1 205 ? 15.789 -16.062 4.672 1 76.5 205 ASN B N 1
ATOM 4151 C CA . A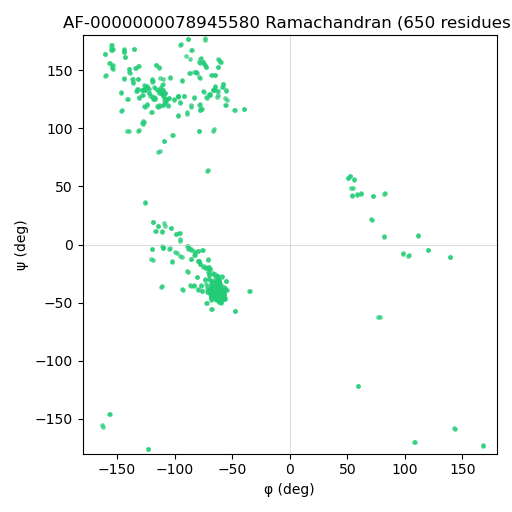SN B 1 205 ? 16.938 -15.781 5.52 1 76.5 205 ASN B CA 1
ATOM 4152 C C . ASN B 1 205 ? 18.156 -15.383 4.691 1 76.5 205 ASN B C 1
ATOM 4154 O O . ASN B 1 205 ? 18.906 -14.477 5.07 1 76.5 205 ASN B O 1
ATOM 4158 N N . ALA B 1 206 ? 18.281 -16.125 3.586 1 79.31 206 ALA B N 1
ATOM 4159 C CA . ALA B 1 206 ? 19.406 -15.812 2.711 1 79.31 206 ALA B CA 1
ATOM 4160 C C . ALA B 1 206 ? 19.266 -14.398 2.143 1 79.31 206 ALA B C 1
ATOM 4162 O O . ALA B 1 206 ? 20.25 -13.656 2.09 1 79.31 206 ALA B O 1
ATOM 4163 N N . LYS B 1 207 ? 18.172 -14.086 1.773 1 83.75 207 LYS B N 1
ATOM 4164 C CA . LYS B 1 207 ? 17.906 -12.766 1.209 1 83.75 207 LYS B CA 1
ATOM 4165 C C . LYS B 1 207 ? 18.094 -11.672 2.254 1 83.75 207 LYS B C 1
ATOM 4167 O O . LYS B 1 207 ? 18.734 -10.648 1.982 1 83.75 207 LYS B O 1
ATOM 4172 N N . ARG B 1 208 ? 17.609 -11.93 3.377 1 85.5 208 ARG B N 1
ATOM 4173 C CA . ARG B 1 208 ? 17.766 -10.992 4.484 1 85.5 208 ARG B CA 1
ATOM 4174 C C . ARG B 1 208 ? 19.25 -10.75 4.789 1 85.5 208 ARG B C 1
ATOM 4176 O O . ARG B 1 208 ? 19.672 -9.602 4.918 1 85.5 208 ARG B O 1
ATOM 4183 N N . MET B 1 209 ? 19.906 -11.844 4.812 1 88.38 209 MET B N 1
ATOM 4184 C CA . MET B 1 209 ? 21.328 -11.742 5.133 1 88.38 209 MET B CA 1
ATOM 4185 C C . MET B 1 209 ? 22.094 -11.023 4.023 1 88.38 209 MET B C 1
ATOM 4187 O O . MET B 1 209 ? 22.984 -10.219 4.293 1 88.38 209 MET B O 1
ATOM 4191 N N . ALA B 1 210 ? 21.703 -11.352 2.9 1 89.06 210 ALA B N 1
ATOM 4192 C CA . ALA B 1 210 ? 22.391 -10.734 1.766 1 89.06 210 ALA B CA 1
ATOM 4193 C C . ALA B 1 210 ? 22.234 -9.219 1.785 1 89.06 210 ALA B C 1
ATOM 4195 O O . ALA B 1 210 ? 23.188 -8.477 1.572 1 89.06 210 ALA B O 1
ATOM 4196 N N . VAL B 1 211 ? 21.062 -8.75 2.051 1 92.56 211 VAL B N 1
ATOM 4197 C CA . VAL B 1 211 ? 20.797 -7.32 2.035 1 92.56 211 VAL B CA 1
ATOM 4198 C C . VAL B 1 211 ? 21.516 -6.645 3.201 1 92.56 211 VAL B C 1
ATOM 4200 O O . VAL B 1 211 ? 22.109 -5.57 3.041 1 92.56 211 VAL B O 1
ATOM 4203 N N . LEU B 1 212 ? 21.453 -7.27 4.328 1 93.25 212 LEU B N 1
ATOM 4204 C CA . LEU B 1 212 ? 22.141 -6.699 5.484 1 93.25 212 LEU B CA 1
ATOM 4205 C C . LEU B 1 212 ? 23.641 -6.668 5.262 1 93.25 212 LEU B C 1
ATOM 4207 O O . LEU B 1 212 ? 24.312 -5.707 5.637 1 93.25 212 LEU B O 1
ATOM 4211 N N . LYS B 1 213 ? 24.141 -7.652 4.648 1 93.69 213 LYS B N 1
ATOM 4212 C CA . LYS B 1 213 ? 25.562 -7.664 4.316 1 93.69 213 LYS B CA 1
ATOM 4213 C C . LYS B 1 213 ? 25.891 -6.594 3.281 1 93.69 213 LYS B C 1
ATOM 4215 O O . LYS B 1 213 ? 26.969 -5.988 3.33 1 93.69 213 LYS B O 1
ATOM 4220 N N . ALA B 1 214 ? 25.016 -6.469 2.371 1 95.38 214 ALA B N 1
ATOM 4221 C CA . ALA B 1 214 ? 25.203 -5.387 1.406 1 95.38 214 ALA B CA 1
ATOM 4222 C C . ALA B 1 214 ? 25.297 -4.035 2.109 1 95.38 214 ALA B C 1
ATOM 4224 O O . ALA B 1 214 ? 26.125 -3.195 1.74 1 95.38 214 ALA B O 1
ATOM 4225 N N . CYS B 1 215 ? 24.453 -3.871 3.023 1 95.06 215 CYS B N 1
ATOM 4226 C CA . CYS B 1 215 ? 24.5 -2.648 3.818 1 95.06 215 CYS B CA 1
ATOM 4227 C C . CYS B 1 215 ? 25.828 -2.527 4.555 1 95.06 215 CYS B C 1
ATOM 4229 O O . CYS B 1 215 ? 26.469 -1.481 4.504 1 95.06 215 CYS B O 1
ATOM 4231 N N . GLN B 1 216 ? 26.172 -3.57 5.168 1 93.62 216 GLN B N 1
ATOM 4232 C CA . GLN B 1 216 ? 27.406 -3.586 5.938 1 93.62 216 GLN B CA 1
ATOM 4233 C C . GLN B 1 216 ? 28.594 -3.189 5.066 1 93.62 216 GLN B C 1
ATOM 4235 O O . GLN B 1 216 ? 29.547 -2.549 5.543 1 93.62 216 GLN B O 1
ATOM 4240 N N . ARG B 1 217 ? 28.531 -3.504 3.836 1 95.06 217 ARG B N 1
ATOM 4241 C CA . ARG B 1 217 ? 29.656 -3.285 2.924 1 95.06 217 ARG B CA 1
ATOM 4242 C C . ARG B 1 217 ? 29.406 -2.064 2.043 1 95.06 217 ARG B C 1
ATOM 4244 O O . ARG B 1 217 ? 30.109 -1.868 1.043 1 95.06 217 ARG B O 1
ATOM 4251 N N . LEU B 1 218 ? 28.5 -1.328 2.402 1 96.25 218 LEU B N 1
ATOM 4252 C CA . LEU B 1 218 ? 28.062 -0.201 1.586 1 96.25 218 LEU B CA 1
ATOM 4253 C C . LEU B 1 218 ? 29.125 0.892 1.555 1 96.25 218 LEU B C 1
ATOM 4255 O O . LEU B 1 218 ? 29.688 1.242 2.592 1 96.25 218 LEU B O 1
ATOM 4259 N N . GLU B 1 219 ? 29.453 1.323 0.388 1 96.44 219 GLU B N 1
ATOM 4260 C CA . GLU B 1 219 ? 30.219 2.539 0.154 1 96.44 219 GLU B CA 1
ATOM 4261 C C . GLU B 1 219 ? 29.359 3.633 -0.462 1 96.44 219 GLU B C 1
ATOM 4263 O O . GLU B 1 219 ? 28.656 3.396 -1.451 1 96.44 219 GLU B O 1
ATOM 4268 N N . ILE B 1 220 ? 29.453 4.754 0.161 1 95.81 220 ILE B N 1
ATOM 4269 C CA . ILE B 1 220 ? 28.672 5.879 -0.335 1 95.81 220 ILE B CA 1
ATOM 4270 C C . ILE B 1 220 ? 29.578 6.863 -1.069 1 95.81 220 ILE B C 1
ATOM 4272 O O . ILE B 1 220 ? 30.578 7.332 -0.514 1 95.81 220 ILE B O 1
ATOM 4276 N N . ARG B 1 221 ? 29.188 7.133 -2.264 1 94.56 221 ARG B N 1
ATOM 4277 C CA . ARG B 1 221 ? 29.891 8.141 -3.049 1 94.56 221 ARG B CA 1
ATOM 4278 C C . ARG B 1 221 ? 28.969 9.305 -3.404 1 94.56 221 ARG B C 1
ATOM 4280 O O . ARG B 1 221 ? 27.906 9.094 -3.99 1 94.56 221 ARG B O 1
ATOM 4287 N N . LYS B 1 222 ? 29.453 10.461 -3.025 1 93.06 222 LYS B N 1
ATOM 4288 C CA . LYS B 1 222 ? 28.703 11.664 -3.381 1 93.06 222 LYS B CA 1
ATOM 4289 C C . LYS B 1 222 ? 29.312 12.352 -4.598 1 93.06 222 LYS B C 1
ATOM 4291 O O . LYS B 1 222 ? 30.516 12.594 -4.641 1 93.06 222 LYS B O 1
ATOM 4296 N N . PHE B 1 223 ? 28.5 12.547 -5.57 1 93.81 223 PHE B N 1
ATOM 4297 C CA . PHE B 1 223 ? 28.891 13.305 -6.75 1 93.81 223 PHE B CA 1
ATOM 4298 C C . PHE B 1 223 ? 27.891 14.422 -7.043 1 93.81 223 PHE B C 1
ATOM 4300 O O . PHE B 1 223 ? 26.781 14.156 -7.508 1 93.81 223 PHE B O 1
ATOM 4307 N N . ARG B 1 224 ? 28.297 15.664 -6.699 1 90.31 224 ARG B N 1
ATOM 4308 C CA . ARG B 1 224 ? 27.375 16.781 -6.754 1 90.31 224 ARG B CA 1
ATOM 4309 C C . ARG B 1 224 ? 26.172 16.547 -5.848 1 90.31 224 ARG B C 1
ATOM 4311 O O . ARG B 1 224 ? 26.328 16.234 -4.664 1 90.31 224 ARG B O 1
ATOM 4318 N N . ARG B 1 225 ? 25.047 16.562 -6.34 1 88 225 ARG B N 1
ATOM 4319 C CA . ARG B 1 225 ? 23.875 16.375 -5.496 1 88 225 ARG B CA 1
ATOM 4320 C C . ARG B 1 225 ? 23.422 14.922 -5.488 1 88 225 ARG B C 1
ATOM 4322 O O . ARG B 1 225 ? 22.438 14.578 -4.84 1 88 225 ARG B O 1
ATOM 4329 N N . TYR B 1 226 ? 24.141 14.094 -6.113 1 92.19 226 TYR B N 1
ATOM 4330 C CA . TYR B 1 226 ? 23.688 12.719 -6.285 1 92.19 226 TYR B CA 1
ATOM 4331 C C . TYR B 1 226 ? 24.438 11.773 -5.344 1 92.19 226 TYR B C 1
ATOM 4333 O O . TYR B 1 226 ? 25.625 11.953 -5.102 1 92.19 226 TYR B O 1
ATOM 4341 N N . ILE B 1 227 ? 23.734 10.836 -4.887 1 94.38 227 ILE B N 1
ATOM 4342 C CA . ILE B 1 227 ? 24.281 9.812 -4.008 1 94.38 227 ILE B CA 1
ATOM 4343 C C . ILE B 1 227 ? 24.391 8.484 -4.762 1 94.38 227 ILE B C 1
ATOM 4345 O O . ILE B 1 227 ? 23.375 7.957 -5.242 1 94.38 227 ILE B O 1
ATOM 4349 N N . ILE B 1 228 ? 25.578 7.949 -4.836 1 96.44 228 ILE B N 1
ATOM 4350 C CA . ILE B 1 228 ? 25.828 6.664 -5.477 1 96.44 228 ILE B CA 1
ATOM 4351 C C . ILE B 1 228 ? 26.188 5.621 -4.418 1 96.44 228 ILE B C 1
ATOM 4353 O O . ILE B 1 228 ? 27.141 5.801 -3.66 1 96.44 228 ILE B O 1
ATOM 4357 N N . ALA B 1 229 ? 25.391 4.582 -4.355 1 97.06 229 ALA B N 1
ATOM 4358 C CA . ALA B 1 229 ? 25.641 3.482 -3.426 1 97.06 229 ALA B CA 1
ATOM 4359 C C . ALA B 1 229 ? 26.359 2.334 -4.121 1 97.06 229 ALA B C 1
ATOM 4361 O O . ALA B 1 229 ? 25.938 1.873 -5.184 1 97.06 229 ALA B O 1
ATOM 4362 N N . ILE B 1 230 ? 27.453 1.911 -3.549 1 97.81 230 ILE B N 1
ATOM 4363 C CA . ILE B 1 230 ? 28.234 0.804 -4.086 1 97.81 230 ILE B CA 1
ATOM 4364 C C . ILE B 1 230 ? 28.406 -0.281 -3.023 1 97.81 230 ILE B C 1
ATOM 4366 O O . ILE B 1 230 ? 28.641 0.02 -1.854 1 97.81 230 ILE B O 1
ATOM 4370 N N . SER B 1 231 ? 28.25 -1.509 -3.4 1 97.38 231 SER B N 1
ATOM 4371 C CA . SER B 1 231 ? 28.438 -2.6 -2.451 1 97.38 231 SER B CA 1
ATOM 4372 C C . SER B 1 231 ? 28.797 -3.896 -3.164 1 97.38 231 SER B C 1
ATOM 4374 O O . SER B 1 231 ? 28.938 -3.92 -4.391 1 97.38 231 SER B O 1
ATOM 4376 N N . LYS B 1 232 ? 29.156 -4.93 -2.371 1 96.06 232 LYS B N 1
ATOM 4377 C CA . LYS B 1 232 ? 29.469 -6.277 -2.844 1 96.06 232 LYS B CA 1
ATOM 4378 C C . LYS B 1 232 ? 28.75 -7.332 -2.012 1 96.06 232 LYS B C 1
ATOM 4380 O O . LYS B 1 232 ? 28.656 -7.215 -0.787 1 96.06 232 LYS B O 1
ATOM 4385 N N . VAL B 1 233 ? 28.188 -8.227 -2.699 1 94.06 233 VAL B N 1
ATOM 4386 C CA . VAL B 1 233 ? 27.5 -9.32 -2.01 1 94.06 233 VAL B CA 1
ATOM 4387 C C . VAL B 1 233 ? 27.688 -10.617 -2.795 1 94.06 233 VAL B C 1
ATOM 4389 O O . VAL B 1 233 ? 28.125 -10.594 -3.949 1 94.06 233 VAL B O 1
ATOM 4392 N N . SER B 1 234 ? 27.328 -11.758 -2.123 1 90.25 234 SER B N 1
ATOM 4393 C CA . SER B 1 234 ? 27.5 -13.055 -2.775 1 90.25 234 SER B CA 1
ATOM 4394 C C . SER B 1 234 ? 26.266 -13.422 -3.584 1 90.25 234 SER B C 1
ATOM 4396 O O . SER B 1 234 ? 26.328 -14.258 -4.488 1 90.25 234 SER B O 1
ATOM 4398 N N . ALA B 1 235 ? 25.203 -12.844 -3.203 1 85.75 235 ALA B N 1
ATOM 4399 C CA . ALA B 1 235 ? 23.953 -13.156 -3.881 1 85.75 235 ALA B CA 1
ATOM 4400 C C . ALA B 1 235 ? 22.953 -12.016 -3.723 1 85.75 235 ALA B C 1
ATOM 4402 O O . ALA B 1 235 ? 23.125 -11.133 -2.881 1 85.75 235 ALA B O 1
ATOM 4403 N N . TYR B 1 236 ? 22 -11.922 -4.641 1 89.19 236 TYR B N 1
ATOM 4404 C CA . TYR B 1 236 ? 20.875 -11 -4.59 1 89.19 236 TYR B CA 1
ATOM 4405 C C . TYR B 1 236 ? 21.328 -9.57 -4.859 1 89.19 236 TYR B C 1
ATOM 4407 O O . TYR B 1 236 ? 20.891 -8.641 -4.176 1 89.19 236 TYR B O 1
ATOM 4415 N N . GLU B 1 237 ? 22.219 -9.438 -5.832 1 90.38 237 GLU B N 1
ATOM 4416 C CA . GLU B 1 237 ? 22.766 -8.141 -6.184 1 90.38 237 GLU B CA 1
ATOM 4417 C C . GLU B 1 237 ? 21.672 -7.176 -6.645 1 90.38 237 GLU B C 1
ATOM 4419 O O . GLU B 1 237 ? 21.656 -6.012 -6.234 1 90.38 237 GLU B O 1
ATOM 4424 N N . SER B 1 238 ? 20.766 -7.688 -7.438 1 88.12 238 SER B N 1
ATOM 4425 C CA . SER B 1 238 ? 19.719 -6.84 -7.992 1 88.12 238 SER B CA 1
ATOM 4426 C C . SER B 1 238 ? 18.781 -6.34 -6.898 1 88.12 238 SER B C 1
ATOM 4428 O O . SER B 1 238 ? 18.344 -5.188 -6.93 1 88.12 238 SER B O 1
ATOM 4430 N N . TYR B 1 239 ? 18.547 -7.188 -6.012 1 88.44 239 TYR B N 1
ATOM 4431 C CA . TYR B 1 239 ? 17.672 -6.82 -4.906 1 88.44 239 TYR B CA 1
ATOM 4432 C C . TYR B 1 239 ? 18.328 -5.773 -4.012 1 88.44 239 TYR B C 1
ATOM 4434 O O . TYR B 1 239 ? 17.672 -4.816 -3.584 1 88.44 239 TYR B O 1
ATOM 4442 N N . ALA B 1 240 ? 19.609 -5.965 -3.732 1 93.25 240 ALA B N 1
ATOM 4443 C CA . ALA B 1 240 ? 20.359 -4.992 -2.936 1 93.25 240 ALA B CA 1
ATOM 4444 C C . ALA B 1 240 ? 20.312 -3.609 -3.584 1 93.25 240 ALA B C 1
ATOM 4446 O O . ALA B 1 240 ? 20.141 -2.6 -2.896 1 93.25 240 ALA B O 1
ATOM 4447 N N . CYS B 1 241 ? 20.406 -3.598 -4.926 1 93.62 241 CYS B N 1
ATOM 4448 C CA . CYS B 1 241 ? 20.328 -2.322 -5.629 1 93.62 241 CYS B CA 1
ATOM 4449 C C . CYS B 1 241 ? 18.984 -1.643 -5.383 1 93.62 241 CYS B C 1
ATOM 4451 O O . CYS B 1 241 ? 18.938 -0.443 -5.105 1 93.62 241 CYS B O 1
ATOM 4453 N N . LYS B 1 242 ? 17.984 -2.41 -5.512 1 88.31 242 LYS B N 1
ATOM 4454 C CA . LYS B 1 242 ? 16.641 -1.876 -5.297 1 88.31 242 LYS B CA 1
ATOM 4455 C C . LYS B 1 242 ? 16.5 -1.286 -3.896 1 88.31 242 LYS B C 1
ATOM 4457 O O . LYS B 1 242 ? 15.93 -0.208 -3.725 1 88.31 242 LYS B O 1
ATOM 4462 N N . VAL B 1 243 ? 17.016 -2.014 -2.951 1 90.31 243 VAL B N 1
ATOM 4463 C CA . VAL B 1 243 ? 16.969 -1.582 -1.559 1 90.31 243 VAL B CA 1
ATOM 4464 C C . VAL B 1 243 ? 17.688 -0.243 -1.403 1 90.31 243 VAL B C 1
ATOM 4466 O O . VAL B 1 243 ? 17.156 0.684 -0.785 1 90.31 243 VAL B O 1
ATOM 4469 N N . PHE B 1 244 ? 18.812 -0.122 -1.965 1 94.06 244 PHE B N 1
ATOM 4470 C CA . PHE B 1 244 ? 19.594 1.102 -1.813 1 94.06 244 PHE B CA 1
ATOM 4471 C C . PHE B 1 244 ? 18.875 2.287 -2.434 1 94.06 244 PHE B C 1
ATOM 4473 O O . PHE B 1 244 ? 18.906 3.395 -1.894 1 94.06 244 PHE B O 1
ATOM 4480 N N . LEU B 1 245 ? 18.25 2.088 -3.564 1 89.94 245 LEU B N 1
ATOM 4481 C CA . LEU B 1 245 ? 17.453 3.164 -4.156 1 89.94 245 L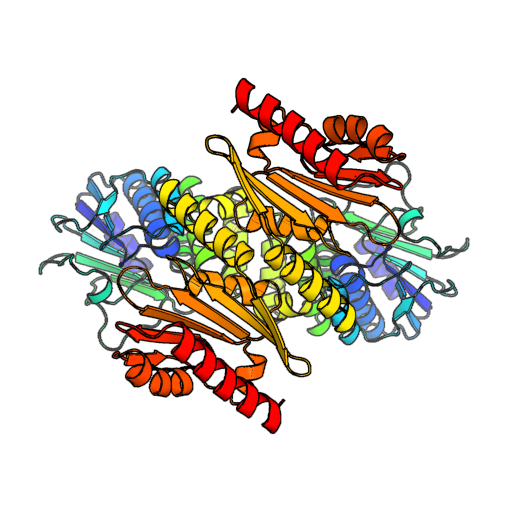EU B CA 1
ATOM 4482 C C . LEU B 1 245 ? 16.312 3.576 -3.229 1 89.94 245 LEU B C 1
ATOM 4484 O O . LEU B 1 245 ? 16.047 4.766 -3.049 1 89.94 245 LEU B O 1
ATOM 4488 N N . GLN B 1 246 ? 15.734 2.602 -2.688 1 84.75 246 GLN B N 1
ATOM 4489 C CA . GLN B 1 246 ? 14.617 2.855 -1.779 1 84.75 246 GLN B CA 1
ATOM 4490 C C . GLN B 1 246 ? 15.078 3.639 -0.552 1 84.75 246 GLN B C 1
ATOM 4492 O O . GLN B 1 246 ? 14.336 4.465 -0.02 1 84.75 246 GLN B O 1
ATOM 4497 N N . LEU B 1 247 ? 16.281 3.348 -0.125 1 88.56 247 LEU B N 1
ATOM 4498 C CA . LEU B 1 247 ? 16.797 3.984 1.079 1 88.56 247 LEU B CA 1
ATOM 4499 C C . LEU B 1 247 ? 17.266 5.406 0.785 1 88.56 247 LEU B C 1
ATOM 4501 O O . LEU B 1 247 ? 17.469 6.199 1.707 1 88.56 247 LEU B O 1
ATOM 4505 N N . GLY B 1 248 ? 17.453 5.676 -0.521 1 87.88 248 GLY B N 1
ATOM 4506 C CA . GLY B 1 248 ? 17.719 7.082 -0.779 1 87.88 248 GLY B CA 1
ATOM 4507 C C . GLY B 1 248 ? 18.797 7.297 -1.825 1 87.88 248 GLY B C 1
ATOM 4508 O O . GLY B 1 248 ? 19.062 8.43 -2.229 1 87.88 248 GLY B O 1
ATOM 4509 N N . ALA B 1 249 ? 19.5 6.262 -2.215 1 93.38 249 ALA B N 1
ATOM 4510 C CA . ALA B 1 249 ? 20.516 6.414 -3.256 1 93.38 249 ALA B CA 1
ATOM 4511 C C . ALA B 1 249 ? 19.875 6.793 -4.59 1 93.38 249 ALA B C 1
ATOM 4513 O O . ALA B 1 249 ? 18.734 6.402 -4.875 1 93.38 249 ALA B O 1
ATOM 4514 N N . ASP B 1 250 ? 20.609 7.586 -5.316 1 93 250 ASP B N 1
ATOM 4515 C CA . ASP B 1 250 ? 20.156 7.93 -6.66 1 93 250 ASP B CA 1
ATOM 4516 C C . ASP B 1 250 ? 20.531 6.844 -7.664 1 93 250 ASP B C 1
ATOM 4518 O O . ASP B 1 250 ? 19.828 6.629 -8.648 1 93 250 ASP B O 1
ATOM 4522 N N . ILE B 1 251 ? 21.672 6.266 -7.449 1 96 251 ILE B N 1
ATOM 4523 C CA . ILE B 1 251 ? 22.203 5.16 -8.25 1 96 251 ILE B CA 1
ATOM 4524 C C . ILE B 1 251 ? 22.797 4.102 -7.324 1 96 251 ILE B C 1
ATOM 4526 O O . ILE B 1 251 ? 23.438 4.426 -6.32 1 96 251 ILE B O 1
ATOM 4530 N N . ALA B 1 252 ? 22.578 2.879 -7.637 1 97.5 252 ALA B N 1
ATOM 4531 C CA . ALA B 1 252 ? 23.141 1.769 -6.875 1 97.5 252 ALA B CA 1
ATOM 4532 C C . ALA B 1 252 ? 23.875 0.795 -7.789 1 97.5 252 ALA B C 1
ATOM 4534 O O . ALA B 1 252 ? 23.406 0.49 -8.891 1 97.5 252 ALA B O 1
ATOM 4535 N N . ILE B 1 253 ? 25.094 0.398 -7.406 1 97.69 253 ILE B N 1
ATOM 4536 C CA . ILE B 1 253 ? 25.922 -0.591 -8.094 1 97.69 253 ILE B CA 1
ATOM 4537 C C . ILE B 1 253 ? 26.344 -1.683 -7.109 1 97.69 253 ILE B C 1
ATOM 4539 O O . ILE B 1 253 ? 27.031 -1.41 -6.129 1 97.69 253 ILE B O 1
ATOM 4543 N N . VAL B 1 254 ? 25.938 -2.908 -7.387 1 97.44 254 VAL B N 1
ATOM 4544 C CA . VAL B 1 254 ? 26.281 -4.004 -6.484 1 97.44 254 VAL B CA 1
ATOM 4545 C C . VAL B 1 254 ? 26.938 -5.137 -7.273 1 97.44 254 VAL B C 1
ATOM 4547 O O . VAL B 1 254 ? 26.391 -5.582 -8.289 1 97.44 254 VAL B O 1
ATOM 4550 N N . GLY B 1 255 ? 28.062 -5.586 -6.82 1 96.25 255 GLY B N 1
ATOM 4551 C CA . GLY B 1 255 ? 28.797 -6.645 -7.488 1 96.25 255 GLY B CA 1
ATOM 4552 C C . GLY B 1 255 ? 28.922 -7.906 -6.652 1 96.25 255 GLY B C 1
ATOM 4553 O O . GLY B 1 255 ? 28.797 -7.859 -5.43 1 96.25 255 GLY B O 1
ATOM 4554 N N . SER B 1 256 ? 29.078 -8.992 -7.34 1 94.81 256 SER B N 1
ATOM 4555 C CA . SER B 1 256 ? 29.344 -10.289 -6.727 1 94.81 256 SER B CA 1
ATOM 4556 C C . SER B 1 256 ? 30.516 -11 -7.414 1 94.81 256 SER B C 1
ATOM 4558 O O . SER B 1 256 ? 30.672 -10.906 -8.633 1 94.81 256 SER B O 1
ATOM 4560 N N . GLU B 1 257 ? 31.297 -11.656 -6.613 1 92.75 257 GLU B N 1
ATOM 4561 C CA . GLU B 1 257 ? 32.406 -12.445 -7.168 1 92.75 257 GLU B CA 1
ATOM 4562 C C . GLU B 1 257 ? 32.219 -13.93 -6.875 1 92.75 257 GLU B C 1
ATOM 4564 O O . GLU B 1 257 ? 33.125 -14.727 -7.066 1 92.75 257 GLU B O 1
ATOM 4569 N N . LYS B 1 258 ? 31.062 -14.234 -6.438 1 85.38 258 LYS B N 1
ATOM 4570 C CA . LYS B 1 258 ? 30.766 -15.641 -6.191 1 85.38 258 LYS B CA 1
ATOM 4571 C C . LYS B 1 258 ? 30.469 -16.375 -7.492 1 85.38 258 LYS B C 1
ATOM 4573 O O . LYS B 1 258 ? 29.469 -16.078 -8.164 1 85.38 258 LYS B O 1
ATOM 4578 N N . LYS B 1 259 ? 31.25 -17.375 -7.953 1 84.94 259 LYS B N 1
ATOM 4579 C CA . LYS B 1 259 ? 31.094 -18.156 -9.172 1 84.94 259 LYS B CA 1
ATOM 4580 C C . LYS B 1 259 ? 31.172 -17.281 -10.414 1 84.94 259 LYS B C 1
ATOM 4582 O O . LYS B 1 259 ? 30.312 -17.344 -11.289 1 84.94 259 LYS B O 1
ATOM 4587 N N . GLY B 1 260 ? 32.188 -16.391 -10.336 1 91.62 260 GLY B N 1
ATOM 4588 C CA . GLY B 1 260 ? 32.344 -15.406 -11.383 1 91.62 260 GLY B CA 1
ATOM 4589 C C . GLY B 1 260 ? 31.984 -14 -10.945 1 91.62 260 GLY B C 1
ATOM 4590 O O . GLY B 1 260 ? 31.875 -13.727 -9.75 1 91.62 260 GLY B O 1
ATOM 4591 N N . VAL B 1 261 ? 31.922 -13.156 -11.969 1 93.81 261 VAL B N 1
ATOM 4592 C CA . VAL B 1 261 ? 31.609 -11.758 -11.656 1 93.81 261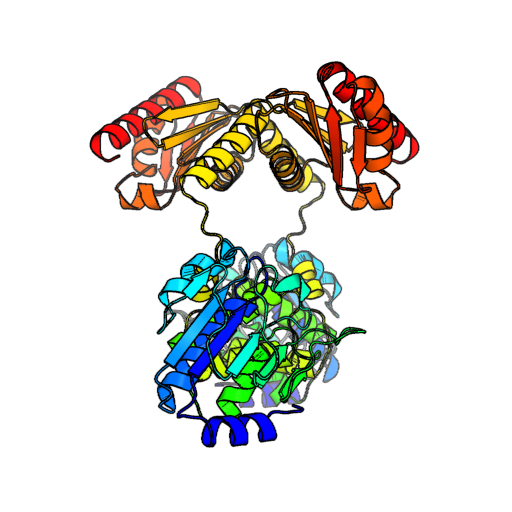 VAL B CA 1
ATOM 4593 C C . VAL B 1 261 ? 30.203 -11.422 -12.133 1 93.81 261 VAL B C 1
ATOM 4595 O O . VAL B 1 261 ? 29.844 -11.695 -13.281 1 93.81 261 VAL B O 1
ATOM 4598 N N . ARG B 1 262 ? 29.453 -10.977 -11.25 1 94.44 262 ARG B N 1
ATOM 4599 C CA . ARG B 1 262 ? 28.125 -10.453 -11.555 1 94.44 262 ARG B CA 1
ATOM 4600 C C . ARG B 1 262 ? 27.953 -9.039 -11.016 1 94.44 262 ARG B C 1
ATOM 4602 O O . ARG B 1 262 ? 28.359 -8.75 -9.883 1 94.44 262 ARG B O 1
ATOM 4609 N N . ILE B 1 263 ? 27.422 -8.172 -11.891 1 96.31 263 ILE B N 1
ATOM 4610 C CA . ILE B 1 263 ? 27.219 -6.789 -11.477 1 96.31 263 ILE B CA 1
ATOM 4611 C C . ILE B 1 263 ? 25.781 -6.371 -11.766 1 96.31 263 ILE B C 1
ATOM 4613 O O . ILE B 1 263 ? 25.234 -6.695 -12.828 1 96.31 263 ILE B O 1
ATOM 4617 N N . SER B 1 264 ? 25.141 -5.758 -10.836 1 95.44 264 SER B N 1
ATOM 4618 C CA . SER B 1 264 ? 23.828 -5.148 -11.016 1 95.44 264 SER B CA 1
ATOM 4619 C C . SER B 1 264 ? 23.875 -3.648 -10.734 1 95.44 264 SER B C 1
ATOM 4621 O O . SER B 1 264 ? 24.578 -3.199 -9.828 1 95.44 264 SER B O 1
ATOM 4623 N N . ALA B 1 265 ? 23.172 -2.879 -11.531 1 95.75 265 ALA B N 1
ATOM 4624 C CA . ALA B 1 265 ? 23.062 -1.438 -11.32 1 95.75 265 ALA B CA 1
ATOM 4625 C C . ALA B 1 265 ? 21.625 -0.96 -11.516 1 95.75 265 ALA B C 1
ATOM 4627 O O . ALA B 1 265 ? 20.906 -1.486 -12.359 1 95.75 265 ALA B O 1
ATOM 4628 N N . ARG B 1 266 ? 21.25 -0.042 -10.719 1 93.25 266 ARG B N 1
ATOM 4629 C CA . ARG B 1 266 ? 19.922 0.578 -10.828 1 93.25 266 ARG B CA 1
ATOM 4630 C C . ARG B 1 266 ? 20.016 2.082 -10.586 1 93.25 266 ARG B C 1
ATOM 4632 O O . ARG B 1 266 ? 20.875 2.551 -9.844 1 93.25 266 ARG B O 1
ATOM 4639 N N . ALA B 1 267 ? 19.125 2.799 -11.266 1 93.69 267 ALA B N 1
ATOM 4640 C CA . ALA B 1 267 ? 19.094 4.25 -11.133 1 93.69 267 ALA B CA 1
ATOM 4641 C C . ALA B 1 267 ? 17.656 4.754 -10.961 1 93.69 267 ALA B C 1
ATOM 4643 O O . ALA B 1 267 ? 16.719 4.121 -11.43 1 93.69 267 ALA B O 1
ATOM 4644 N N . LYS B 1 268 ? 17.5 5.855 -10.305 1 88.44 268 LYS B N 1
ATOM 4645 C CA . LYS B 1 268 ? 16.203 6.496 -10.156 1 88.44 268 LYS B CA 1
ATOM 4646 C C . LYS B 1 268 ? 15.641 6.918 -11.516 1 88.44 268 LYS B C 1
ATOM 4648 O O . LYS B 1 268 ? 16.406 7.305 -12.414 1 88.44 268 LYS B O 1
ATOM 4653 N N . GLU B 1 269 ? 14.367 6.965 -11.555 1 80.5 269 GLU B N 1
ATOM 4654 C CA . GLU B 1 269 ? 13.672 7.297 -12.797 1 80.5 269 GLU B CA 1
ATOM 4655 C C . GLU B 1 269 ? 14.023 8.703 -13.266 1 80.5 269 GLU B C 1
ATOM 4657 O O . GLU B 1 269 ? 14.102 8.969 -14.469 1 80.5 269 GLU B O 1
ATOM 4662 N N . SER B 1 270 ? 14.203 9.586 -12.367 1 81.06 270 SER B N 1
ATOM 4663 C CA . SER B 1 270 ? 14.531 10.969 -12.711 1 81.06 270 SER B CA 1
ATOM 4664 C C . SER B 1 270 ? 15.828 11.055 -13.508 1 81.06 270 SER B C 1
ATOM 4666 O O . SER B 1 270 ? 15.961 11.891 -14.398 1 81.06 270 SER B O 1
ATOM 4668 N N . LEU B 1 271 ? 16.766 10.211 -13.211 1 89.62 271 LEU B N 1
ATOM 4669 C CA . LEU B 1 271 ? 18.031 10.203 -13.922 1 89.62 271 LEU B CA 1
ATOM 4670 C C . LEU B 1 271 ? 17.891 9.539 -15.289 1 89.62 271 LEU B C 1
ATOM 4672 O O . LEU B 1 271 ? 18.5 9.977 -16.266 1 89.62 271 LEU B O 1
ATOM 4676 N N . VAL B 1 272 ? 17.078 8.586 -15.32 1 85.5 272 VAL B N 1
ATOM 4677 C CA . VAL B 1 272 ? 16.797 7.918 -16.594 1 85.5 272 VAL B CA 1
ATOM 4678 C C . VAL B 1 272 ? 16.141 8.906 -17.547 1 85.5 272 VAL B C 1
ATOM 4680 O O . VAL B 1 272 ? 16.484 8.953 -18.734 1 85.5 272 VAL B O 1
ATOM 4683 N N . LYS B 1 273 ? 15.258 9.68 -17.016 1 81.56 273 LYS B N 1
ATOM 4684 C CA . LYS B 1 273 ? 14.562 10.688 -17.828 1 81.56 273 LYS B CA 1
ATOM 4685 C C . LYS B 1 273 ? 15.531 11.75 -18.328 1 81.56 273 LYS B C 1
ATOM 4687 O O . LYS B 1 273 ? 15.312 12.336 -19.391 1 81.56 273 LYS B O 1
ATOM 4692 N N . LYS B 1 274 ? 16.609 11.938 -17.609 1 90.06 274 LYS B N 1
ATOM 4693 C CA . LYS B 1 274 ? 17.625 12.914 -18 1 90.06 274 LYS B CA 1
ATOM 4694 C C . LYS B 1 274 ? 18.594 12.32 -19.031 1 90.06 274 LYS B C 1
ATOM 4696 O O . LYS B 1 274 ? 19.484 13.016 -19.516 1 90.06 274 LYS B O 1
ATOM 4701 N N . GLY B 1 275 ? 18.453 10.945 -19.234 1 89.75 275 GLY B N 1
ATOM 4702 C CA . GLY B 1 275 ? 19.234 10.375 -20.312 1 89.75 275 GLY B CA 1
ATOM 4703 C C . GLY B 1 275 ? 20.203 9.312 -19.859 1 89.75 275 GLY B C 1
ATOM 4704 O O . GLY B 1 275 ? 20.906 8.711 -20.688 1 89.75 275 GLY B O 1
ATOM 4705 N N . LEU B 1 276 ? 20.297 9.094 -18.641 1 93 276 LEU B N 1
ATOM 4706 C CA . LEU B 1 276 ? 21.188 8.031 -18.172 1 93 276 LEU B CA 1
ATOM 4707 C C . LEU B 1 276 ? 20.719 6.672 -18.688 1 93 276 LEU B C 1
ATOM 4709 O O . LEU B 1 276 ? 19.531 6.34 -18.609 1 93 276 LEU B O 1
ATOM 4713 N N . HIS B 1 277 ? 21.578 5.938 -19.203 1 93.38 277 HIS B N 1
ATOM 4714 C CA . HIS B 1 277 ? 21.266 4.602 -19.688 1 93.38 277 HIS B CA 1
ATOM 4715 C C . HIS B 1 277 ? 22.25 3.568 -19.172 1 93.38 277 HIS B C 1
ATOM 4717 O O . HIS B 1 277 ? 23.281 3.316 -19.812 1 93.38 277 HIS B O 1
ATOM 4723 N N . LEU B 1 278 ? 21.922 2.877 -18.172 1 94.62 278 LEU B N 1
ATOM 4724 C CA . LEU B 1 278 ? 22.812 1.933 -17.5 1 94.62 278 LEU B CA 1
ATOM 4725 C C . LEU B 1 278 ? 23.125 0.741 -18.391 1 94.62 278 LEU B C 1
ATOM 4727 O O . LEU B 1 278 ? 24.203 0.167 -18.328 1 94.62 278 LEU B O 1
ATOM 4731 N N . GLY B 1 279 ? 22.172 0.349 -19.234 1 91.69 279 GLY B N 1
ATOM 4732 C CA . GLY B 1 279 ? 22.406 -0.734 -20.172 1 91.69 279 GLY B CA 1
ATOM 4733 C C . GLY B 1 279 ? 23.609 -0.486 -21.078 1 91.69 279 GLY B C 1
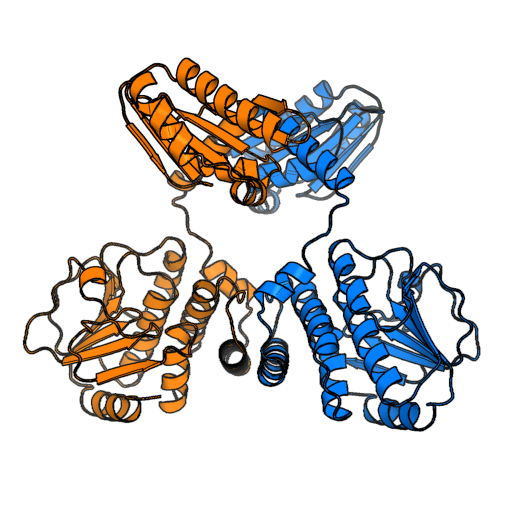ATOM 4734 O O . GLY B 1 279 ? 24.422 -1.378 -21.297 1 91.69 279 GLY B O 1
ATOM 4735 N N . LYS B 1 280 ? 23.656 0.673 -21.609 1 93.62 280 LYS B N 1
ATOM 4736 C CA . LYS B 1 280 ? 24.766 1.05 -22.469 1 93.62 280 LYS B CA 1
ATOM 4737 C C . LYS B 1 280 ? 26.094 1.018 -21.703 1 93.62 280 LYS B C 1
ATOM 4739 O O . LYS B 1 280 ? 27.125 0.602 -22.25 1 93.62 280 LYS B O 1
ATOM 4744 N N . ILE B 1 281 ? 26.062 1.461 -20.547 1 96.38 281 ILE B N 1
ATOM 4745 C CA . ILE B 1 281 ? 27.25 1.452 -19.719 1 96.38 281 ILE B CA 1
ATOM 4746 C C . ILE B 1 281 ? 27.703 0.013 -19.469 1 96.38 281 ILE B C 1
ATOM 4748 O O . ILE B 1 281 ? 28.891 -0.3 -19.547 1 96.38 281 ILE B O 1
ATOM 4752 N N . MET B 1 282 ? 26.703 -0.896 -19.234 1 94.12 282 MET B N 1
ATOM 4753 C CA . MET B 1 282 ? 27.031 -2.285 -18.938 1 94.12 282 MET B CA 1
ATOM 4754 C C . MET B 1 282 ? 27.578 -2.996 -20.172 1 94.12 282 MET B C 1
ATOM 4756 O O . MET B 1 282 ? 28.391 -3.922 -20.047 1 94.12 282 MET B O 1
ATOM 4760 N N . GLU B 1 283 ? 27.141 -2.553 -21.281 1 94.5 283 GLU B N 1
ATOM 4761 C CA . GLU B 1 283 ? 27.719 -3.105 -22.516 1 94.5 283 GLU B CA 1
ATOM 4762 C C . GLU B 1 283 ? 29.219 -2.863 -22.578 1 94.5 283 GLU B C 1
ATOM 4764 O O . GLU B 1 283 ? 29.969 -3.719 -23.047 1 94.5 283 GLU B O 1
ATOM 4769 N N . LYS B 1 284 ? 29.625 -1.664 -22.109 1 95.81 284 LYS B N 1
ATOM 4770 C CA . LYS B 1 284 ? 31.047 -1.335 -22.078 1 95.81 284 LYS B CA 1
ATOM 4771 C C . LYS B 1 284 ? 31.781 -2.156 -21.031 1 95.81 284 LYS B C 1
ATOM 4773 O O . LYS B 1 284 ? 32.969 -2.406 -21.156 1 95.81 284 LYS B O 1
ATOM 4778 N N . VAL B 1 285 ? 31.125 -2.627 -20.047 1 95.62 285 VAL B N 1
ATOM 4779 C CA . VAL B 1 285 ? 31.688 -3.361 -18.922 1 95.62 285 VAL B CA 1
ATOM 4780 C C . VAL B 1 285 ? 31.922 -4.816 -19.312 1 95.62 285 VAL B C 1
ATOM 4782 O O . VAL B 1 285 ? 32.844 -5.461 -18.828 1 95.62 285 VAL B O 1
ATOM 4785 N N . GLY B 1 286 ? 31.141 -5.312 -20.234 1 92.31 286 GLY B N 1
ATOM 4786 C CA . GLY B 1 286 ? 31.203 -6.699 -20.672 1 92.31 286 GLY B CA 1
ATOM 4787 C C . GLY B 1 286 ? 32.625 -7.172 -20.969 1 92.31 286 GLY B C 1
ATOM 4788 O O . GLY B 1 286 ? 33.125 -8.094 -20.312 1 92.31 286 GLY B O 1
ATOM 4789 N N . PRO B 1 287 ? 33.25 -6.492 -21.844 1 94.31 287 PRO B N 1
ATOM 4790 C CA . PRO B 1 287 ? 34.594 -6.906 -22.203 1 94.31 287 PRO B CA 1
ATOM 4791 C C . PRO B 1 287 ? 35.562 -6.816 -21.031 1 94.31 287 PRO B C 1
ATOM 4793 O O . PRO B 1 287 ? 36.5 -7.629 -20.922 1 94.31 287 PRO B O 1
ATOM 4796 N N . VAL B 1 288 ? 35.375 -5.914 -20.172 1 96 288 VAL B N 1
ATOM 4797 C CA . VAL B 1 288 ? 36.281 -5.688 -19.031 1 96 288 VAL B CA 1
ATOM 4798 C C . VAL B 1 288 ? 36.219 -6.891 -18.094 1 96 288 VAL B C 1
ATOM 4800 O O . VAL B 1 288 ? 37.25 -7.273 -17.516 1 96 288 VAL B O 1
ATOM 4803 N N . ILE B 1 289 ? 35.062 -7.594 -18.016 1 95.62 289 ILE B N 1
ATOM 4804 C CA . ILE B 1 289 ? 34.938 -8.688 -17.062 1 95.62 289 ILE B CA 1
ATOM 4805 C C . ILE B 1 289 ? 34.906 -10.023 -17.812 1 95.62 289 ILE B C 1
ATOM 4807 O O . ILE B 1 289 ? 34.5 -11.047 -17.266 1 95.62 289 ILE B O 1
ATOM 4811 N N . GLU B 1 290 ? 35.375 -9.938 -19.031 1 94.25 290 GLU B N 1
ATOM 4812 C CA . GLU B 1 290 ? 35.406 -11.133 -19.875 1 94.25 290 GLU B CA 1
ATOM 4813 C C . GLU B 1 290 ? 34.031 -11.797 -19.938 1 94.25 290 GLU B C 1
ATOM 4815 O O . GLU B 1 290 ? 33.906 -12.992 -19.672 1 94.25 290 GLU B O 1
ATOM 4820 N N . GLY B 1 291 ? 33.062 -10.977 -20.203 1 93.81 291 GLY B N 1
ATOM 4821 C CA . GLY B 1 291 ? 31.688 -11.422 -20.234 1 93.81 291 GLY B CA 1
ATOM 4822 C C . GLY B 1 291 ? 30.797 -10.531 -21.078 1 93.81 291 GLY B C 1
ATOM 4823 O O . GLY B 1 291 ? 31.188 -10.086 -22.156 1 93.81 291 GLY B O 1
ATOM 4824 N N . SER B 1 292 ? 29.609 -10.383 -20.688 1 90.31 292 SER B N 1
ATOM 4825 C CA . SER B 1 292 ? 28.641 -9.555 -21.391 1 90.31 292 SER B CA 1
ATOM 4826 C C . SER B 1 292 ? 27.781 -8.75 -20.406 1 90.31 292 SER B C 1
ATOM 4828 O O . SER B 1 292 ? 27.672 -9.109 -19.234 1 90.31 292 SER B O 1
ATOM 4830 N N . GLY B 1 293 ? 27.375 -7.605 -20.969 1 89.25 293 GLY B N 1
ATOM 4831 C CA . GLY B 1 293 ? 26.5 -6.75 -20.188 1 89.25 293 GLY B CA 1
ATOM 4832 C C . GLY B 1 293 ? 25.438 -6.051 -21 1 89.25 293 GLY B C 1
ATOM 4833 O O . GLY B 1 293 ? 25.547 -5.961 -22.219 1 89.25 293 GLY B O 1
ATOM 4834 N N . GLY B 1 294 ? 24.516 -5.637 -20.328 1 88.69 294 GLY B N 1
ATOM 4835 C CA . GLY B 1 294 ? 23.406 -4.934 -20.953 1 88.69 294 GLY B CA 1
ATOM 4836 C C . GLY B 1 294 ? 22.219 -4.75 -20.031 1 88.69 294 GLY B C 1
ATOM 4837 O O . GLY B 1 294 ? 22.359 -4.801 -18.797 1 88.69 294 GLY B O 1
ATOM 4838 N N . GLY B 1 295 ? 21.172 -4.27 -20.578 1 85 295 GLY B N 1
ATOM 4839 C CA . GLY B 1 295 ? 19.953 -4.09 -19.781 1 85 295 GLY B CA 1
ATOM 4840 C C . GLY B 1 295 ? 19.188 -2.838 -20.141 1 85 295 GLY B C 1
ATOM 4841 O O . GLY B 1 295 ? 19.312 -2.326 -21.266 1 85 295 GLY B O 1
ATOM 4842 N N . HIS B 1 296 ? 18.391 -2.385 -19.25 1 84.44 296 HIS B N 1
ATOM 4843 C CA . HIS B 1 296 ? 17.547 -1.207 -19.453 1 84.44 296 HIS B CA 1
ATOM 4844 C C . HIS B 1 296 ? 18.219 0.049 -18.906 1 84.44 296 HIS B C 1
ATOM 4846 O O . HIS B 1 296 ? 19.266 -0.034 -18.266 1 84.44 296 HIS B O 1
ATOM 4852 N N . ALA B 1 297 ? 17.562 1.171 -19.219 1 86.38 297 ALA B N 1
ATOM 4853 C CA . ALA B 1 297 ? 18.125 2.451 -18.797 1 86.38 297 ALA B CA 1
ATOM 4854 C C . ALA B 1 297 ? 18.188 2.549 -17.281 1 86.38 297 ALA B C 1
ATOM 4856 O O . ALA B 1 297 ? 19.172 3.037 -16.719 1 86.38 297 ALA B O 1
ATOM 4857 N N . GLY B 1 298 ? 17.266 2.064 -16.594 1 88.19 298 GLY B N 1
ATOM 4858 C CA . GLY B 1 298 ? 17.203 2.246 -15.156 1 88.19 298 GLY B CA 1
ATOM 4859 C C . GLY B 1 298 ? 17.656 1.021 -14.383 1 88.19 298 GLY B C 1
ATOM 4860 O O . GLY B 1 298 ? 17.797 1.07 -13.156 1 88.19 298 GLY B O 1
ATOM 4861 N N . ALA B 1 299 ? 17.766 -0.132 -15.047 1 88.5 299 ALA B N 1
ATOM 4862 C CA . ALA B 1 299 ? 18.156 -1.405 -14.453 1 88.5 299 ALA B CA 1
ATOM 4863 C C . ALA B 1 299 ? 18.953 -2.246 -15.445 1 88.5 299 ALA B C 1
ATOM 4865 O O . ALA B 1 299 ? 18.438 -2.662 -16.484 1 88.5 299 ALA B O 1
ATOM 4866 N N . ALA B 1 300 ? 20.219 -2.457 -15.062 1 89.44 300 ALA B N 1
ATOM 4867 C CA . ALA B 1 300 ? 21.109 -3.178 -15.977 1 89.44 300 ALA B CA 1
ATOM 4868 C C . ALA B 1 300 ? 22.078 -4.074 -15.203 1 89.44 300 ALA B C 1
ATOM 4870 O O . ALA B 1 300 ? 22.156 -4 -13.977 1 89.44 300 ALA B O 1
ATOM 4871 N N . GLY B 1 301 ? 22.719 -4.988 -15.93 1 92.56 301 GLY B N 1
ATOM 4872 C CA . GLY B 1 301 ? 23.672 -5.898 -15.32 1 92.56 301 GLY B CA 1
ATOM 4873 C C . GLY B 1 301 ? 24.719 -6.418 -16.297 1 92.56 301 GLY B C 1
ATOM 4874 O O . GLY B 1 301 ? 24.641 -6.129 -17.5 1 92.56 301 GLY B O 1
ATOM 4875 N N . ALA B 1 302 ? 25.766 -7.039 -15.711 1 91.62 302 ALA B N 1
ATOM 4876 C CA . ALA B 1 302 ? 26.828 -7.688 -16.484 1 91.62 302 ALA B CA 1
ATOM 4877 C C . ALA B 1 302 ? 27.312 -8.953 -15.781 1 91.62 302 ALA B C 1
ATOM 4879 O O . ALA B 1 302 ? 27.281 -9.039 -14.547 1 91.62 302 ALA B O 1
ATOM 4880 N N . ASN B 1 303 ? 27.594 -9.93 -16.562 1 92.25 303 ASN B N 1
ATOM 4881 C CA . ASN B 1 303 ? 28.141 -11.18 -16.062 1 92.25 303 ASN B CA 1
ATOM 4882 C C . ASN B 1 303 ? 29.438 -11.547 -16.781 1 92.25 303 ASN B C 1
ATOM 4884 O O . ASN B 1 303 ? 29.562 -11.352 -17.984 1 92.25 303 ASN B O 1
ATOM 4888 N N . GLY B 1 304 ? 30.391 -11.984 -15.977 1 92.62 304 GLY B N 1
ATOM 4889 C CA . GLY B 1 304 ? 31.688 -12.328 -16.531 1 92.62 304 GLY B CA 1
ATOM 4890 C C . GLY B 1 304 ? 32.531 -13.195 -15.617 1 92.62 304 GLY B C 1
ATOM 4891 O O . GLY B 1 304 ? 32 -13.852 -14.719 1 92.62 304 GLY B O 1
ATOM 4892 N N . LYS B 1 305 ? 33.812 -13.141 -15.828 1 92.06 305 LYS B N 1
ATOM 4893 C CA . LYS B 1 305 ? 34.688 -14.094 -15.148 1 92.06 305 LYS B CA 1
ATOM 4894 C C . LYS B 1 305 ? 35.562 -13.406 -14.102 1 92.06 305 LYS B C 1
ATOM 4896 O O . LYS B 1 305 ? 35.875 -13.992 -13.07 1 92.06 305 LYS B O 1
ATOM 4901 N N . ALA B 1 306 ? 36 -12.172 -14.391 1 93.5 306 ALA B N 1
ATOM 4902 C CA . ALA B 1 306 ? 36.969 -11.555 -13.508 1 93.5 306 ALA B CA 1
ATOM 4903 C C . ALA B 1 306 ? 36.906 -10.031 -13.586 1 93.5 306 ALA B C 1
ATOM 4905 O O . ALA B 1 306 ? 36.062 -9.484 -14.297 1 93.5 306 ALA B O 1
ATOM 4906 N N . ASN B 1 307 ? 37.625 -9.289 -12.617 1 94.94 307 ASN B N 1
ATOM 4907 C CA . ASN B 1 307 ? 37.875 -7.855 -12.695 1 94.94 307 ASN B CA 1
ATOM 4908 C C . ASN B 1 307 ? 36.688 -7.047 -12.195 1 94.94 307 ASN B C 1
ATOM 4910 O O . ASN B 1 307 ? 36.281 -6.059 -12.82 1 94.94 307 ASN B O 1
ATOM 4914 N N . LEU B 1 308 ? 36.156 -7.504 -11.094 1 96.44 308 LEU B N 1
ATOM 4915 C CA . LEU B 1 308 ? 35.031 -6.805 -10.531 1 96.44 308 LEU B CA 1
ATOM 4916 C C . LEU B 1 308 ? 35.375 -5.363 -10.188 1 96.44 308 LEU B C 1
ATOM 4918 O O . LEU B 1 308 ? 34.656 -4.438 -10.547 1 96.44 308 LEU B O 1
ATOM 4922 N N . ASP B 1 309 ? 36.469 -5.156 -9.555 1 96.62 309 ASP B N 1
ATOM 4923 C CA . ASP B 1 309 ? 36.844 -3.824 -9.109 1 96.62 309 ASP B CA 1
ATOM 4924 C C . ASP B 1 309 ? 37.062 -2.885 -10.297 1 96.62 309 ASP B C 1
ATOM 4926 O O . ASP B 1 309 ? 36.625 -1.727 -10.258 1 96.62 309 ASP B O 1
ATOM 4930 N N . LYS B 1 310 ? 37.688 -3.416 -11.297 1 96.75 310 LYS B N 1
ATOM 4931 C CA . LYS B 1 310 ? 37.906 -2.623 -12.5 1 96.75 310 LYS B CA 1
ATOM 4932 C C . LYS B 1 310 ? 36.562 -2.254 -13.156 1 96.75 310 LYS B C 1
ATOM 4934 O O . LYS B 1 310 ? 36.406 -1.139 -13.656 1 96.75 310 LYS B O 1
ATOM 4939 N N . ALA B 1 311 ? 35.781 -3.162 -13.164 1 97.06 311 ALA B N 1
ATOM 4940 C CA . ALA B 1 311 ? 34.469 -2.941 -13.758 1 97.06 311 ALA B CA 1
ATOM 4941 C C . ALA B 1 311 ? 33.688 -1.859 -13.008 1 97.06 311 ALA B C 1
ATOM 4943 O O . ALA B 1 311 ? 33.125 -0.962 -13.617 1 97.06 311 ALA B O 1
ATOM 4944 N N . ILE B 1 312 ? 33.688 -1.899 -11.719 1 97.25 312 ILE B N 1
ATOM 4945 C CA . ILE B 1 312 ? 32.969 -0.934 -10.898 1 97.25 312 ILE B CA 1
ATOM 4946 C C . ILE B 1 312 ? 33.562 0.464 -11.117 1 97.25 312 ILE B C 1
ATOM 4948 O O . ILE B 1 312 ? 32.812 1.439 -11.227 1 97.25 312 ILE B O 1
ATOM 4952 N N . LYS B 1 313 ? 34.812 0.535 -11.203 1 97.06 313 LYS B N 1
ATOM 4953 C CA . LYS B 1 313 ? 35.469 1.813 -11.461 1 97.06 313 LYS B CA 1
ATOM 4954 C C . LYS B 1 313 ? 35.031 2.4 -12.797 1 97.06 313 LYS B C 1
ATOM 4956 O O . LYS B 1 313 ? 34.812 3.607 -12.906 1 97.06 313 LYS B O 1
ATOM 4961 N N . LEU B 1 314 ? 34.969 1.549 -13.734 1 97.31 314 LEU B N 1
ATOM 4962 C CA . LEU B 1 314 ? 34.531 1.998 -15.055 1 97.31 314 LEU B CA 1
ATOM 4963 C C . LEU B 1 314 ? 33.094 2.504 -15 1 97.31 314 LEU B C 1
ATOM 4965 O O . LEU B 1 314 ? 32.75 3.545 -15.578 1 97.31 314 LEU B O 1
ATOM 4969 N N . ILE B 1 315 ? 32.25 1.791 -14.359 1 97.69 315 ILE B N 1
ATOM 4970 C CA . ILE B 1 315 ? 30.844 2.176 -14.234 1 97.69 315 ILE B CA 1
ATOM 4971 C C . ILE B 1 315 ? 30.75 3.549 -13.57 1 97.69 315 ILE B C 1
ATOM 4973 O O . ILE B 1 315 ? 30.031 4.426 -14.062 1 97.69 315 ILE B O 1
ATOM 4977 N N . LEU B 1 316 ? 31.484 3.688 -12.555 1 97.44 316 LEU B N 1
ATOM 4978 C CA . LEU B 1 316 ? 31.469 4.941 -11.812 1 97.44 316 LEU B CA 1
ATOM 4979 C C . LEU B 1 316 ? 31.922 6.102 -12.688 1 97.44 316 LEU B C 1
ATOM 4981 O O . LEU B 1 316 ? 31.328 7.18 -12.672 1 97.44 316 LEU B O 1
ATOM 4985 N N . LYS B 1 317 ? 32.938 5.832 -13.406 1 97.06 317 LYS B N 1
ATOM 4986 C CA . LYS B 1 317 ? 33.469 6.855 -14.297 1 97.06 317 LYS B CA 1
ATOM 4987 C C . LYS B 1 317 ? 32.438 7.289 -15.32 1 97.06 317 LYS B C 1
ATOM 4989 O O . LYS B 1 317 ? 32.25 8.484 -15.555 1 97.06 317 LYS B O 1
ATOM 4994 N N . GLU B 1 318 ? 31.812 6.348 -15.867 1 96.81 318 GLU B N 1
ATOM 4995 C CA . GLU B 1 318 ? 30.797 6.637 -16.875 1 96.81 318 GLU B CA 1
ATOM 4996 C C . GLU B 1 318 ? 29.625 7.402 -16.266 1 96.81 318 GLU B C 1
ATOM 4998 O O . GLU B 1 318 ? 29.094 8.328 -16.891 1 96.81 318 GLU B O 1
ATOM 5003 N N . ILE B 1 319 ? 29.266 7.043 -15.133 1 96.62 319 ILE B N 1
ATOM 5004 C CA . ILE B 1 319 ? 28.141 7.68 -14.453 1 96.62 319 ILE B CA 1
ATOM 5005 C C . ILE B 1 319 ? 28.5 9.117 -14.086 1 96.62 319 ILE B C 1
ATOM 5007 O O . ILE B 1 319 ? 27.719 10.039 -14.305 1 96.62 319 ILE B O 1
ATOM 5011 N N . GLU B 1 320 ? 29.641 9.266 -13.523 1 96.38 320 GLU B N 1
ATOM 5012 C CA . GLU B 1 320 ? 30.078 10.602 -13.125 1 96.38 320 GLU B CA 1
ATOM 5013 C C . GLU B 1 320 ? 30.188 11.531 -14.328 1 96.38 320 GLU B C 1
ATOM 5015 O O . GLU B 1 320 ? 29.859 12.711 -14.242 1 96.38 320 GLU B O 1
ATOM 5020 N N . ASN B 1 321 ? 30.672 11 -15.422 1 95.56 321 ASN B N 1
ATOM 5021 C CA . ASN B 1 321 ? 30.719 11.773 -16.656 1 95.56 321 ASN B CA 1
ATOM 5022 C C . ASN B 1 321 ? 29.328 12.25 -17.078 1 95.56 321 ASN B C 1
ATOM 5024 O O . ASN B 1 321 ? 29.141 13.414 -17.438 1 95.56 321 ASN B O 1
ATOM 5028 N N . PHE B 1 322 ? 28.516 11.383 -16.984 1 94.75 322 PHE B N 1
ATOM 5029 C CA . PHE B 1 322 ? 27.141 11.727 -17.328 1 94.75 322 PHE B CA 1
ATOM 5030 C C . PHE B 1 322 ? 26.594 12.812 -16.406 1 94.75 322 PHE B C 1
ATOM 5032 O O . PHE B 1 322 ? 25.984 13.773 -16.859 1 94.75 322 PHE B O 1
ATOM 5039 N N . LEU B 1 323 ? 26.828 12.625 -15.117 1 94.19 323 LEU B N 1
ATOM 5040 C CA . LEU B 1 323 ? 26.281 13.547 -14.133 1 94.19 323 LEU B CA 1
ATOM 5041 C C . LEU B 1 323 ? 26.953 14.922 -14.25 1 94.19 323 LEU B C 1
ATOM 5043 O O . LEU B 1 323 ? 26.328 15.938 -13.922 1 94.19 323 LEU B O 1
ATOM 5047 N N . ARG B 1 324 ? 28.109 14.906 -14.617 1 92.56 324 ARG B N 1
ATOM 5048 C CA . ARG B 1 324 ? 28.812 16.172 -14.836 1 92.56 324 ARG B CA 1
ATOM 5049 C C . ARG B 1 324 ? 28.172 16.969 -15.953 1 92.56 324 ARG B C 1
ATOM 5051 O O . ARG B 1 324 ? 28.047 18.203 -15.859 1 92.56 324 ARG B O 1
ATOM 5058 N N . GLU B 1 325 ? 27.734 16.328 -16.953 1 89.31 325 GLU B N 1
ATOM 5059 C CA . GLU B 1 325 ? 27.188 16.969 -18.156 1 89.31 325 GLU B CA 1
ATOM 5060 C C . GLU B 1 325 ? 25.703 17.281 -18 1 89.31 325 GLU B C 1
ATOM 5062 O O . GLU B 1 325 ? 25.219 18.25 -18.562 1 89.31 325 GLU B O 1
ATOM 5067 N N . ASN B 1 326 ? 25.047 16.375 -17.297 1 82.06 326 ASN B N 1
ATOM 5068 C CA . ASN B 1 326 ? 23.594 16.453 -17.312 1 82.06 326 ASN B CA 1
ATOM 5069 C C . ASN B 1 326 ? 23.016 16.672 -15.922 1 82.06 326 ASN B C 1
ATOM 5071 O O . ASN B 1 326 ? 21.797 16.719 -15.75 1 82.06 326 ASN B O 1
ATOM 5075 N N . GLY B 1 327 ? 23.844 16.688 -14.914 1 70.88 327 GLY B N 1
ATOM 5076 C CA . GLY B 1 327 ? 23.344 16.734 -13.547 1 70.88 327 GLY B CA 1
ATOM 5077 C C . GLY B 1 327 ? 22.922 18.141 -13.125 1 70.88 327 GLY B C 1
ATOM 5078 O O . GLY B 1 327 ? 23.312 19.125 -13.75 1 70.88 327 GLY B O 1
#

Foldseek 3Di:
DPQLVVVLVVLLVCLAWAEEEEAFEQRALQFVLLLQLVQVVSVVSPRDHYEYEYEPDHHLLQVLLCVLHPHYYYYQDEDDTQEYEYEADFDVVRRPPYDDDPNHAYEYQHQDDADPDGHPHPTYHYHVVALGSLLSSLVSCVVVVHDDLSSLLSSLLGLCVSCVNVVNPDPSSVVSNVVSCVVPVDDVVVSSVSRPRNDDPVNVVVLVVQLVQQVVAWDWDDQPPFIEIEGEGADDQQVNQVVVVVVPHQKYWYWHCHVFIKIKIFGDPVVVVLPAALQVLQQVLQVVQQHGWGDGRGIIMITHHDDNVVSVVSSVVVVSVSVVVRD/DPQLVVVLVVLLVCLAWAEEEEAFEQRALQFVLLSQLVQVVSVVSPRDHYEYEYEPDHHLLQVLLCVLHPHYYYYQDEDDTQEYEYEADFDVVRRPPYDDDPNHAYEYQHQDDADPDGHPHPTYHYHVVALGSLLSSLVSCVVVVHDDLSSLLSSLLGLCVSCVNVVNPDPSSVVSNVVSCVVPVDDVVVSSVSRPRNDDPVNVVVLVVQLVQQVVAWDWDDQPPFIEIEGEGADDQQVNQVVVVVVPHQKYWYWHCHVFIKIKIFGDPVVVVLPAALQVLQQVLQVVQVHGWGDGRGIIMITHHDDNVVSVVSSVVVVSVSVVVRD

Radius of gyration: 28.77 Å; Cα contacts (8 Å, |Δi|>4): 1459; chains: 2; bounding box: 69×73×66 Å

InterPro domains:
  IPR001667 DDH domain [PF01368] (21-159)
  IPR003156 DHHA1 domain [PF02272] (246-323)
  IPR038763 DHH phosphoesterase superfamily [SSF64182] (18-306)
  IPR051319 Bifunctional oligoribonuclease/pAp-phosphatase and c-di-AMP PDE [PTHR47618] (17-326)

Nearest PDB structures (foldseek):
  5jju-assembly1_B  TM=5.912E-01  e=9.357E-20  Mycobacterium tuberculosis H37Ra
  4rpa-assembly1_A  TM=5.319E-01  e=1.526E-16  Staphylococcus aureus
  2haw-assembly1_B  TM=5.219E-01  e=7.109E-16  Bacillus subtilis
  2iw4-assembly1_A  TM=5.242E-01  e=1.147E-14  Bacillus subtilis
  6ll7-assembly1_A  TM=5.428E-01  e=3.767E-13  Shewanella sp. AS-11